Protein 2NAJ (pdb70)

Radius of gyration: 7.83 Å; Cα contacts (8 Å, |Δi|>4): 77; chains: 1; bounding box: 16×14×18 Å

Foldseek 3Di:
DAADFFAWDLPPHQHDPQFGWDNDPTTTTHGDD

Secondary structure (DSSP, 8-state):
----TT-BBTTTB---SSEE---SSS-B-EE--

Structure (mmCIF, N/CA/C/O backbone):
data_2NAJ
#
_entry.id   2NAJ
#
loop_
_atom_site.group_PDB
_atom_site.id
_atom_site.type_symbol
_atom_site.label_atom_id
_atom_site.label_alt_id
_atom_site.label_comp_id
_atom_site.label_asym_id
_atom_site.label_entity_id
_atom_site.label_seq_id
_atom_site.pdbx_PDB_ins_code
_atom_site.Cartn_x
_atom_site.Cartn_y
_atom_site.Cartn_z
_atom_site.occupancy
_atom_site.B_iso_or_equiv
_atom_site.auth_seq_id
_atom_site.auth_comp_id
_atom_site.auth_asym_id
_atom_site.auth_atom_id
_atom_site.pdbx_PDB_model_num
ATOM 1 N N . ASN A 1 1 ? -4.623 0.108 8.610 1.00 0.00 1 ASN A N 1
ATOM 2 C CA . ASN A 1 1 ? -4.146 1.425 9.114 1.00 0.00 1 ASN A CA 1
ATOM 3 C C . ASN A 1 1 ? -2.844 1.796 8.413 1.00 0.00 1 ASN A C 1
ATOM 4 O O . ASN A 1 1 ? -2.800 2.746 7.632 1.00 0.00 1 ASN A O 1
ATOM 14 N N . CYS A 1 2 ? -1.790 1.038 8.699 1.00 0.00 2 CYS A N 1
ATOM 15 C CA . CYS A 1 2 ? -0.486 1.283 8.094 1.00 0.00 2 CYS A CA 1
ATOM 16 C C . CYS A 1 2 ? 0.074 0.010 7.469 1.00 0.00 2 CYS A C 1
ATOM 17 O O . CYS A 1 2 ? -0.337 -1.098 7.806 1.00 0.00 2 CYS A O 1
ATOM 24 N N . ALA A 1 3 ? 1.017 0.191 6.551 1.00 0.00 3 ALA A N 1
ATOM 25 C CA . ALA A 1 3 ? 1.644 -0.938 5.867 1.00 0.00 3 ALA A CA 1
ATOM 26 C C . ALA A 1 3 ? 3.115 -0.661 5.618 1.00 0.00 3 ALA A C 1
ATOM 27 O O . ALA A 1 3 ? 3.536 0.492 5.532 1.00 0.00 3 ALA A O 1
ATOM 34 N N . LYS A 1 4 ? 3.889 -1.730 5.484 1.00 0.00 4 LYS A N 1
ATOM 35 C CA . LYS A 1 4 ? 5.309 -1.595 5.225 1.00 0.00 4 LYS A CA 1
ATOM 36 C C . LYS A 1 4 ? 5.599 -1.897 3.759 1.00 0.00 4 LYS A C 1
ATOM 37 O O . LYS A 1 4 ? 4.978 -2.780 3.166 1.00 0.00 4 LYS A O 1
ATOM 56 N N . GLU A 1 5 ? 6.537 -1.156 3.180 1.00 0.00 5 GLU A N 1
ATOM 57 C CA . GLU A 1 5 ? 6.897 -1.341 1.784 1.00 0.00 5 GLU A CA 1
ATOM 58 C C . GLU A 1 5 ? 6.895 -2.824 1.426 1.00 0.00 5 GLU A C 1
ATOM 59 O O . GLU A 1 5 ? 7.584 -3.627 2.054 1.00 0.00 5 GLU A O 1
ATOM 71 N N . GLY A 1 6 ? 6.108 -3.176 0.414 1.00 0.00 6 GLY A N 1
ATOM 72 C CA . GLY A 1 6 ? 6.011 -4.565 -0.020 1.00 0.00 6 GLY A CA 1
ATOM 73 C C . GLY A 1 6 ? 4.717 -5.201 0.478 1.00 0.00 6 GLY A C 1
ATOM 74 O O . GLY A 1 6 ? 4.486 -6.394 0.283 1.00 0.00 6 GLY A O 1
ATOM 78 N N . GLU A 1 7 ? 3.873 -4.394 1.111 1.00 0.00 7 GLU A N 1
ATOM 79 C CA . GLU A 1 7 ? 2.599 -4.886 1.622 1.00 0.00 7 GLU A CA 1
ATOM 80 C C . GLU A 1 7 ? 1.494 -4.664 0.593 1.00 0.00 7 GLU A C 1
ATOM 81 O O . GLU A 1 7 ? 1.607 -3.800 -0.277 1.00 0.00 7 GLU A O 1
ATOM 93 N N . VAL A 1 8 ? 0.428 -5.447 0.701 1.00 0.00 8 VAL A N 1
ATOM 94 C CA . VAL A 1 8 ? -0.692 -5.325 -0.226 1.00 0.00 8 VAL A CA 1
ATOM 95 C C . VAL A 1 8 ? -1.685 -4.288 0.271 1.00 0.00 8 VAL A C 1
ATOM 96 O O . VAL A 1 8 ? -2.184 -4.381 1.392 1.00 0.00 8 VAL A O 1
ATOM 109 N N . CYS A 1 9 ? -1.963 -3.300 -0.568 1.00 0.00 9 CYS A N 1
ATOM 110 C CA . CYS A 1 9 ? -2.893 -2.246 -0.202 1.00 0.00 9 CYS A CA 1
ATOM 111 C C . CYS A 1 9 ? -4.165 -2.342 -1.030 1.00 0.00 9 CYS A C 1
ATOM 112 O O . CYS A 1 9 ? -4.179 -2.959 -2.089 1.00 0.00 9 CYS A O 1
ATOM 119 N N . GLY A 1 10 ? -5.230 -1.723 -0.541 1.00 0.00 10 GLY A N 1
ATOM 120 C CA . GLY A 1 10 ? -6.501 -1.734 -1.250 1.00 0.00 10 GLY A CA 1
ATOM 121 C C . GLY A 1 10 ? -7.293 -2.975 -0.894 1.00 0.00 10 GLY A C 1
ATOM 122 O O . GLY A 1 10 ? -8.480 -3.080 -1.200 1.00 0.00 10 GLY A O 1
ATOM 126 N N . TRP A 1 11 ? -6.625 -3.913 -0.239 1.00 0.00 11 TRP A N 1
ATOM 127 C CA . TRP A 1 11 ? -7.271 -5.138 0.159 1.00 0.00 11 TRP A CA 1
ATOM 128 C C . TRP A 1 11 ? -6.750 -5.599 1.514 1.00 0.00 11 TRP A C 1
ATOM 129 O O . TRP A 1 11 ? -7.313 -6.494 2.144 1.00 0.00 11 TRP A O 1
ATOM 150 N N . GLY A 1 12 ? -5.662 -4.982 1.947 1.00 0.00 12 GLY A N 1
ATOM 151 C CA . GLY A 1 12 ? -5.054 -5.329 3.223 1.00 0.00 12 GLY A CA 1
ATOM 152 C C . GLY A 1 12 ? -4.629 -4.081 3.985 1.00 0.00 12 GLY A C 1
ATOM 153 O O . GLY A 1 12 ? -4.804 -3.998 5.201 1.00 0.00 12 GLY A O 1
ATOM 157 N N . SER A 1 13 ? -4.066 -3.111 3.267 1.00 0.00 13 SER A N 1
ATOM 158 C CA . SER A 1 13 ? -3.618 -1.877 3.900 1.00 0.00 13 SER A CA 1
ATOM 159 C C . SER A 1 13 ? -3.861 -0.680 2.986 1.00 0.00 13 SER A C 1
ATOM 160 O O . SER A 1 13 ? -4.546 -0.791 1.969 1.00 0.00 13 SER A O 1
ATOM 168 N N . LYS A 1 14 ? -3.298 0.465 3.358 1.00 0.00 14 LYS A N 1
ATOM 169 C CA . LYS A 1 14 ? -3.464 1.678 2.569 1.00 0.00 14 LYS A CA 1
ATOM 170 C C . LYS A 1 14 ? -2.292 2.631 2.790 1.00 0.00 14 LYS A C 1
ATOM 171 O O . LYS A 1 14 ? -2.479 3.845 2.829 1.00 0.00 14 LYS A O 1
ATOM 190 N N . CYS A 1 15 ? -1.089 2.068 2.936 1.00 0.00 15 CYS A N 1
ATOM 191 C CA . CYS A 1 15 ? 0.110 2.871 3.157 1.00 0.00 15 CYS A CA 1
ATOM 192 C C . CYS A 1 15 ? -0.042 3.730 4.408 1.00 0.00 15 CYS A C 1
ATOM 193 O O . CYS A 1 15 ? -1.053 4.403 4.596 1.00 0.00 15 CYS A O 1
ATOM 200 N N . CYS A 1 16 ? 0.968 3.688 5.273 1.00 0.00 16 CYS A N 1
ATOM 201 C CA . CYS A 1 16 ? 0.915 4.454 6.509 1.00 0.00 16 CYS A CA 1
ATOM 202 C C . CYS A 1 16 ? 0.828 5.944 6.216 1.00 0.00 16 CYS A C 1
ATOM 203 O O . CYS A 1 16 ? 0.024 6.660 6.815 1.00 0.00 16 CYS A O 1
ATOM 210 N N . HIS A 1 17 ? 1.658 6.408 5.289 1.00 0.00 17 HIS A N 1
ATOM 211 C CA . HIS A 1 17 ? 1.666 7.822 4.924 1.00 0.00 17 HIS A CA 1
ATOM 212 C C . HIS A 1 17 ? 2.883 8.142 4.076 1.00 0.00 17 HIS A C 1
ATOM 213 O O . HIS A 1 17 ? 2.864 9.053 3.246 1.00 0.00 17 HIS A O 1
ATOM 227 N N . GLY A 1 18 ? 3.938 7.381 4.297 1.00 0.00 18 GLY A N 1
ATOM 228 C CA . GLY A 1 18 ? 5.183 7.574 3.555 1.00 0.00 18 GLY A CA 1
ATOM 229 C C . GLY A 1 18 ? 5.222 6.682 2.323 1.00 0.00 18 GLY A C 1
ATOM 230 O O . GLY A 1 18 ? 6.186 6.704 1.559 1.00 0.00 18 GLY A O 1
ATOM 234 N N . LEU A 1 19 ? 4.166 5.900 2.142 1.00 0.00 19 LEU A N 1
ATOM 235 C CA . LEU A 1 19 ? 4.070 4.995 1.010 1.00 0.00 19 LEU A CA 1
ATOM 236 C C . LEU A 1 19 ? 2.880 5.369 0.133 1.00 0.00 19 LEU A C 1
ATOM 237 O O . LEU A 1 19 ? 1.908 5.962 0.598 1.00 0.00 19 LEU A O 1
ATOM 253 N N . ASP A 1 20 ? 2.981 5.029 -1.139 1.00 0.00 20 ASP A N 1
ATOM 254 C CA . ASP A 1 20 ? 1.928 5.327 -2.099 1.00 0.00 20 ASP A CA 1
ATOM 255 C C . ASP A 1 20 ? 1.167 4.064 -2.451 1.00 0.00 20 ASP A C 1
ATOM 256 O O . ASP A 1 20 ? 1.735 3.149 -3.049 1.00 0.00 20 ASP A O 1
ATOM 265 N N . CYS A 1 21 ? -0.110 4.017 -2.086 1.00 0.00 21 CYS A N 1
ATOM 266 C CA . CYS A 1 21 ? -0.923 2.851 -2.390 1.00 0.00 21 CYS A CA 1
ATOM 267 C C . CYS A 1 21 ? -2.002 3.192 -3.422 1.00 0.00 21 CYS A C 1
ATOM 268 O O . CYS A 1 21 ? -3.000 3.836 -3.100 1.00 0.00 21 CYS A O 1
ATOM 275 N N . PRO A 1 22 ? -1.827 2.778 -4.650 1.00 0.00 22 PRO A N 1
ATOM 276 C CA . PRO A 1 22 ? -2.816 3.041 -5.733 1.00 0.00 22 PRO A CA 1
ATOM 277 C C . PRO A 1 22 ? -4.026 2.121 -5.639 1.00 0.00 22 PRO A C 1
ATOM 278 O O . PRO A 1 22 ? -3.948 1.030 -5.073 1.00 0.00 22 PRO A O 1
ATOM 289 N N . LEU A 1 23 ? -5.146 2.572 -6.194 1.00 0.00 23 LEU A N 1
ATOM 290 C CA . LEU A 1 23 ? -6.370 1.791 -6.168 1.00 0.00 23 LEU A CA 1
ATOM 291 C C . LEU A 1 23 ? -6.452 0.920 -7.411 1.00 0.00 23 LEU A C 1
ATOM 292 O O . LEU A 1 23 ? -6.732 1.400 -8.509 1.00 0.00 23 LEU A O 1
ATOM 308 N N . ALA A 1 24 ? -6.191 -0.361 -7.221 1.00 0.00 24 ALA A N 1
ATOM 309 C CA . ALA A 1 24 ? -6.211 -1.317 -8.318 1.00 0.00 24 ALA A CA 1
ATOM 310 C C . ALA A 1 24 ? -6.568 -2.713 -7.814 1.00 0.00 24 ALA A C 1
ATOM 311 O O . ALA A 1 24 ? -6.843 -2.907 -6.630 1.00 0.00 24 ALA A O 1
ATOM 318 N N . PHE A 1 25 ? -6.556 -3.678 -8.725 1.00 0.00 25 PHE A N 1
ATOM 319 C CA . PHE A 1 25 ? -6.877 -5.059 -8.377 1.00 0.00 25 PHE A CA 1
ATOM 320 C C . PHE A 1 25 ? -5.902 -5.593 -7.333 1.00 0.00 25 PHE A C 1
ATOM 321 O O . PHE A 1 25 ? -6.315 -6.145 -6.313 1.00 0.00 25 PHE A O 1
ATOM 338 N N . ILE A 1 26 ? -4.606 -5.421 -7.588 1.00 0.00 26 ILE A N 1
ATOM 339 C CA . ILE A 1 26 ? -3.583 -5.878 -6.656 1.00 0.00 26 ILE A CA 1
ATOM 340 C C . ILE A 1 26 ? -2.484 -4.832 -6.506 1.00 0.00 26 ILE A C 1
ATOM 341 O O . ILE A 1 26 ? -1.384 -4.984 -7.034 1.00 0.00 26 ILE A O 1
ATOM 357 N N . PRO A 1 27 ? -2.768 -3.781 -5.793 1.00 0.00 27 PRO A N 1
ATOM 358 C CA . PRO A 1 27 ? -1.809 -2.683 -5.546 1.00 0.00 27 PRO A CA 1
ATOM 359 C C . PRO A 1 27 ? -0.937 -2.946 -4.322 1.00 0.00 27 PRO A C 1
ATOM 360 O O . PRO A 1 27 ? -1.359 -3.619 -3.380 1.00 0.00 27 PRO A O 1
ATOM 371 N N . TYR A 1 28 ? 0.279 -2.420 -4.349 1.00 0.00 28 TYR A N 1
ATOM 372 C CA . TYR A 1 28 ? 1.214 -2.603 -3.245 1.00 0.00 28 TYR A CA 1
ATOM 373 C C . TYR A 1 28 ? 1.772 -1.261 -2.786 1.00 0.00 28 TYR A C 1
ATOM 374 O O . TYR A 1 28 ? 1.997 -0.361 -3.596 1.00 0.00 28 TYR A O 1
ATOM 392 N N . CYS A 1 29 ? 1.990 -1.134 -1.481 1.00 0.00 29 CYS A N 1
ATOM 393 C CA . CYS A 1 29 ? 2.518 0.102 -0.926 1.00 0.00 29 CYS A CA 1
ATOM 394 C C . CYS A 1 29 ? 3.976 0.289 -1.311 1.00 0.00 29 CYS A C 1
ATOM 395 O O . CYS A 1 29 ? 4.821 -0.561 -1.025 1.00 0.00 29 CYS A O 1
ATOM 402 N N . GLU A 1 30 ? 4.268 1.411 -1.953 1.00 0.00 30 GLU A N 1
ATOM 403 C CA . GLU A 1 30 ? 5.639 1.699 -2.362 1.00 0.00 30 GLU A CA 1
ATOM 404 C C . GLU A 1 30 ? 5.950 3.178 -2.174 1.00 0.00 30 GLU A C 1
ATOM 405 O O . GLU A 1 30 ? 5.064 4.023 -2.275 1.00 0.00 30 GLU A O 1
ATOM 417 N N . LYS A 1 31 ? 7.210 3.483 -1.888 1.00 0.00 31 LYS A N 1
ATOM 418 C CA . LYS A 1 31 ? 7.618 4.868 -1.673 1.00 0.00 31 LYS A CA 1
ATOM 419 C C . LYS A 1 31 ? 7.285 5.714 -2.897 1.00 0.00 31 LYS A C 1
ATOM 420 O O . LYS A 1 31 ? 7.438 5.268 -4.034 1.00 0.00 31 LYS A O 1
ATOM 439 N N . TYR A 1 32 ? 6.822 6.936 -2.654 1.00 0.00 32 TYR A N 1
ATOM 440 C CA . TYR A 1 32 ? 6.464 7.838 -3.741 1.00 0.00 32 TYR A CA 1
ATOM 441 C C . TYR A 1 32 ? 7.697 8.226 -4.552 1.00 0.00 32 TYR A C 1
ATOM 442 O O . TYR A 1 32 ? 8.717 8.631 -3.993 1.00 0.00 32 TYR A O 1
ATOM 460 N N . ARG A 1 33 ? 7.593 8.099 -5.873 1.00 0.00 33 ARG A N 1
ATOM 461 C CA . ARG A 1 33 ? 8.697 8.438 -6.762 1.00 0.00 33 ARG A CA 1
ATOM 462 C C . ARG A 1 33 ? 8.252 9.460 -7.804 1.00 0.00 33 ARG A C 1
ATOM 463 O O . ARG A 1 33 ? 7.842 10.538 -7.408 1.00 0.00 33 ARG A O 1
ATOM 484 N N . ASN A 1 1 ? -0.524 -0.691 13.582 1.00 0.00 1 ASN A N 2
ATOM 485 C CA . ASN A 1 1 ? 0.430 -1.225 12.570 1.00 0.00 1 ASN A CA 2
ATOM 486 C C . ASN A 1 1 ? -0.055 -0.869 11.168 1.00 0.00 1 ASN A C 2
ATOM 487 O O . ASN A 1 1 ? -1.251 -0.922 10.881 1.00 0.00 1 ASN A O 2
ATOM 497 N N . CYS A 1 2 ? 0.888 -0.504 10.303 1.00 0.00 2 CYS A N 2
ATOM 498 C CA . CYS A 1 2 ? 0.571 -0.133 8.932 1.00 0.00 2 CYS A CA 2
ATOM 499 C C . CYS A 1 2 ? 1.357 -0.990 7.946 1.00 0.00 2 CYS A C 2
ATOM 500 O O . CYS A 1 2 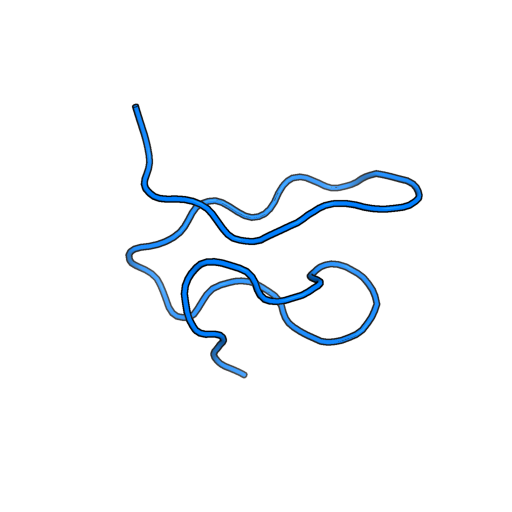? 2.193 -1.803 8.343 1.00 0.00 2 CYS A O 2
ATOM 507 N N . ALA A 1 3 ? 1.078 -0.812 6.661 1.00 0.00 3 ALA A N 2
ATOM 508 C CA . ALA A 1 3 ? 1.758 -1.580 5.627 1.00 0.00 3 ALA A CA 2
ATOM 509 C C . ALA A 1 3 ? 3.208 -1.145 5.495 1.00 0.00 3 ALA A C 2
ATOM 510 O O . ALA A 1 3 ? 3.524 0.040 5.602 1.00 0.00 3 ALA A O 2
ATOM 517 N N . LYS A 1 4 ? 4.077 -2.110 5.236 1.00 0.00 4 LYS A N 2
ATOM 518 C CA . LYS A 1 4 ? 5.489 -1.828 5.059 1.00 0.00 4 LYS A CA 2
ATOM 519 C C . LYS A 1 4 ? 5.858 -1.978 3.588 1.00 0.00 4 LYS A C 2
ATOM 520 O O . LYS A 1 4 ? 5.379 -2.892 2.915 1.00 0.00 4 LYS A O 2
ATOM 539 N N . GLU A 1 5 ? 6.696 -1.068 3.100 1.00 0.00 5 GLU A N 2
ATOM 540 C CA . GLU A 1 5 ? 7.123 -1.085 1.706 1.00 0.00 5 GLU A CA 2
ATOM 541 C C . GLU A 1 5 ? 7.197 -2.515 1.189 1.00 0.00 5 GLU A C 2
ATOM 542 O O . GLU A 1 5 ? 7.964 -3.333 1.697 1.00 0.00 5 GLU A O 2
ATOM 554 N N . GLY A 1 6 ? 6.380 -2.808 0.185 1.00 0.00 6 GLY A N 2
ATOM 555 C CA . GLY A 1 6 ? 6.342 -4.145 -0.387 1.00 0.00 6 GLY A CA 2
ATOM 556 C C . GLY A 1 6 ? 5.118 -4.915 0.111 1.00 0.00 6 GLY A C 2
ATOM 557 O O . GLY A 1 6 ? 4.971 -6.105 -0.165 1.00 0.00 6 GLY A O 2
ATOM 561 N N . GLU A 1 7 ? 4.240 -4.227 0.839 1.00 0.00 7 GLU A N 2
ATOM 562 C CA . GLU A 1 7 ? 3.028 -4.857 1.359 1.00 0.00 7 GLU A CA 2
ATOM 563 C C . GLU A 1 7 ? 1.821 -4.503 0.495 1.00 0.00 7 GLU A C 2
ATOM 564 O O . GLU A 1 7 ? 1.794 -3.456 -0.152 1.00 0.00 7 GLU A O 2
ATOM 576 N N . VAL A 1 8 ? 0.828 -5.386 0.489 1.00 0.00 8 VAL A N 2
ATOM 577 C CA . VAL A 1 8 ? -0.379 -5.168 -0.300 1.00 0.00 8 VAL A CA 2
ATOM 578 C C . VAL A 1 8 ? -1.288 -4.136 0.360 1.00 0.00 8 VAL A C 2
ATOM 579 O O . VAL A 1 8 ? -1.444 -4.124 1.581 1.00 0.00 8 VAL A O 2
ATOM 592 N N . CYS A 1 9 ? -1.887 -3.273 -0.456 1.00 0.00 9 CYS A N 2
ATOM 593 C CA . CYS A 1 9 ? -2.784 -2.245 0.063 1.00 0.00 9 CYS A CA 2
ATOM 594 C C . CYS A 1 9 ? -3.945 -2.012 -0.897 1.00 0.00 9 CYS A C 2
ATOM 595 O O . CYS A 1 9 ? -3.950 -2.525 -2.011 1.00 0.00 9 CYS A O 2
ATOM 602 N N . GLY A 1 10 ? -4.929 -1.236 -0.456 1.00 0.00 10 GLY A N 2
ATOM 603 C CA . GLY A 1 10 ? -6.091 -0.943 -1.282 1.00 0.00 10 GLY A CA 2
ATOM 604 C C . GLY A 1 10 ? -7.211 -1.918 -0.980 1.00 0.00 10 GLY A C 2
ATOM 605 O O . GLY A 1 10 ? -8.357 -1.706 -1.367 1.00 0.00 10 GLY A O 2
ATOM 609 N N . TRP A 1 11 ? -6.875 -2.984 -0.273 1.00 0.00 11 TRP A N 2
ATOM 610 C CA . TRP A 1 11 ? -7.866 -3.966 0.086 1.00 0.00 11 TRP A CA 2
ATOM 611 C C . TRP A 1 11 ? -7.571 -4.550 1.460 1.00 0.00 11 TRP A C 2
ATOM 612 O O . TRP A 1 11 ? -8.395 -5.260 2.038 1.00 0.00 11 TRP A O 2
ATOM 633 N N . GLY A 1 12 ? -6.383 -4.250 1.972 1.00 0.00 12 GLY A N 2
ATOM 634 C CA . GLY A 1 12 ? -5.968 -4.749 3.279 1.00 0.00 12 GLY A CA 2
ATOM 635 C C . GLY A 1 12 ? -5.202 -3.682 4.058 1.00 0.00 12 GLY A C 2
ATOM 636 O O . GLY A 1 12 ? -5.202 -3.683 5.289 1.00 0.00 12 GLY A O 2
ATOM 640 N N . SER A 1 13 ? -4.544 -2.777 3.337 1.00 0.00 13 SER A N 2
ATOM 641 C CA . SER A 1 13 ? -3.782 -1.718 3.981 1.00 0.00 13 SER A CA 2
ATOM 642 C C . SER A 1 13 ? -3.895 -0.430 3.180 1.00 0.00 13 SER A C 2
ATOM 643 O O . SER A 1 13 ? -4.301 -0.445 2.017 1.00 0.00 13 SER A O 2
ATOM 651 N N . LYS A 1 14 ? -3.552 0.685 3.811 1.00 0.00 14 LYS A N 2
ATOM 652 C CA . LYS A 1 14 ? -3.632 1.981 3.157 1.00 0.00 14 LYS A CA 2
ATOM 653 C C . LYS A 1 14 ? -2.347 2.767 3.371 1.00 0.00 14 LYS A C 2
ATOM 654 O O . LYS A 1 14 ? -2.384 3.990 3.503 1.00 0.00 14 LYS A O 2
ATOM 673 N N . CYS A 1 15 ? -1.215 2.062 3.400 1.00 0.00 15 CYS A N 2
ATOM 674 C CA . CYS A 1 15 ? 0.077 2.711 3.593 1.00 0.00 15 CYS A CA 2
ATOM 675 C C . CYS A 1 15 ? 0.096 3.508 4.898 1.00 0.00 15 CYS A C 2
ATOM 676 O O . CYS A 1 15 ? -0.855 4.213 5.224 1.00 0.00 15 CYS A O 2
ATOM 683 N N . CYS A 1 16 ? 1.187 3.381 5.645 1.00 0.00 16 CYS A N 2
ATOM 684 C CA . CYS A 1 16 ? 1.320 4.085 6.914 1.00 0.00 16 CYS A CA 2
ATOM 685 C C . CYS A 1 16 ? 1.171 5.585 6.715 1.00 0.00 16 CYS A C 2
ATOM 686 O O . CYS A 1 16 ? 0.373 6.233 7.393 1.00 0.00 16 CYS A O 2
ATOM 693 N N . HIS A 1 17 ? 1.933 6.135 5.783 1.00 0.00 17 HIS A N 2
ATOM 694 C CA . HIS A 1 17 ? 1.861 7.566 5.511 1.00 0.00 17 HIS A CA 2
ATOM 695 C C . HIS A 1 17 ? 2.948 7.972 4.533 1.00 0.00 17 HIS A C 2
ATOM 696 O O . HIS A 1 17 ? 2.787 8.909 3.752 1.00 0.00 17 HIS A O 2
ATOM 710 N N . GLY A 1 18 ? 4.055 7.255 4.594 1.00 0.00 18 GLY A N 2
ATOM 711 C CA . GLY A 1 18 ? 5.188 7.535 3.717 1.00 0.00 18 GLY A CA 2
ATOM 712 C C . GLY A 1 18 ? 5.143 6.669 2.463 1.00 0.00 18 GLY A C 2
ATOM 713 O O . GLY A 1 18 ? 6.036 6.737 1.617 1.00 0.00 18 GLY A O 2
ATOM 717 N N . LEU A 1 19 ? 4.104 5.851 2.361 1.00 0.00 19 LEU A N 2
ATOM 718 C CA . LEU A 1 19 ? 3.938 4.957 1.223 1.00 0.00 19 LEU A CA 2
ATOM 719 C C . LEU A 1 19 ? 2.649 5.275 0.472 1.00 0.00 19 LEU A C 2
ATOM 720 O O . LEU A 1 19 ? 1.719 5.854 1.031 1.00 0.00 19 LEU A O 2
ATOM 736 N N . ASP A 1 20 ? 2.604 4.896 -0.797 1.00 0.00 20 ASP A N 2
ATOM 737 C CA . ASP A 1 20 ? 1.426 5.144 -1.615 1.00 0.00 20 ASP A CA 2
ATOM 738 C C . ASP A 1 20 ? 1.173 3.971 -2.549 1.00 0.00 20 ASP A C 2
ATOM 739 O O . ASP A 1 20 ? 2.107 3.386 -3.099 1.00 0.00 20 ASP A O 2
ATOM 748 N N . CYS A 1 21 ? -0.097 3.632 -2.729 1.00 0.00 21 CYS A N 2
ATOM 749 C CA . CYS A 1 21 ? -0.458 2.531 -3.600 1.00 0.00 21 CYS A CA 2
ATOM 750 C C . CYS A 1 21 ? -1.759 2.812 -4.348 1.00 0.00 21 CYS A C 2
ATOM 751 O O . CYS A 1 21 ? -2.680 3.417 -3.804 1.00 0.00 21 CYS A O 2
ATOM 758 N N . PRO A 1 22 ? -1.854 2.354 -5.567 1.00 0.00 22 PRO A N 2
ATOM 759 C CA . PRO A 1 22 ? -3.077 2.521 -6.409 1.00 0.00 22 PRO A CA 2
ATOM 760 C C . PRO A 1 22 ? -4.222 1.619 -5.951 1.00 0.00 22 PRO A C 2
ATOM 761 O O . PRO A 1 22 ? -4.082 0.852 -5.001 1.00 0.00 22 PRO A O 2
ATOM 772 N N . LEU A 1 23 ? -5.363 1.737 -6.622 1.00 0.00 23 LEU A N 2
ATOM 773 C CA . LEU A 1 23 ? -6.531 0.940 -6.269 1.00 0.00 23 LEU A CA 2
ATOM 774 C C . LEU A 1 23 ? -6.686 -0.244 -7.221 1.00 0.00 23 LEU A C 2
ATOM 775 O O . LEU A 1 23 ? -7.778 -0.783 -7.400 1.00 0.00 23 LEU A O 2
ATOM 791 N N . ALA A 1 24 ? -5.573 -0.654 -7.816 1.00 0.00 24 ALA A N 2
ATOM 792 C CA . ALA A 1 24 ? -5.577 -1.784 -8.732 1.00 0.00 24 ALA A CA 2
ATOM 793 C C . ALA A 1 24 ? -6.100 -3.030 -8.033 1.00 0.00 24 ALA A C 2
ATOM 794 O O . ALA A 1 24 ? -6.530 -2.973 -6.882 1.00 0.00 24 ALA A O 2
ATOM 801 N N . PHE A 1 25 ? -6.058 -4.150 -8.742 1.00 0.00 25 PHE A N 2
ATOM 802 C CA . PHE A 1 25 ? -6.526 -5.416 -8.188 1.00 0.00 25 PHE A CA 2
ATOM 803 C C . PHE A 1 25 ? -5.719 -5.810 -6.954 1.00 0.00 25 PHE A C 2
ATOM 804 O O . PHE A 1 25 ? -6.279 -6.172 -5.920 1.00 0.00 25 PHE A O 2
ATOM 821 N N . ILE A 1 26 ? -4.393 -5.732 -7.079 1.00 0.00 26 ILE A N 2
ATOM 822 C CA . ILE A 1 26 ? -3.488 -6.081 -5.984 1.00 0.00 26 ILE A CA 2
ATOM 823 C C . ILE A 1 26 ? -2.387 -5.029 -5.833 1.00 0.00 26 ILE A C 2
ATOM 824 O O . ILE A 1 26 ? -1.223 -5.290 -6.135 1.00 0.00 26 ILE A O 2
ATOM 840 N N . PRO A 1 27 ? -2.733 -3.855 -5.375 1.00 0.00 27 PRO A N 2
ATOM 841 C CA . PRO A 1 27 ? -1.766 -2.733 -5.185 1.00 0.00 27 PRO A CA 2
ATOM 842 C C . PRO A 1 27 ? -0.754 -3.022 -4.082 1.00 0.00 27 PRO A C 2
ATOM 843 O O . PRO A 1 27 ? -1.032 -3.778 -3.155 1.00 0.00 27 PRO A O 2
ATOM 854 N N . TYR A 1 28 ? 0.419 -2.405 -4.194 1.00 0.00 28 TYR A N 2
ATOM 855 C CA . TYR A 1 28 ? 1.479 -2.585 -3.204 1.00 0.00 28 TYR A CA 2
ATOM 856 C C . TYR A 1 28 ? 1.943 -1.239 -2.663 1.00 0.00 28 TYR A C 2
ATOM 857 O O . TYR A 1 28 ? 2.249 -0.324 -3.427 1.00 0.00 28 TYR A O 2
ATOM 875 N N . CYS A 1 29 ? 1.994 -1.124 -1.337 1.00 0.00 29 CYS A N 2
ATOM 876 C CA . CYS A 1 29 ? 2.415 0.118 -0.702 1.00 0.00 29 CYS A CA 2
ATOM 877 C C . CYS A 1 29 ? 3.846 0.459 -1.081 1.00 0.00 29 CYS A C 2
ATOM 878 O O . CYS A 1 29 ? 4.796 -0.058 -0.490 1.00 0.00 29 CYS A O 2
ATOM 885 N N . GLU A 1 30 ? 3.987 1.331 -2.077 1.00 0.00 30 GLU A N 2
ATOM 886 C CA . GLU A 1 30 ? 5.308 1.745 -2.536 1.00 0.00 30 GLU A CA 2
ATOM 887 C C . GLU A 1 30 ? 5.489 3.247 -2.347 1.00 0.00 30 GLU A C 2
ATOM 888 O O . GLU A 1 30 ? 4.541 4.018 -2.485 1.00 0.00 30 GLU A O 2
ATOM 900 N N . LYS A 1 31 ? 6.713 3.652 -2.025 1.00 0.00 31 LYS A N 2
ATOM 901 C CA . LYS A 1 31 ? 7.008 5.066 -1.815 1.00 0.00 31 LYS A CA 2
ATOM 902 C C . LYS A 1 31 ? 6.361 5.916 -2.903 1.00 0.00 31 LYS A C 2
ATOM 903 O O . LYS A 1 31 ? 6.169 5.459 -4.030 1.00 0.00 31 LYS A O 2
ATOM 922 N N . TYR A 1 32 ? 6.025 7.156 -2.559 1.00 0.00 32 TYR A N 2
ATOM 923 C CA . TYR A 1 32 ? 5.398 8.060 -3.516 1.00 0.00 32 TYR A CA 2
ATOM 924 C C . TYR A 1 32 ? 6.354 8.365 -4.665 1.00 0.00 32 TYR A C 2
ATOM 925 O O . TYR A 1 32 ? 7.519 8.698 -4.445 1.00 0.00 32 TYR A O 2
ATOM 943 N N . ARG A 1 33 ? 5.856 8.250 -5.892 1.00 0.00 33 ARG A N 2
ATOM 944 C CA . ARG A 1 33 ? 6.677 8.517 -7.069 1.00 0.00 33 ARG A CA 2
ATOM 945 C C . ARG A 1 33 ? 6.627 9.997 -7.432 1.00 0.00 33 ARG A C 2
ATOM 946 O O . ARG A 1 33 ? 5.581 10.598 -7.249 1.00 0.00 33 ARG A O 2
ATOM 967 N N . ASN A 1 1 ? 1.347 -2.235 12.495 1.00 0.00 1 ASN A N 3
ATOM 968 C CA . ASN A 1 1 ? 0.101 -1.422 12.417 1.00 0.00 1 ASN A CA 3
ATOM 969 C C . ASN A 1 1 ? -0.249 -1.170 10.954 1.00 0.00 1 ASN A C 3
ATOM 970 O O . ASN A 1 1 ? -1.245 -1.686 10.445 1.00 0.00 1 ASN A O 3
ATOM 980 N N . CYS A 1 2 ? 0.580 -0.379 10.279 1.00 0.00 2 CYS A N 3
ATOM 981 C CA . CYS A 1 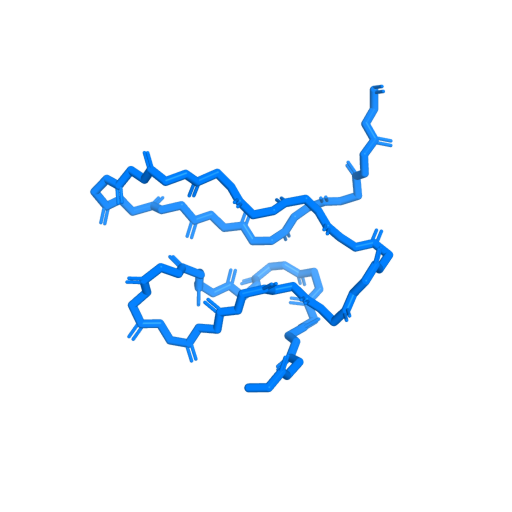2 ? 0.361 -0.066 8.877 1.00 0.00 2 CYS A CA 3
ATOM 982 C C . CYS A 1 2 ? 1.195 -0.974 7.984 1.00 0.00 2 CYS A C 3
ATOM 983 O O . CYS A 1 2 ? 2.034 -1.738 8.466 1.00 0.00 2 CYS A O 3
ATOM 990 N N . ALA A 1 3 ? 0.950 -0.889 6.684 1.00 0.00 3 ALA A N 3
ATOM 991 C CA . ALA A 1 3 ? 1.676 -1.709 5.722 1.00 0.00 3 ALA A CA 3
ATOM 992 C C . ALA A 1 3 ? 3.112 -1.247 5.592 1.00 0.00 3 ALA A C 3
ATOM 993 O O . ALA A 1 3 ? 3.413 -0.066 5.757 1.00 0.00 3 ALA A O 3
ATOM 1000 N N . LYS A 1 4 ? 3.992 -2.185 5.272 1.00 0.00 4 LYS A N 3
ATOM 1001 C CA . LYS A 1 4 ? 5.394 -1.870 5.094 1.00 0.00 4 LYS A CA 3
ATOM 1002 C C . LYS A 1 4 ? 5.763 -1.986 3.623 1.00 0.00 4 LYS A C 3
ATOM 1003 O O . LYS A 1 4 ? 5.253 -2.856 2.918 1.00 0.00 4 LYS A O 3
ATOM 1022 N N . GLU A 1 5 ? 6.635 -1.099 3.163 1.00 0.00 5 GLU A N 3
ATOM 1023 C CA . GLU A 1 5 ? 7.060 -1.095 1.774 1.00 0.00 5 GLU A CA 3
ATOM 1024 C C . GLU A 1 5 ? 7.187 -2.524 1.257 1.00 0.00 5 GLU A C 3
ATOM 1025 O O . GLU A 1 5 ? 7.964 -3.320 1.785 1.00 0.00 5 GLU A O 3
ATOM 1037 N N . GLY A 1 6 ? 6.407 -2.843 0.229 1.00 0.00 6 GLY A N 3
ATOM 1038 C CA . GLY A 1 6 ? 6.428 -4.184 -0.344 1.00 0.00 6 GLY A CA 3
ATOM 1039 C C . GLY A 1 6 ? 5.212 -4.989 0.105 1.00 0.00 6 GLY A C 3
ATOM 1040 O O . GLY A 1 6 ? 5.096 -6.177 -0.198 1.00 0.00 6 GLY A O 3
ATOM 1044 N N . GLU A 1 7 ? 4.302 -4.331 0.818 1.00 0.00 7 GLU A N 3
ATOM 1045 C CA . GLU A 1 7 ? 3.085 -4.987 1.294 1.00 0.00 7 GLU A CA 3
ATOM 1046 C C . GLU A 1 7 ? 1.890 -4.601 0.429 1.00 0.00 7 GLU A C 3
ATOM 1047 O O . GLU A 1 7 ? 1.896 -3.558 -0.224 1.00 0.00 7 GLU A O 3
ATOM 1059 N N . VAL A 1 8 ? 0.870 -5.454 0.423 1.00 0.00 8 VAL A N 3
ATOM 1060 C CA . VAL A 1 8 ? -0.323 -5.194 -0.374 1.00 0.00 8 VAL A CA 3
ATOM 1061 C C . VAL A 1 8 ? -1.169 -4.088 0.259 1.00 0.00 8 VAL A C 3
ATOM 1062 O O . VAL A 1 8 ? -1.192 -3.932 1.479 1.00 0.00 8 VAL A O 3
ATOM 1075 N N . CYS A 1 9 ? -1.860 -3.322 -0.583 1.00 0.00 9 CYS A N 3
ATOM 1076 C CA . CYS A 1 9 ? -2.705 -2.227 -0.101 1.00 0.00 9 CYS A CA 3
ATOM 1077 C C . CYS A 1 9 ? -3.899 -2.020 -1.026 1.00 0.00 9 CYS A C 3
ATOM 1078 O O . CYS A 1 9 ? -3.879 -2.442 -2.177 1.00 0.00 9 CYS A O 3
ATOM 1085 N N . GLY A 1 10 ? -4.938 -1.372 -0.513 1.00 0.00 10 GLY A N 3
ATOM 1086 C CA . GLY A 1 10 ? -6.137 -1.124 -1.300 1.00 0.00 10 GLY A CA 3
ATOM 1087 C C . GLY A 1 10 ? -7.221 -2.117 -0.924 1.00 0.00 10 GLY A C 3
ATOM 1088 O O . GLY A 1 10 ? -8.396 -1.915 -1.230 1.00 0.00 10 GLY A O 3
ATOM 1092 N N . TRP A 1 11 ? -6.821 -3.189 -0.249 1.00 0.00 11 TRP A N 3
ATOM 1093 C CA . TRP A 1 11 ? -7.770 -4.197 0.172 1.00 0.00 11 TRP A CA 3
ATOM 1094 C C . TRP A 1 11 ? -7.415 -4.721 1.555 1.00 0.00 11 TRP A C 3
ATOM 1095 O O . TRP A 1 11 ? -8.179 -5.468 2.167 1.00 0.00 11 TRP A O 3
ATOM 1116 N N . GLY A 1 12 ? -6.244 -4.327 2.039 1.00 0.00 12 GLY A N 3
ATOM 1117 C CA . GLY A 1 12 ? -5.782 -4.759 3.350 1.00 0.00 12 GLY A CA 3
ATOM 1118 C C . GLY A 1 12 ? -5.131 -3.609 4.112 1.00 0.00 12 GLY A C 3
ATOM 1119 O O . GLY A 1 12 ? -5.234 -3.532 5.337 1.00 0.00 12 GLY A O 3
ATOM 1123 N N . SER A 1 13 ? -4.456 -2.716 3.387 1.00 0.00 13 SER A N 3
ATOM 1124 C CA . SER A 1 13 ? -3.800 -1.586 4.029 1.00 0.00 13 SER A CA 3
ATOM 1125 C C . SER A 1 13 ? -3.829 -0.379 3.104 1.00 0.00 13 SER A C 3
ATOM 1126 O O . SER A 1 13 ? -3.973 -0.532 1.895 1.00 0.00 13 SER A O 3
ATOM 1134 N N . LYS A 1 14 ? -3.708 0.815 3.679 1.00 0.00 14 LYS A N 3
ATOM 1135 C CA . LYS A 1 14 ? -3.727 2.038 2.899 1.00 0.00 14 LYS A CA 3
ATOM 1136 C C . LYS A 1 14 ? -2.452 2.830 3.131 1.00 0.00 14 LYS A C 3
ATOM 1137 O O . LYS A 1 14 ? -2.494 4.051 3.267 1.00 0.00 14 LYS A O 3
ATOM 1156 N N . CYS A 1 15 ? -1.320 2.124 3.173 1.00 0.00 15 CYS A N 3
ATOM 1157 C CA . CYS A 1 15 ? -0.030 2.765 3.386 1.00 0.00 15 CYS A CA 3
ATOM 1158 C C . CYS A 1 15 ? -0.014 3.552 4.694 1.00 0.00 15 CYS A C 3
ATOM 1159 O O . CYS A 1 15 ? -0.947 4.292 5.001 1.00 0.00 15 CYS A O 3
ATOM 1166 N N . CYS A 1 16 ? 1.058 3.384 5.464 1.00 0.00 16 CYS A N 3
ATOM 1167 C CA . CYS A 1 16 ? 1.186 4.083 6.735 1.00 0.00 16 CYS A CA 3
ATOM 1168 C C . CYS A 1 16 ? 1.022 5.582 6.545 1.00 0.00 16 CYS A C 3
ATOM 1169 O O . CYS A 1 16 ? 0.090 6.179 7.083 1.00 0.00 16 CYS A O 3
ATOM 1176 N N . HIS A 1 17 ? 1.919 6.183 5.778 1.00 0.00 17 HIS A N 3
ATOM 1177 C CA . HIS A 1 17 ? 1.847 7.619 5.530 1.00 0.00 17 HIS A CA 3
ATOM 1178 C C . HIS A 1 17 ? 2.917 8.032 4.541 1.00 0.00 17 HIS A C 3
ATOM 1179 O O . HIS A 1 17 ? 2.745 8.971 3.764 1.00 0.00 17 HIS A O 3
ATOM 1193 N N . GLY A 1 18 ? 4.024 7.319 4.595 1.00 0.00 18 GLY A N 3
ATOM 1194 C CA . GLY A 1 18 ? 5.152 7.604 3.711 1.00 0.00 18 GLY A CA 3
ATOM 1195 C C . GLY A 1 18 ? 5.111 6.727 2.466 1.00 0.00 18 GLY A C 3
ATOM 1196 O O . GLY A 1 18 ? 6.006 6.793 1.622 1.00 0.00 18 GLY A O 3
ATOM 1200 N N . LEU A 1 19 ? 4.072 5.908 2.365 1.00 0.00 19 LEU A N 3
ATOM 1201 C CA . LEU A 1 19 ? 3.917 5.013 1.232 1.00 0.00 19 LEU A CA 3
ATOM 1202 C C . LEU A 1 19 ? 2.667 5.369 0.439 1.00 0.00 19 LEU A C 3
ATOM 1203 O O . LEU A 1 19 ? 1.729 5.958 0.973 1.00 0.00 19 LEU A O 3
ATOM 1219 N N . ASP A 1 20 ? 2.671 5.018 -0.839 1.00 0.00 20 ASP A N 3
ATOM 1220 C CA . ASP A 1 20 ? 1.535 5.306 -1.706 1.00 0.00 20 ASP A CA 3
ATOM 1221 C C . ASP A 1 20 ? 1.200 4.088 -2.549 1.00 0.00 20 ASP A C 3
ATOM 1222 O O . ASP A 1 20 ? 2.058 3.580 -3.274 1.00 0.00 20 ASP A O 3
ATOM 1231 N N . CYS A 1 21 ? -0.046 3.626 -2.458 1.00 0.00 21 CYS A N 3
ATOM 1232 C CA . CYS A 1 21 ? -0.470 2.469 -3.227 1.00 0.00 21 CYS A CA 3
ATOM 1233 C C . CYS A 1 21 ? -1.718 2.802 -4.059 1.00 0.00 21 CYS A C 3
ATOM 1234 O O . CYS A 1 21 ? -2.680 3.371 -3.540 1.00 0.00 21 CYS A O 3
ATOM 1241 N N . PRO A 1 22 ? -1.725 2.458 -5.327 1.00 0.00 22 PRO A N 3
ATOM 1242 C CA . PRO A 1 22 ? -2.886 2.721 -6.237 1.00 0.00 22 PRO A CA 3
ATOM 1243 C C . PRO A 1 22 ? -4.069 1.798 -5.971 1.00 0.00 22 PRO A C 3
ATOM 1244 O O . PRO A 1 22 ? -3.974 0.851 -5.195 1.00 0.00 22 PRO A O 3
ATOM 1255 N N . LEU A 1 23 ? -5.190 2.093 -6.619 1.00 0.00 23 LEU A N 3
ATOM 1256 C CA . LEU A 1 23 ? -6.390 1.286 -6.450 1.00 0.00 23 LEU A CA 3
ATOM 1257 C C . LEU A 1 23 ? -6.517 0.307 -7.609 1.00 0.00 23 LEU A C 3
ATOM 1258 O O . LEU A 1 23 ? -6.923 0.671 -8.713 1.00 0.00 23 LEU A O 3
ATOM 1274 N N . ALA A 1 24 ? -6.143 -0.932 -7.341 1.00 0.00 24 ALA A N 3
ATOM 1275 C CA . ALA A 1 24 ? -6.179 -1.990 -8.346 1.00 0.00 24 ALA A CA 3
ATOM 1276 C C . ALA A 1 24 ? -6.516 -3.328 -7.704 1.00 0.00 24 ALA A C 3
ATOM 1277 O O . ALA A 1 24 ? -6.866 -3.391 -6.526 1.00 0.00 24 ALA A O 3
ATOM 1284 N N . PHE A 1 25 ? -6.422 -4.398 -8.491 1.00 0.00 25 PHE A N 3
ATOM 1285 C CA . PHE A 1 25 ? -6.727 -5.736 -7.991 1.00 0.00 25 PHE A CA 3
ATOM 1286 C C . PHE A 1 25 ? -5.808 -6.131 -6.835 1.00 0.00 25 PHE A C 3
ATOM 1287 O O . PHE A 1 25 ? -6.272 -6.586 -5.790 1.00 0.00 25 PHE A O 3
ATOM 1304 N N . ILE A 1 26 ? -4.501 -5.957 -7.031 1.00 0.00 26 ILE A N 3
ATOM 1305 C CA . ILE A 1 26 ? -3.514 -6.298 -6.002 1.00 0.00 26 ILE A CA 3
ATOM 1306 C C . ILE A 1 26 ? -2.435 -5.218 -5.890 1.00 0.00 26 ILE A C 3
ATOM 1307 O O . ILE A 1 26 ? -1.282 -5.436 -6.260 1.00 0.00 26 ILE A O 3
ATOM 1323 N N . PRO A 1 27 ? -2.787 -4.060 -5.398 1.00 0.00 27 PRO A N 3
ATOM 1324 C CA . PRO A 1 27 ? -1.839 -2.914 -5.244 1.00 0.00 27 PRO A CA 3
ATOM 1325 C C . PRO A 1 27 ? -0.820 -3.140 -4.139 1.00 0.00 27 PRO A C 3
ATOM 1326 O O . PRO A 1 27 ? -1.057 -3.912 -3.213 1.00 0.00 27 PRO A O 3
ATOM 1337 N N . TYR A 1 28 ? 0.309 -2.448 -4.245 1.00 0.00 28 TYR A N 3
ATOM 1338 C CA . TYR A 1 28 ? 1.366 -2.560 -3.248 1.00 0.00 28 TYR A CA 3
ATOM 1339 C C . TYR A 1 28 ? 1.775 -1.184 -2.738 1.00 0.00 28 TYR A C 3
ATOM 1340 O O . TYR A 1 28 ? 1.840 -0.222 -3.504 1.00 0.00 28 TYR A O 3
ATOM 1358 N N . CYS A 1 29 ? 2.041 -1.098 -1.438 1.00 0.00 29 CYS A N 3
ATOM 1359 C CA . CYS A 1 29 ? 2.437 0.164 -0.832 1.00 0.00 29 CYS A CA 3
ATOM 1360 C C . CYS A 1 29 ? 3.897 0.467 -1.133 1.00 0.00 29 CYS A C 3
ATOM 1361 O O . CYS A 1 29 ? 4.800 -0.140 -0.556 1.00 0.00 29 CYS A O 3
ATOM 1368 N N . GLU A 1 30 ? 4.115 1.412 -2.044 1.00 0.00 30 GLU A N 3
ATOM 1369 C CA . GLU A 1 30 ? 5.467 1.802 -2.422 1.00 0.00 30 GLU A CA 3
ATOM 1370 C C . GLU A 1 30 ? 5.636 3.311 -2.300 1.00 0.00 30 GLU A C 3
ATOM 1371 O O . GLU A 1 30 ? 4.716 4.072 -2.596 1.00 0.00 30 GLU A O 3
ATOM 1383 N N . LYS A 1 31 ? 6.815 3.739 -1.864 1.00 0.00 31 LYS A N 3
ATOM 1384 C CA . LYS A 1 31 ? 7.080 5.155 -1.707 1.00 0.00 31 LYS A CA 3
ATOM 1385 C C . LYS A 1 31 ? 6.979 5.858 -3.058 1.00 0.00 31 LYS A C 3
ATOM 1386 O O . LYS A 1 31 ? 7.773 5.600 -3.963 1.00 0.00 31 LYS A O 3
ATOM 1405 N N . TYR A 1 32 ? 5.999 6.750 -3.184 1.00 0.00 32 TYR A N 3
ATOM 1406 C CA . TYR A 1 32 ? 5.801 7.486 -4.425 1.00 0.00 32 TYR A CA 3
ATOM 1407 C C . TYR A 1 32 ? 6.016 6.578 -5.630 1.00 0.00 32 TYR A C 3
ATOM 1408 O O . TYR A 1 32 ? 6.472 7.024 -6.683 1.00 0.00 32 TYR A O 3
ATOM 1426 N N . ARG A 1 33 ? 5.680 5.300 -5.468 1.00 0.00 33 ARG A N 3
ATOM 1427 C CA . ARG A 1 33 ? 5.834 4.334 -6.544 1.00 0.00 33 ARG A CA 3
ATOM 1428 C C . ARG A 1 33 ? 7.128 4.584 -7.314 1.00 0.00 33 ARG A C 3
ATOM 1429 O O . ARG A 1 33 ? 7.999 3.730 -7.265 1.00 0.00 33 ARG A O 3
ATOM 1450 N N . ASN A 1 1 ? -2.180 -2.054 12.238 1.00 0.00 1 ASN A N 4
ATOM 1451 C CA . ASN A 1 1 ? -0.802 -1.943 11.682 1.00 0.00 1 ASN A CA 4
ATOM 1452 C C . ASN A 1 1 ? -0.876 -1.605 10.194 1.00 0.00 1 ASN A C 4
ATOM 1453 O O . ASN A 1 1 ? -1.590 -2.258 9.435 1.00 0.00 1 ASN A O 4
ATOM 1463 N N . CYS A 1 2 ? -0.126 -0.583 9.784 1.00 0.00 2 CYS A N 4
ATOM 1464 C CA . CYS A 1 2 ? -0.101 -0.170 8.395 1.00 0.00 2 CYS A CA 4
ATOM 1465 C C . CYS A 1 2 ? 0.712 -1.149 7.561 1.00 0.00 2 CYS A C 4
ATOM 1466 O O . CYS A 1 2 ? 1.202 -2.156 8.067 1.00 0.00 2 CYS A O 4
ATOM 1473 N N . ALA A 1 3 ? 0.843 -0.845 6.277 1.00 0.00 3 ALA A N 4
ATOM 1474 C CA . ALA A 1 3 ? 1.597 -1.707 5.373 1.00 0.00 3 ALA A CA 4
ATOM 1475 C C . ALA A 1 3 ? 3.029 -1.209 5.216 1.00 0.00 3 ALA A C 4
ATOM 1476 O O . ALA A 1 3 ? 3.270 -0.006 5.112 1.00 0.00 3 ALA A O 4
ATOM 1483 N N . LYS A 1 4 ? 3.977 -2.141 5.183 1.00 0.00 4 LYS A N 4
ATOM 1484 C CA . LYS A 1 4 ? 5.379 -1.785 5.022 1.00 0.00 4 LYS A CA 4
ATOM 1485 C C . LYS A 1 4 ? 5.792 -1.972 3.568 1.00 0.00 4 LYS A C 4
ATOM 1486 O O . LYS A 1 4 ? 5.368 -2.929 2.926 1.00 0.00 4 LYS A O 4
ATOM 1505 N N . GLU A 1 5 ? 6.609 -1.046 3.061 1.00 0.00 5 GLU A N 4
ATOM 1506 C CA . GLU A 1 5 ? 7.072 -1.100 1.680 1.00 0.00 5 GLU A CA 4
ATOM 1507 C C . GLU A 1 5 ? 7.197 -2.546 1.222 1.00 0.00 5 GLU A C 4
ATOM 1508 O O . GLU A 1 5 ? 7.958 -3.326 1.792 1.00 0.00 5 GLU A O 4
ATOM 1520 N N . GLY A 1 6 ? 6.431 -2.898 0.195 1.00 0.00 6 GLY A N 4
ATOM 1521 C CA . GLY A 1 6 ? 6.449 -4.260 -0.324 1.00 0.00 6 GLY A CA 4
ATOM 1522 C C . GLY A 1 6 ? 5.238 -5.048 0.172 1.00 0.00 6 GLY A C 4
ATOM 1523 O O . GLY A 1 6 ? 5.149 -6.257 -0.034 1.00 0.00 6 GLY A O 4
ATOM 1527 N N . GLU A 1 7 ? 4.305 -4.353 0.819 1.00 0.00 7 GLU A N 4
ATOM 1528 C CA . GLU A 1 7 ? 3.092 -4.991 1.331 1.00 0.00 7 GLU A CA 4
ATOM 1529 C C . GLU A 1 7 ? 1.881 -4.595 0.496 1.00 0.00 7 GLU A C 4
ATOM 1530 O O . GLU A 1 7 ? 1.869 -3.539 -0.137 1.00 0.00 7 GLU A O 4
ATOM 1542 N N . VAL A 1 8 ? 0.865 -5.454 0.493 1.00 0.00 8 VAL A N 4
ATOM 1543 C CA . VAL A 1 8 ? -0.344 -5.186 -0.274 1.00 0.00 8 VAL A CA 4
ATOM 1544 C C . VAL A 1 8 ? -1.125 -4.020 0.332 1.00 0.00 8 VAL A C 4
ATOM 1545 O O . VAL A 1 8 ? -1.057 -3.774 1.536 1.00 0.00 8 VAL A O 4
ATOM 1558 N N . CYS A 1 9 ? -1.864 -3.306 -0.512 1.00 0.00 9 CYS A N 4
ATOM 1559 C CA . CYS A 1 9 ? -2.658 -2.168 -0.051 1.00 0.00 9 CYS A CA 4
ATOM 1560 C C . CYS A 1 9 ? -3.811 -1.898 -1.010 1.00 0.00 9 CYS A C 4
ATOM 1561 O O . CYS A 1 9 ? -3.782 -2.322 -2.159 1.00 0.00 9 CYS A O 4
ATOM 1568 N N . GLY A 1 10 ? -4.827 -1.195 -0.522 1.00 0.00 10 GLY A N 4
ATOM 1569 C CA . GLY A 1 10 ? -5.989 -0.877 -1.338 1.00 0.00 10 GLY A CA 4
ATOM 1570 C C . GLY A 1 10 ? -7.141 -1.808 -1.006 1.00 0.00 10 GLY A C 4
ATOM 1571 O O . GLY A 1 10 ? -8.295 -1.519 -1.323 1.00 0.00 10 GLY A O 4
ATOM 1575 N N . TRP A 1 11 ? -6.827 -2.920 -0.348 1.00 0.00 11 TRP A N 4
ATOM 1576 C CA . TRP A 1 11 ? -7.850 -3.869 0.038 1.00 0.00 11 TRP A CA 4
ATOM 1577 C C . TRP A 1 11 ? -7.521 -4.492 1.393 1.00 0.00 11 TRP A C 4
ATOM 1578 O O . TRP A 1 11 ? -8.340 -5.198 1.981 1.00 0.00 11 TRP A O 4
ATOM 1599 N N . GLY A 1 12 ? -6.314 -4.223 1.875 1.00 0.00 12 GLY A N 4
ATOM 1600 C CA . GLY A 1 12 ? -5.869 -4.754 3.161 1.00 0.00 12 GLY A CA 4
ATOM 1601 C C . GLY A 1 12 ? -5.180 -3.676 3.984 1.00 0.00 12 GLY A C 4
ATOM 1602 O O . GLY A 1 12 ? -5.316 -3.643 5.209 1.00 0.00 12 GLY A O 4
ATOM 1606 N N . SER A 1 13 ? -4.436 -2.790 3.312 1.00 0.00 13 SER A N 4
ATOM 1607 C CA . SER A 1 13 ? -3.742 -1.722 4.012 1.00 0.00 13 SER A CA 4
ATOM 1608 C C . SER A 1 13 ? -3.860 -0.423 3.226 1.00 0.00 13 SER A C 4
ATOM 1609 O O . SER A 1 13 ? -4.246 -0.436 2.060 1.00 0.00 13 SER A O 4
ATOM 1617 N N . LYS A 1 14 ? -3.538 0.693 3.873 1.00 0.00 14 LYS A N 4
ATOM 1618 C CA . LYS A 1 14 ? -3.619 1.991 3.228 1.00 0.00 14 LYS A CA 4
ATOM 1619 C C . LYS A 1 14 ? -2.332 2.770 3.440 1.00 0.00 14 LYS A C 4
ATOM 1620 O O . LYS A 1 14 ? -2.365 3.990 3.595 1.00 0.00 14 LYS A O 4
ATOM 1639 N N . CYS A 1 15 ? -1.198 2.059 3.445 1.00 0.00 15 CYS A N 4
ATOM 1640 C CA . CYS A 1 15 ? 0.097 2.694 3.638 1.00 0.00 15 CYS A CA 4
ATOM 1641 C C . CYS A 1 15 ? 0.130 3.482 4.950 1.00 0.00 15 CYS A C 4
ATOM 1642 O O . CYS A 1 15 ? -0.847 4.120 5.338 1.00 0.00 15 CYS A O 4
ATOM 1649 N N . CYS A 1 16 ? 1.268 3.425 5.633 1.00 0.00 16 CYS A N 4
ATOM 1650 C CA . CYS A 1 16 ? 1.420 4.127 6.901 1.00 0.00 16 CYS A CA 4
ATOM 1651 C C . CYS A 1 16 ? 1.226 5.620 6.720 1.00 0.00 16 CYS A C 4
ATOM 1652 O O . CYS A 1 16 ? 0.358 6.218 7.356 1.00 0.00 16 CYS A O 4
ATOM 1659 N N . HIS A 1 17 ? 2.027 6.213 5.847 1.00 0.00 17 HIS A N 4
ATOM 1660 C CA . HIS A 1 17 ? 1.928 7.646 5.587 1.00 0.00 17 HIS A CA 4
ATOM 1661 C C . HIS A 1 17 ? 2.948 8.079 4.551 1.00 0.00 17 HIS A C 4
ATOM 1662 O O . HIS A 1 17 ? 2.714 8.995 3.764 1.00 0.00 17 HIS A O 4
ATOM 1676 N N . GLY A 1 18 ? 4.075 7.405 4.563 1.00 0.00 18 GLY A N 4
ATOM 1677 C CA . GLY A 1 18 ? 5.155 7.714 3.616 1.00 0.00 18 GLY A CA 4
ATOM 1678 C C . GLY A 1 18 ? 5.096 6.807 2.391 1.00 0.00 18 GLY A C 4
ATOM 1679 O O . GLY A 1 18 ? 5.973 6.857 1.527 1.00 0.00 18 GLY A O 4
ATOM 1683 N N . LEU A 1 19 ? 4.061 5.977 2.330 1.00 0.00 19 LEU A N 4
ATOM 1684 C CA . LEU A 1 19 ? 3.886 5.048 1.219 1.00 0.00 19 LEU A CA 4
ATOM 1685 C C . LEU A 1 19 ? 2.561 5.301 0.511 1.00 0.00 19 LEU A C 4
ATOM 1686 O O . LEU A 1 19 ? 1.622 5.837 1.097 1.00 0.00 19 LEU A O 4
ATOM 1702 N N . ASP A 1 20 ? 2.498 4.920 -0.755 1.00 0.00 20 ASP A N 4
ATOM 1703 C CA . ASP A 1 20 ? 1.284 5.111 -1.536 1.00 0.00 20 ASP A CA 4
ATOM 1704 C C . ASP A 1 20 ? 1.009 3.885 -2.392 1.00 0.00 20 ASP A C 4
ATOM 1705 O O . ASP A 1 20 ? 1.925 3.334 -3.002 1.00 0.00 20 ASP A O 4
ATOM 1714 N N . CYS A 1 21 ? -0.258 3.468 -2.438 1.00 0.00 21 CYS A N 4
ATOM 1715 C CA . CYS A 1 21 ? -0.631 2.314 -3.233 1.00 0.00 21 CYS A CA 4
ATOM 1716 C C . CYS A 1 21 ? -1.819 2.646 -4.143 1.00 0.00 21 CYS A C 4
ATOM 1717 O O . CYS A 1 21 ? -2.806 3.228 -3.695 1.00 0.00 21 CYS A O 4
ATOM 1724 N N . PRO A 1 22 ? -1.747 2.282 -5.398 1.00 0.00 22 PRO A N 4
ATOM 1725 C CA . PRO A 1 22 ? -2.847 2.538 -6.383 1.00 0.00 22 PRO A CA 4
ATOM 1726 C C . PRO A 1 22 ? -4.057 1.647 -6.155 1.00 0.00 22 PRO A C 4
ATOM 1727 O O . PRO A 1 22 ? -4.008 0.711 -5.366 1.00 0.00 22 PRO A O 4
ATOM 1738 N N . LEU A 1 23 ? -5.153 1.960 -6.838 1.00 0.00 23 LEU A N 4
ATOM 1739 C CA . LEU A 1 23 ? -6.372 1.183 -6.686 1.00 0.00 23 LEU A CA 4
ATOM 1740 C C . LEU A 1 23 ? -6.486 0.178 -7.822 1.00 0.00 23 LEU A C 4
ATOM 1741 O O . LEU A 1 23 ? -6.884 0.521 -8.934 1.00 0.00 23 LEU A O 4
ATOM 1757 N N . ALA A 1 24 ? -6.125 -1.062 -7.527 1.00 0.00 24 ALA A N 4
ATOM 1758 C CA . ALA A 1 24 ? -6.174 -2.126 -8.524 1.00 0.00 24 ALA A CA 4
ATOM 1759 C C . ALA A 1 24 ? -6.580 -3.453 -7.886 1.00 0.00 24 ALA A C 4
ATOM 1760 O O . ALA A 1 24 ? -7.261 -3.475 -6.861 1.00 0.00 24 ALA A O 4
ATOM 1767 N N . PHE A 1 25 ? -6.165 -4.556 -8.505 1.00 0.00 25 PHE A N 4
ATOM 1768 C CA . PHE A 1 25 ? -6.499 -5.879 -7.993 1.00 0.00 25 PHE A CA 4
ATOM 1769 C C . PHE A 1 25 ? -5.788 -6.122 -6.665 1.00 0.00 25 PHE A C 4
ATOM 1770 O O . PHE A 1 25 ? -6.424 -6.403 -5.650 1.00 0.00 25 PHE A O 4
ATOM 1787 N N . ILE A 1 26 ? -4.463 -5.996 -6.679 1.00 0.00 26 ILE A N 4
ATOM 1788 C CA . ILE A 1 26 ? -3.671 -6.188 -5.467 1.00 0.00 26 ILE A CA 4
ATOM 1789 C C . ILE A 1 26 ? -2.528 -5.176 -5.411 1.00 0.00 26 ILE A C 4
ATOM 1790 O O . ILE A 1 26 ? -1.362 -5.523 -5.568 1.00 0.00 26 ILE A O 4
ATOM 1806 N N . PRO A 1 27 ? -2.845 -3.938 -5.193 1.00 0.00 27 PRO A N 4
ATOM 1807 C CA . PRO A 1 27 ? -1.834 -2.850 -5.126 1.00 0.00 27 PRO A CA 4
ATOM 1808 C C . PRO A 1 27 ? -0.846 -3.042 -3.978 1.00 0.00 27 PRO A C 4
ATOM 1809 O O . PRO A 1 27 ? -1.178 -3.647 -2.962 1.00 0.00 27 PRO A O 4
ATOM 1820 N N . TYR A 1 28 ? 0.366 -2.521 -4.155 1.00 0.00 28 TYR A N 4
ATOM 1821 C CA . TYR A 1 28 ? 1.405 -2.629 -3.132 1.00 0.00 28 TYR A CA 4
ATOM 1822 C C . TYR A 1 28 ? 1.811 -1.250 -2.625 1.00 0.00 28 TYR A C 4
ATOM 1823 O O . TYR A 1 28 ? 1.891 -0.292 -3.393 1.00 0.00 28 TYR A O 4
ATOM 1841 N N . CYS A 1 29 ? 2.070 -1.159 -1.322 1.00 0.00 29 CYS A N 4
ATOM 1842 C CA . CYS A 1 29 ? 2.468 0.105 -0.722 1.00 0.00 29 CYS A CA 4
ATOM 1843 C C . CYS A 1 29 ? 3.899 0.451 -1.100 1.00 0.00 29 CYS A C 4
ATOM 1844 O O . CYS A 1 29 ? 4.844 -0.205 -0.662 1.00 0.00 29 CYS A O 4
ATOM 1851 N N . GLU A 1 30 ? 4.044 1.484 -1.924 1.00 0.00 30 GLU A N 4
ATOM 1852 C CA . GLU A 1 30 ? 5.367 1.923 -2.363 1.00 0.00 30 GLU A CA 4
ATOM 1853 C C . GLU A 1 30 ? 5.514 3.432 -2.205 1.00 0.00 30 GLU A C 4
ATOM 1854 O O . GLU A 1 30 ? 4.535 4.169 -2.278 1.00 0.00 30 GLU A O 4
ATOM 1866 N N . LYS A 1 31 ? 6.745 3.884 -1.980 1.00 0.00 31 LYS A N 4
ATOM 1867 C CA . LYS A 1 31 ? 7.002 5.309 -1.812 1.00 0.00 31 LYS A CA 4
ATOM 1868 C C . LYS A 1 31 ? 6.870 6.040 -3.145 1.00 0.00 31 LYS A C 4
ATOM 1869 O O . LYS A 1 31 ? 7.171 5.484 -4.202 1.00 0.00 31 LYS A O 4
ATOM 1888 N N . TYR A 1 32 ? 6.423 7.288 -3.086 1.00 0.00 32 TYR A N 4
ATOM 1889 C CA . TYR A 1 32 ? 6.256 8.093 -4.294 1.00 0.00 32 TYR A CA 4
ATOM 1890 C C . TYR A 1 32 ? 6.756 9.514 -4.066 1.00 0.00 32 TYR A C 4
ATOM 1891 O O . TYR A 1 32 ? 7.934 9.809 -4.265 1.00 0.00 32 TYR A O 4
ATOM 1909 N N . ARG A 1 33 ? 5.851 10.388 -3.649 1.00 0.00 33 ARG A N 4
ATOM 1910 C CA . ARG A 1 33 ? 6.205 11.779 -3.395 1.00 0.00 33 ARG A CA 4
ATOM 1911 C C . ARG A 1 33 ? 6.981 11.904 -2.088 1.00 0.00 33 ARG A C 4
ATOM 1912 O O . ARG A 1 33 ? 7.844 12.764 -2.014 1.00 0.00 33 ARG A O 4
ATOM 1933 N N . ASN A 1 1 ? 1.608 -1.794 13.005 1.00 0.00 1 ASN A N 5
ATOM 1934 C CA . ASN A 1 1 ? 0.392 -1.205 12.381 1.00 0.00 1 ASN A CA 5
ATOM 1935 C C . ASN A 1 1 ? 0.708 -0.792 10.948 1.00 0.00 1 ASN A C 5
ATOM 1936 O O . ASN A 1 1 ? 1.874 -0.712 10.561 1.00 0.00 1 ASN A O 5
ATOM 1946 N N . CYS A 1 2 ? -0.334 -0.530 10.163 1.00 0.00 2 CYS A N 5
ATOM 1947 C CA . CYS A 1 2 ? -0.149 -0.125 8.776 1.00 0.00 2 CYS A CA 5
ATOM 1948 C C . CYS A 1 2 ? 0.693 -1.148 8.024 1.00 0.00 2 CYS A C 5
ATOM 1949 O O . CYS A 1 2 ? 1.304 -2.032 8.624 1.00 0.00 2 CYS A O 5
ATOM 1956 N N . ALA A 1 3 ? 0.728 -1.003 6.709 1.00 0.00 3 ALA A N 5
ATOM 1957 C CA . ALA A 1 3 ? 1.507 -1.896 5.865 1.00 0.00 3 ALA A CA 5
ATOM 1958 C C . ALA A 1 3 ? 2.949 -1.432 5.812 1.00 0.00 3 ALA A C 5
ATOM 1959 O O . ALA A 1 3 ? 3.289 -0.367 6.326 1.00 0.00 3 ALA A O 5
ATOM 1966 N N . LYS A 1 4 ? 3.783 -2.224 5.158 1.00 0.00 4 LYS A N 5
ATOM 1967 C CA . LYS A 1 4 ? 5.181 -1.874 5.004 1.00 0.00 4 LYS A CA 5
ATOM 1968 C C . LYS A 1 4 ? 5.584 -2.077 3.553 1.00 0.00 4 LYS A C 5
ATOM 1969 O O . LYS A 1 4 ? 5.039 -2.934 2.863 1.00 0.00 4 LYS A O 5
ATOM 1988 N N . GLU A 1 5 ? 6.522 -1.269 3.092 1.00 0.00 5 GLU A N 5
ATOM 1989 C CA . GLU A 1 5 ? 6.971 -1.347 1.718 1.00 0.00 5 GLU A CA 5
ATOM 1990 C C . GLU A 1 5 ? 7.055 -2.801 1.264 1.00 0.00 5 GLU A C 5
ATOM 1991 O O . GLU A 1 5 ? 7.810 -3.598 1.821 1.00 0.00 5 GLU A O 5
ATOM 2003 N N . GLY A 1 6 ? 6.265 -3.132 0.245 1.00 0.00 6 GLY A N 5
ATOM 2004 C CA . GLY A 1 6 ? 6.241 -4.495 -0.285 1.00 0.00 6 GLY A CA 5
ATOM 2005 C C . GLY A 1 6 ? 4.954 -5.225 0.101 1.00 0.00 6 GLY A C 5
ATOM 2006 O O . GLY A 1 6 ? 4.748 -6.375 -0.289 1.00 0.00 6 GLY A O 5
ATOM 2010 N N . GLU A 1 7 ? 4.084 -4.557 0.856 1.00 0.00 7 GLU A N 5
ATOM 2011 C CA . GLU A 1 7 ? 2.821 -5.163 1.262 1.00 0.00 7 GLU A CA 5
ATOM 2012 C C . GLU A 1 7 ? 1.705 -4.759 0.308 1.00 0.00 7 GLU A C 5
ATOM 2013 O O . GLU A 1 7 ? 1.830 -3.780 -0.427 1.00 0.00 7 GLU A O 5
ATOM 2025 N N . VAL A 1 8 ? 0.617 -5.520 0.323 1.00 0.00 8 VAL A N 5
ATOM 2026 C CA . VAL A 1 8 ? -0.509 -5.230 -0.552 1.00 0.00 8 VAL A CA 5
ATOM 2027 C C . VAL A 1 8 ? -1.461 -4.244 0.117 1.00 0.00 8 VAL A C 5
ATOM 2028 O O . VAL A 1 8 ? -1.665 -4.301 1.330 1.00 0.00 8 VAL A O 5
ATOM 2041 N N . CYS A 1 9 ? -2.034 -3.337 -0.674 1.00 0.00 9 CYS A N 5
ATOM 2042 C CA . CYS A 1 9 ? -2.956 -2.344 -0.130 1.00 0.00 9 CYS A CA 5
ATOM 2043 C C . CYS A 1 9 ? -4.302 -2.416 -0.846 1.00 0.00 9 CYS A C 5
ATOM 2044 O O . CYS A 1 9 ? -4.440 -3.101 -1.853 1.00 0.00 9 CYS A O 5
ATOM 2051 N N . GLY A 1 10 ? -5.294 -1.713 -0.310 1.00 0.00 10 GLY A N 5
ATOM 2052 C CA . GLY A 1 10 ? -6.620 -1.700 -0.910 1.00 0.00 10 GLY A CA 5
ATOM 2053 C C . GLY A 1 10 ? -7.378 -2.944 -0.522 1.00 0.00 10 GLY A C 5
ATOM 2054 O O . GLY A 1 10 ? -8.561 -3.090 -0.829 1.00 0.00 10 GLY A O 5
ATOM 2058 N N . TRP A 1 11 ? -6.686 -3.844 0.157 1.00 0.00 11 TRP A N 5
ATOM 2059 C CA . TRP A 1 11 ? -7.302 -5.072 0.581 1.00 0.00 11 TRP A CA 5
ATOM 2060 C C . TRP A 1 11 ? -6.777 -5.500 1.946 1.00 0.00 11 TRP A C 5
ATOM 2061 O O . TRP A 1 11 ? -7.179 -6.534 2.481 1.00 0.00 11 TRP A O 5
ATOM 2082 N N . GLY A 1 12 ? -5.872 -4.701 2.496 1.00 0.00 12 GLY A N 5
ATOM 2083 C CA . GLY A 1 12 ? -5.287 -5.002 3.796 1.00 0.00 12 GLY A CA 5
ATOM 2084 C C . GLY A 1 12 ? -4.709 -3.746 4.438 1.00 0.00 12 GLY A C 5
ATOM 2085 O O . GLY A 1 12 ? -4.637 -3.641 5.663 1.00 0.00 12 GLY A O 5
ATOM 2089 N N . SER A 1 13 ? -4.294 -2.795 3.607 1.00 0.00 13 SER A N 5
ATOM 2090 C CA . SER A 1 13 ? -3.725 -1.554 4.115 1.00 0.00 13 SER A CA 5
ATOM 2091 C C . SER A 1 13 ? -3.888 -0.433 3.096 1.00 0.00 13 SER A C 5
ATOM 2092 O O . SER A 1 13 ? -4.394 -0.652 1.997 1.00 0.00 13 SER A O 5
ATOM 2100 N N . LYS A 1 14 ? -3.465 0.770 3.472 1.00 0.00 14 LYS A N 5
ATOM 2101 C CA . LYS A 1 14 ? -3.568 1.920 2.591 1.00 0.00 14 LYS A CA 5
ATOM 2102 C C . LYS A 1 14 ? -2.362 2.836 2.766 1.00 0.00 14 LYS A C 5
ATOM 2103 O O . LYS A 1 14 ? -2.503 4.058 2.792 1.00 0.00 14 LYS A O 5
ATOM 2122 N N . CYS A 1 15 ? -1.178 2.233 2.890 1.00 0.00 15 CYS A N 5
ATOM 2123 C CA . CYS A 1 15 ? 0.053 2.997 3.064 1.00 0.00 15 CYS A CA 5
ATOM 2124 C C . CYS A 1 15 ? -0.043 3.904 4.290 1.00 0.00 15 CYS A C 5
ATOM 2125 O O . CYS A 1 15 ? -0.913 4.772 4.362 1.00 0.00 15 CYS A O 5
ATOM 2132 N N . CYS A 1 16 ? 0.848 3.691 5.261 1.00 0.00 16 CYS A N 5
ATOM 2133 C CA . CYS A 1 16 ? 0.834 4.492 6.480 1.00 0.00 16 CYS A CA 5
ATOM 2134 C C . CYS A 1 16 ? 0.554 5.956 6.176 1.00 0.00 16 CYS A C 5
ATOM 2135 O O . CYS A 1 16 ? -0.472 6.495 6.590 1.00 0.00 16 CYS A O 5
ATOM 2142 N N . HIS A 1 17 ? 1.471 6.591 5.454 1.00 0.00 17 HIS A N 5
ATOM 2143 C CA . HIS A 1 17 ? 1.317 7.999 5.103 1.00 0.00 17 HIS A CA 5
ATOM 2144 C C . HIS A 1 17 ? 2.460 8.431 4.209 1.00 0.00 17 HIS A C 5
ATOM 2145 O O . HIS A 1 17 ? 2.328 9.337 3.384 1.00 0.00 17 HIS A O 5
ATOM 2159 N N . GLY A 1 18 ? 3.585 7.774 4.403 1.00 0.00 18 GLY A N 5
ATOM 2160 C CA . GLY A 1 18 ? 4.788 8.077 3.637 1.00 0.00 18 GLY A CA 5
ATOM 2161 C C . GLY A 1 18 ? 4.942 7.131 2.451 1.00 0.00 18 GLY A C 5
ATOM 2162 O O . GLY A 1 18 ? 5.923 7.204 1.712 1.00 0.00 18 GLY A O 5
ATOM 2166 N N . LEU A 1 19 ? 3.963 6.247 2.281 1.00 0.00 19 LEU A N 5
ATOM 2167 C CA . LEU A 1 19 ? 3.984 5.284 1.191 1.00 0.00 19 LEU A CA 5
ATOM 2168 C C . LEU A 1 19 ? 2.853 5.569 0.208 1.00 0.00 19 LEU A C 5
ATOM 2169 O O . LEU A 1 19 ? 1.828 6.149 0.564 1.00 0.00 19 LEU A O 5
ATOM 2185 N N . ASP A 1 20 ? 3.061 5.165 -1.036 1.00 0.00 20 ASP A N 5
ATOM 2186 C CA . ASP A 1 20 ? 2.072 5.372 -2.086 1.00 0.00 20 ASP A CA 5
ATOM 2187 C C . ASP A 1 20 ? 1.446 4.040 -2.482 1.00 0.00 20 ASP A C 5
ATOM 2188 O O . ASP A 1 20 ? 2.156 3.061 -2.719 1.00 0.00 20 ASP A O 5
ATOM 2197 N N . CYS A 1 21 ? 0.121 4.008 -2.548 1.00 0.00 21 CYS A N 5
ATOM 2198 C CA . CYS A 1 21 ? -0.581 2.786 -2.916 1.00 0.00 21 CYS A CA 5
ATOM 2199 C C . CYS A 1 21 ? -1.699 3.080 -3.919 1.00 0.00 21 CYS A C 5
ATOM 2200 O O . CYS A 1 21 ? -2.688 3.727 -3.575 1.00 0.00 21 CYS A O 5
ATOM 2207 N N . PRO A 1 22 ? -1.575 2.626 -5.145 1.00 0.00 22 PRO A N 5
ATOM 2208 C CA . PRO A 1 22 ? -2.615 2.865 -6.185 1.00 0.00 22 PRO A CA 5
ATOM 2209 C C . PRO A 1 22 ? -3.864 2.028 -5.946 1.00 0.00 22 PRO A C 5
ATOM 2210 O O . PRO A 1 22 ? -3.815 0.999 -5.271 1.00 0.00 22 PRO A O 5
ATOM 2221 N N . LEU A 1 23 ? -4.986 2.480 -6.494 1.00 0.00 23 LEU A N 5
ATOM 2222 C CA . LEU A 1 23 ? -6.238 1.765 -6.320 1.00 0.00 23 LEU A CA 5
ATOM 2223 C C . LEU A 1 23 ? -6.450 0.799 -7.477 1.00 0.00 23 LEU A C 5
ATOM 2224 O O . LEU A 1 23 ? -6.854 1.196 -8.569 1.00 0.00 23 LEU A O 5
ATOM 2240 N N . ALA A 1 24 ? -6.171 -0.472 -7.221 1.00 0.00 24 ALA A N 5
ATOM 2241 C CA . ALA A 1 24 ? -6.327 -1.500 -8.239 1.00 0.00 24 ALA A CA 5
ATOM 2242 C C . ALA A 1 24 ? -6.852 -2.791 -7.618 1.00 0.00 24 ALA A C 5
ATOM 2243 O O . ALA A 1 24 ? -7.650 -2.762 -6.681 1.00 0.00 24 ALA A O 5
ATOM 2250 N N . PHE A 1 25 ? -6.399 -3.923 -8.145 1.00 0.00 25 PHE A N 5
ATOM 2251 C CA . PHE A 1 25 ? -6.827 -5.220 -7.636 1.00 0.00 25 PHE A CA 5
ATOM 2252 C C . PHE A 1 25 ? -5.782 -5.789 -6.682 1.00 0.00 25 PHE A C 5
ATOM 2253 O O . PHE A 1 25 ? -6.111 -6.281 -5.605 1.00 0.00 25 PHE A O 5
ATOM 2270 N N . ILE A 1 26 ? -4.516 -5.699 -7.088 1.00 0.00 26 ILE A N 5
ATOM 2271 C CA . ILE A 1 26 ? -3.417 -6.187 -6.263 1.00 0.00 26 ILE A CA 5
ATOM 2272 C C . ILE A 1 26 ? -2.327 -5.121 -6.128 1.00 0.00 26 ILE A C 5
ATOM 2273 O O . ILE A 1 26 ? -1.150 -5.380 -6.374 1.00 0.00 26 ILE A O 5
ATOM 2289 N N . PRO A 1 27 ? -2.697 -3.929 -5.736 1.00 0.00 27 PRO A N 5
ATOM 2290 C CA . PRO A 1 27 ? -1.735 -2.805 -5.562 1.00 0.00 27 PRO A CA 5
ATOM 2291 C C . PRO A 1 27 ? -0.840 -2.986 -4.336 1.00 0.00 27 PRO A C 5
ATOM 2292 O O . PRO A 1 27 ? -1.214 -3.644 -3.364 1.00 0.00 27 PRO A O 5
ATOM 2303 N N . TYR A 1 28 ? 0.353 -2.404 -4.410 1.00 0.00 28 TYR A N 5
ATOM 2304 C CA . TYR A 1 28 ? 1.334 -2.498 -3.331 1.00 0.00 28 TYR A CA 5
ATOM 2305 C C . TYR A 1 28 ? 1.739 -1.123 -2.814 1.00 0.00 28 TYR A C 5
ATOM 2306 O O . TYR A 1 28 ? 1.727 -0.138 -3.550 1.00 0.00 28 TYR A O 5
ATOM 2324 N N . CYS A 1 29 ? 2.116 -1.075 -1.537 1.00 0.00 29 CYS A N 5
ATOM 2325 C CA . CYS A 1 29 ? 2.543 0.169 -0.921 1.00 0.00 29 CYS A CA 5
ATOM 2326 C C . CYS A 1 29 ? 4.024 0.400 -1.181 1.00 0.00 29 CYS A C 5
ATOM 2327 O O . CYS A 1 29 ? 4.874 -0.357 -0.706 1.00 0.00 29 CYS A O 5
ATOM 2334 N N . GLU A 1 30 ? 4.323 1.450 -1.937 1.00 0.00 30 GLU A N 5
ATOM 2335 C CA . GLU A 1 30 ? 5.705 1.782 -2.254 1.00 0.00 30 GLU A CA 5
ATOM 2336 C C . GLU A 1 30 ? 5.951 3.274 -2.059 1.00 0.00 30 GLU A C 5
ATOM 2337 O O . GLU A 1 30 ? 5.074 4.095 -2.321 1.00 0.00 30 GLU A O 5
ATOM 2349 N N . LYS A 1 31 ? 7.149 3.619 -1.602 1.00 0.00 31 LYS A N 5
ATOM 2350 C CA . LYS A 1 31 ? 7.496 5.019 -1.384 1.00 0.00 31 LYS A CA 5
ATOM 2351 C C . LYS A 1 31 ? 7.410 5.801 -2.688 1.00 0.00 31 LYS A C 5
ATOM 2352 O O . LYS A 1 31 ? 7.220 5.222 -3.759 1.00 0.00 31 LYS A O 5
ATOM 2371 N N . TYR A 1 32 ? 7.554 7.117 -2.593 1.00 0.00 32 TYR A N 5
ATOM 2372 C CA . TYR A 1 32 ? 7.492 7.966 -3.776 1.00 0.00 32 TYR A CA 5
ATOM 2373 C C . TYR A 1 32 ? 8.698 7.712 -4.675 1.00 0.00 32 TYR A C 5
ATOM 2374 O O . TYR A 1 32 ? 9.811 7.505 -4.193 1.00 0.00 32 TYR A O 5
ATOM 2392 N N . ARG A 1 33 ? 8.467 7.729 -5.985 1.00 0.00 33 ARG A N 5
ATOM 2393 C CA . ARG A 1 33 ? 9.539 7.495 -6.944 1.00 0.00 33 ARG A CA 5
ATOM 2394 C C . ARG A 1 33 ? 10.158 8.818 -7.390 1.00 0.00 33 ARG A C 5
ATOM 2395 O O . ARG A 1 33 ? 11.211 8.778 -8.006 1.00 0.00 33 ARG A O 5
ATOM 2416 N N . ASN A 1 1 ? -0.326 -2.250 13.179 1.00 0.00 1 ASN A N 6
ATOM 2417 C CA . ASN A 1 1 ? 0.820 -1.623 12.463 1.00 0.00 1 ASN A CA 6
ATOM 2418 C C . ASN A 1 1 ? 0.440 -1.393 11.002 1.00 0.00 1 ASN A C 6
ATOM 2419 O O . ASN A 1 1 ? -0.448 -2.062 10.469 1.00 0.00 1 ASN A O 6
ATOM 2429 N N . CYS A 1 2 ? 1.118 -0.447 10.362 1.00 0.00 2 CYS A N 6
ATOM 2430 C CA . CYS A 1 2 ? 0.853 -0.135 8.968 1.00 0.00 2 CYS A CA 6
ATOM 2431 C C . CYS A 1 2 ? 1.555 -1.128 8.054 1.00 0.00 2 CYS A C 6
ATOM 2432 O O . CYS A 1 2 ? 2.080 -2.143 8.512 1.00 0.00 2 CYS A O 6
ATOM 2439 N N . ALA A 1 3 ? 1.561 -0.830 6.760 1.00 0.00 3 ALA A N 6
ATOM 2440 C CA . ALA A 1 3 ? 2.203 -1.707 5.795 1.00 0.00 3 ALA A CA 6
ATOM 2441 C C . ALA A 1 3 ? 3.527 -1.127 5.349 1.00 0.00 3 ALA A C 6
ATOM 2442 O O . ALA A 1 3 ? 3.587 -0.004 4.849 1.00 0.00 3 ALA A O 6
ATOM 2449 N N . LYS A 1 4 ? 4.582 -1.905 5.496 1.00 0.00 4 LYS A N 6
ATOM 2450 C CA . LYS A 1 4 ? 5.882 -1.457 5.063 1.00 0.00 4 LYS A CA 6
ATOM 2451 C C . LYS A 1 4 ? 6.019 -1.743 3.582 1.00 0.00 4 LYS A C 6
ATOM 2452 O O . LYS A 1 4 ? 5.472 -2.721 3.076 1.00 0.00 4 LYS A O 6
ATOM 2471 N N . GLU A 1 5 ? 6.726 -0.875 2.893 1.00 0.00 5 GLU A N 6
ATOM 2472 C CA . GLU A 1 5 ? 6.917 -1.019 1.469 1.00 0.00 5 GLU A CA 6
ATOM 2473 C C . GLU A 1 5 ? 7.113 -2.488 1.098 1.00 0.00 5 GLU A C 6
ATOM 2474 O O . GLU A 1 5 ? 7.934 -3.187 1.694 1.00 0.00 5 GLU A O 6
ATOM 2486 N N . GLY A 1 6 ? 6.337 -2.947 0.121 1.00 0.00 6 GLY A N 6
ATOM 2487 C CA . GLY A 1 6 ? 6.409 -4.337 -0.320 1.00 0.00 6 GLY A CA 6
ATOM 2488 C C . GLY A 1 6 ? 5.192 -5.128 0.157 1.00 0.00 6 GLY A C 6
ATOM 2489 O O . GLY A 1 6 ? 5.005 -6.285 -0.223 1.00 0.00 6 GLY A O 6
ATOM 2493 N N . GLU A 1 7 ? 4.356 -4.497 0.978 1.00 0.00 7 GLU A N 6
ATOM 2494 C CA . GLU A 1 7 ? 3.151 -5.154 1.481 1.00 0.00 7 GLU A CA 6
ATOM 2495 C C . GLU A 1 7 ? 1.945 -4.761 0.631 1.00 0.00 7 GLU A C 6
ATOM 2496 O O . GLU A 1 7 ? 1.890 -3.658 0.089 1.00 0.00 7 GLU A O 6
ATOM 2508 N N . VAL A 1 8 ? 0.985 -5.675 0.509 1.00 0.00 8 VAL A N 6
ATOM 2509 C CA . VAL A 1 8 ? -0.208 -5.413 -0.291 1.00 0.00 8 VAL A CA 6
ATOM 2510 C C . VAL A 1 8 ? -1.095 -4.372 0.383 1.00 0.00 8 VAL A C 6
ATOM 2511 O O . VAL A 1 8 ? -1.251 -4.377 1.603 1.00 0.00 8 VAL A O 6
ATOM 2524 N N . CYS A 1 9 ? -1.675 -3.478 -0.417 1.00 0.00 9 CYS A N 6
ATOM 2525 C CA . CYS A 1 9 ? -2.542 -2.440 0.127 1.00 0.00 9 CYS A CA 6
ATOM 2526 C C . CYS A 1 9 ? -3.511 -1.908 -0.927 1.00 0.00 9 CYS A C 6
ATOM 2527 O O . CYS A 1 9 ? -3.381 -2.207 -2.113 1.00 0.00 9 CYS A O 6
ATOM 2534 N N . GLY A 1 10 ? -4.495 -1.129 -0.475 1.00 0.00 10 GLY A N 6
ATOM 2535 C CA . GLY A 1 10 ? -5.498 -0.569 -1.372 1.00 0.00 10 GLY A CA 6
ATOM 2536 C C . GLY A 1 10 ? -6.843 -1.250 -1.172 1.00 0.00 10 GLY A C 6
ATOM 2537 O O . GLY A 1 10 ? -7.879 -0.720 -1.573 1.00 0.00 10 GLY A O 6
ATOM 2541 N N . TRP A 1 11 ? -6.823 -2.419 -0.539 1.00 0.00 11 TRP A N 6
ATOM 2542 C CA . TRP A 1 11 ? -8.051 -3.147 -0.284 1.00 0.00 11 TRP A CA 6
ATOM 2543 C C . TRP A 1 11 ? -8.058 -3.723 1.123 1.00 0.00 11 TRP A C 6
ATOM 2544 O O . TRP A 1 11 ? -9.096 -4.154 1.625 1.00 0.00 11 TRP A O 6
ATOM 2565 N N . GLY A 1 12 ? -6.891 -3.728 1.752 1.00 0.00 12 GLY A N 6
ATOM 2566 C CA . GLY A 1 12 ? -6.767 -4.257 3.105 1.00 0.00 12 GLY A CA 6
ATOM 2567 C C . GLY A 1 12 ? -5.895 -3.355 3.970 1.00 0.00 12 GLY A C 6
ATOM 2568 O O . GLY A 1 12 ? -6.148 -3.191 5.164 1.00 0.00 12 GLY A O 6
ATOM 2572 N N . SER A 1 13 ? -4.866 -2.777 3.357 1.00 0.00 13 SER A N 6
ATOM 2573 C CA . SER A 1 13 ? -3.951 -1.892 4.068 1.00 0.00 13 SER A CA 6
ATOM 2574 C C . SER A 1 13 ? -3.960 -0.496 3.453 1.00 0.00 13 SER A C 6
ATOM 2575 O O . SER A 1 13 ? -4.186 -0.336 2.255 1.00 0.00 13 SER A O 6
ATOM 2583 N N . LYS A 1 14 ? -3.725 0.507 4.293 1.00 0.00 14 LYS A N 6
ATOM 2584 C CA . LYS A 1 14 ? -3.715 1.890 3.852 1.00 0.00 14 LYS A CA 6
ATOM 2585 C C . LYS A 1 14 ? -2.326 2.487 4.020 1.00 0.00 14 LYS A C 6
ATOM 2586 O O . LYS A 1 14 ? -2.171 3.707 4.074 1.00 0.00 14 LYS A O 6
ATOM 2605 N N . CYS A 1 15 ? -1.320 1.621 4.105 1.00 0.00 15 CYS A N 6
ATOM 2606 C CA . CYS A 1 15 ? 0.046 2.080 4.266 1.00 0.00 15 CYS A CA 6
ATOM 2607 C C . CYS A 1 15 ? 0.182 3.017 5.471 1.00 0.00 15 CYS A C 6
ATOM 2608 O O . CYS A 1 15 ? -0.813 3.497 6.012 1.00 0.00 15 CYS A O 6
ATOM 2615 N N . CYS A 1 16 ? 1.427 3.256 5.888 1.00 0.00 16 CYS A N 6
ATOM 2616 C CA . CYS A 1 16 ? 1.705 4.120 7.039 1.00 0.00 16 CYS A CA 6
ATOM 2617 C C . CYS A 1 16 ? 1.336 5.574 6.765 1.00 0.00 16 CYS A C 6
ATOM 2618 O O . CYS A 1 16 ? 0.489 6.146 7.454 1.00 0.00 16 CYS A O 6
ATOM 2625 N N . HIS A 1 17 ? 1.978 6.175 5.770 1.00 0.00 17 HIS A N 6
ATOM 2626 C CA . HIS A 1 17 ? 1.708 7.572 5.431 1.00 0.00 17 HIS A CA 6
ATOM 2627 C C . HIS A 1 17 ? 2.760 8.088 4.466 1.00 0.00 17 HIS A C 6
ATOM 2628 O O . HIS A 1 17 ? 2.530 9.039 3.717 1.00 0.00 17 HIS A O 6
ATOM 2642 N N . GLY A 1 18 ? 3.914 7.444 4.487 1.00 0.00 18 GLY A N 6
ATOM 2643 C CA . GLY A 1 18 ? 5.009 7.829 3.605 1.00 0.00 18 GLY A CA 6
ATOM 2644 C C . GLY A 1 18 ? 4.981 6.979 2.349 1.00 0.00 18 GLY A C 6
ATOM 2645 O O . GLY A 1 18 ? 5.839 7.103 1.473 1.00 0.00 18 GLY A O 6
ATOM 2649 N N . LEU A 1 19 ? 3.983 6.111 2.279 1.00 0.00 19 LEU A N 6
ATOM 2650 C CA . LEU A 1 19 ? 3.819 5.225 1.146 1.00 0.00 19 LEU A CA 6
ATOM 2651 C C . LEU A 1 19 ? 2.398 5.329 0.611 1.00 0.00 19 LEU A C 6
ATOM 2652 O O . LEU A 1 19 ? 1.492 5.786 1.307 1.00 0.00 19 LEU A O 6
ATOM 2668 N N . ASP A 1 20 ? 2.210 4.887 -0.621 1.00 0.00 20 ASP A N 6
ATOM 2669 C CA . ASP A 1 20 ? 0.895 4.917 -1.239 1.00 0.00 20 ASP A CA 6
ATOM 2670 C C . ASP A 1 20 ? 0.782 3.790 -2.251 1.00 0.00 20 ASP A C 6
ATOM 2671 O O . ASP A 1 20 ? 1.787 3.368 -2.823 1.00 0.00 20 ASP A O 6
ATOM 2680 N N . CYS A 1 21 ? -0.437 3.307 -2.473 1.00 0.00 21 CYS A N 6
ATOM 2681 C CA . CYS A 1 21 ? -0.650 2.237 -3.428 1.00 0.00 21 CYS A CA 6
ATOM 2682 C C . CYS A 1 21 ? -1.767 2.608 -4.392 1.00 0.00 21 CYS A C 6
ATOM 2683 O O . CYS A 1 21 ? -2.767 3.206 -3.996 1.00 0.00 21 CYS A O 6
ATOM 2690 N N . PRO A 1 22 ? -1.634 2.241 -5.632 1.00 0.00 22 PRO A N 6
ATOM 2691 C CA . PRO A 1 22 ? -2.675 2.510 -6.662 1.00 0.00 22 PRO A CA 6
ATOM 2692 C C . PRO A 1 22 ? -3.894 1.624 -6.450 1.00 0.00 22 PRO A C 6
ATOM 2693 O O . PRO A 1 22 ? -3.810 0.598 -5.782 1.00 0.00 22 PRO A O 6
ATOM 2704 N N . LEU A 1 23 ? -5.028 2.013 -7.008 1.00 0.00 23 LEU A N 6
ATOM 2705 C CA . LEU A 1 23 ? -6.227 1.212 -6.843 1.00 0.00 23 LEU A CA 6
ATOM 2706 C C . LEU A 1 23 ? -6.311 0.210 -7.985 1.00 0.00 23 LEU A C 6
ATOM 2707 O O . LEU A 1 23 ? -6.674 0.554 -9.111 1.00 0.00 23 LEU A O 6
ATOM 2723 N N . ALA A 1 24 ? -5.948 -1.029 -7.682 1.00 0.00 24 ALA A N 6
ATOM 2724 C CA . ALA A 1 24 ? -5.955 -2.090 -8.679 1.00 0.00 24 ALA A CA 6
ATOM 2725 C C . ALA A 1 24 ? -6.403 -3.408 -8.059 1.00 0.00 24 ALA A C 6
ATOM 2726 O O . ALA A 1 24 ? -7.078 -3.425 -7.033 1.00 0.00 24 ALA A O 6
ATOM 2733 N N . PHE A 1 25 ? -6.023 -4.509 -8.699 1.00 0.00 25 PHE A N 6
ATOM 2734 C CA . PHE A 1 25 ? -6.389 -5.829 -8.210 1.00 0.00 25 PHE A CA 6
ATOM 2735 C C . PHE A 1 25 ? -5.628 -6.140 -6.929 1.00 0.00 25 PHE A C 6
ATOM 2736 O O . PHE A 1 25 ? -6.219 -6.482 -5.905 1.00 0.00 25 PHE A O 6
ATOM 2753 N N . ILE A 1 26 ? -4.306 -6.008 -6.998 1.00 0.00 26 ILE A N 6
ATOM 2754 C CA . ILE A 1 26 ? -3.459 -6.266 -5.839 1.00 0.00 26 ILE A CA 6
ATOM 2755 C C . ILE A 1 26 ? -2.322 -5.247 -5.766 1.00 0.00 26 ILE A C 6
ATOM 2756 O O . ILE A 1 26 ? -1.161 -5.574 -6.013 1.00 0.00 26 ILE A O 6
ATOM 2772 N N . PRO A 1 27 ? -2.631 -4.031 -5.419 1.00 0.00 27 PRO A N 6
ATOM 2773 C CA . PRO A 1 27 ? -1.619 -2.951 -5.300 1.00 0.00 27 PRO A CA 6
ATOM 2774 C C . PRO A 1 27 ? -0.668 -3.200 -4.140 1.00 0.00 27 PRO A C 6
ATOM 2775 O O . PRO A 1 27 ? -1.022 -3.864 -3.167 1.00 0.00 27 PRO A O 6
ATOM 2786 N N . TYR A 1 28 ? 0.536 -2.655 -4.254 1.00 0.00 28 TYR A N 6
ATOM 2787 C CA . TYR A 1 28 ? 1.544 -2.808 -3.216 1.00 0.00 28 TYR A CA 6
ATOM 2788 C C . TYR A 1 28 ? 1.923 -1.447 -2.645 1.00 0.00 28 TYR A C 6
ATOM 2789 O O . TYR A 1 28 ? 1.889 -0.435 -3.346 1.00 0.00 28 TYR A O 6
ATOM 2807 N N . CYS A 1 29 ? 2.264 -1.427 -1.361 1.00 0.00 29 CYS A N 6
ATOM 2808 C CA . CYS A 1 29 ? 2.625 -0.187 -0.692 1.00 0.00 29 CYS A CA 6
ATOM 2809 C C . CYS A 1 29 ? 3.951 0.327 -1.240 1.00 0.00 29 CYS A C 6
ATOM 2810 O O . CYS A 1 29 ? 4.995 -0.282 -1.027 1.00 0.00 29 CYS A O 6
ATOM 2817 N N . GLU A 1 30 ? 3.903 1.443 -1.962 1.00 0.00 30 GLU A N 6
ATOM 2818 C CA . GLU A 1 30 ? 5.118 2.009 -2.537 1.00 0.00 30 GLU A CA 6
ATOM 2819 C C . GLU A 1 30 ? 5.088 3.532 -2.471 1.00 0.00 30 GLU A C 6
ATOM 2820 O O . GLU A 1 30 ? 4.023 4.143 -2.508 1.00 0.00 30 GLU A O 6
ATOM 2832 N N . LYS A 1 31 ? 6.268 4.137 -2.373 1.00 0.00 31 LYS A N 6
ATOM 2833 C CA . LYS A 1 31 ? 6.370 5.583 -2.307 1.00 0.00 31 LYS A CA 6
ATOM 2834 C C . LYS A 1 31 ? 6.066 6.208 -3.665 1.00 0.00 31 LYS A C 6
ATOM 2835 O O . LYS A 1 31 ? 6.615 5.796 -4.686 1.00 0.00 31 LYS A O 6
ATOM 2854 N N . TYR A 1 32 ? 5.198 7.211 -3.665 1.00 0.00 32 TYR A N 6
ATOM 2855 C CA . TYR A 1 32 ? 4.839 7.897 -4.902 1.00 0.00 32 TYR A CA 6
ATOM 2856 C C . TYR A 1 32 ? 5.650 9.180 -5.056 1.00 0.00 32 TYR A C 6
ATOM 2857 O O . TYR A 1 32 ? 5.686 10.014 -4.152 1.00 0.00 32 TYR A O 6
ATOM 2875 N N . ARG A 1 33 ? 6.299 9.330 -6.206 1.00 0.00 33 ARG A N 6
ATOM 2876 C CA . ARG A 1 33 ? 7.109 10.511 -6.470 1.00 0.00 33 ARG A CA 6
ATOM 2877 C C . ARG A 1 33 ? 6.377 11.466 -7.408 1.00 0.00 33 ARG A C 6
ATOM 2878 O O . ARG A 1 33 ? 6.899 12.542 -7.653 1.00 0.00 33 ARG A O 6
ATOM 2899 N N . ASN A 1 1 ? -0.878 -1.363 12.439 1.00 0.00 1 ASN A N 7
ATOM 2900 C CA . ASN A 1 1 ? 0.191 -2.076 11.687 1.00 0.00 1 ASN A CA 7
ATOM 2901 C C . ASN A 1 1 ? 0.477 -1.335 10.384 1.00 0.00 1 ASN A C 7
ATOM 2902 O O . ASN A 1 1 ? 1.614 -0.944 10.120 1.00 0.00 1 ASN A O 7
ATOM 2912 N N . CYS A 1 2 ? -0.558 -1.148 9.573 1.00 0.00 2 CYS A N 7
ATOM 2913 C CA . CYS A 1 2 ? -0.399 -0.455 8.304 1.00 0.00 2 CYS A CA 7
ATOM 2914 C C . CYS A 1 2 ? 0.680 -1.131 7.461 1.00 0.00 2 CYS A C 7
ATOM 2915 O O . CYS A 1 2 ? 1.445 -1.958 7.956 1.00 0.00 2 CYS A O 7
ATOM 2922 N N . ALA A 1 3 ? 0.735 -0.762 6.188 1.00 0.00 3 ALA A N 7
ATOM 2923 C CA . ALA A 1 3 ? 1.723 -1.317 5.273 1.00 0.00 3 ALA A CA 7
ATOM 2924 C C . ALA A 1 3 ? 3.121 -0.824 5.629 1.00 0.00 3 ALA A C 7
ATOM 2925 O O . ALA A 1 3 ? 3.282 0.262 6.184 1.00 0.00 3 ALA A O 7
ATOM 2932 N N . LYS A 1 4 ? 4.127 -1.628 5.302 1.00 0.00 4 LYS A N 7
ATOM 2933 C CA . LYS A 1 4 ? 5.510 -1.264 5.590 1.00 0.00 4 LYS A CA 7
ATOM 2934 C C . LYS A 1 4 ? 6.404 -1.552 4.387 1.00 0.00 4 LYS A C 7
ATOM 2935 O O . LYS A 1 4 ? 7.517 -2.052 4.535 1.00 0.00 4 LYS A O 7
ATOM 2954 N N . GLU A 1 5 ? 5.914 -1.229 3.193 1.00 0.00 5 GLU A N 7
ATOM 2955 C CA . GLU A 1 5 ? 6.680 -1.460 1.979 1.00 0.00 5 GLU A CA 7
ATOM 2956 C C . GLU A 1 5 ? 6.632 -2.933 1.585 1.00 0.00 5 GLU A C 7
ATOM 2957 O O . GLU A 1 5 ? 6.980 -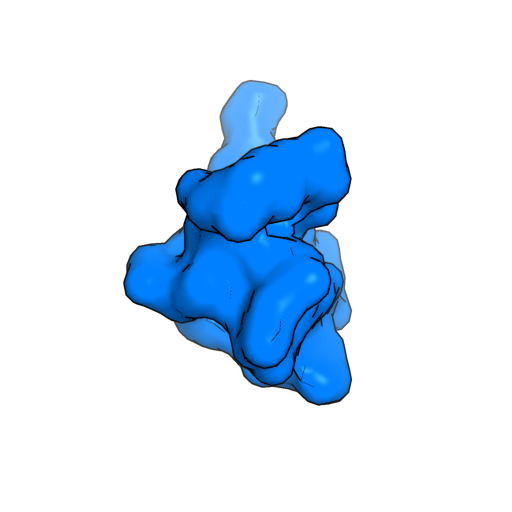3.807 2.378 1.00 0.00 5 GLU A O 7
ATOM 2969 N N . GLY A 1 6 ? 6.202 -3.202 0.355 1.00 0.00 6 GLY A N 7
ATOM 2970 C CA . GLY A 1 6 ? 6.118 -4.577 -0.129 1.00 0.00 6 GLY A CA 7
ATOM 2971 C C . GLY A 1 6 ? 4.820 -5.242 0.319 1.00 0.00 6 GLY A C 7
ATOM 2972 O O . GLY A 1 6 ? 4.605 -6.429 0.081 1.00 0.00 6 GLY A O 7
ATOM 2976 N N . GLU A 1 7 ? 3.958 -4.466 0.965 1.00 0.00 7 GLU A N 7
ATOM 2977 C CA . GLU A 1 7 ? 2.681 -4.985 1.436 1.00 0.00 7 GLU A CA 7
ATOM 2978 C C . GLU A 1 7 ? 1.575 -4.689 0.428 1.00 0.00 7 GLU A C 7
ATOM 2979 O O . GLU A 1 7 ? 1.717 -3.813 -0.422 1.00 0.00 7 GLU A O 7
ATOM 2991 N N . VAL A 1 8 ? 0.477 -5.429 0.531 1.00 0.00 8 VAL A N 7
ATOM 2992 C CA . VAL A 1 8 ? -0.649 -5.242 -0.378 1.00 0.00 8 VAL A CA 7
ATOM 2993 C C . VAL A 1 8 ? -1.644 -4.241 0.191 1.00 0.00 8 VAL A C 7
ATOM 2994 O O . VAL A 1 8 ? -2.115 -4.393 1.317 1.00 0.00 8 VAL A O 7
ATOM 3007 N N . CYS A 1 9 ? -1.960 -3.220 -0.595 1.00 0.00 9 CYS A N 7
ATOM 3008 C CA . CYS A 1 9 ? -2.898 -2.201 -0.157 1.00 0.00 9 CYS A CA 7
ATOM 3009 C C . CYS A 1 9 ? -4.199 -2.294 -0.945 1.00 0.00 9 CYS A C 7
ATOM 3010 O O . CYS A 1 9 ? -4.243 -2.904 -2.010 1.00 0.00 9 CYS A O 7
ATOM 3017 N N . GLY A 1 10 ? -5.253 -1.689 -0.413 1.00 0.00 10 GLY A N 7
ATOM 3018 C CA . GLY A 1 10 ? -6.545 -1.703 -1.079 1.00 0.00 10 GLY A CA 7
ATOM 3019 C C . GLY A 1 10 ? -7.295 -2.970 -0.739 1.00 0.00 10 GLY A C 7
ATOM 3020 O O . GLY A 1 10 ? -8.467 -3.122 -1.083 1.00 0.00 10 GLY A O 7
ATOM 3024 N N . TRP A 1 11 ? -6.616 -3.877 -0.056 1.00 0.00 11 TRP A N 7
ATOM 3025 C CA . TRP A 1 11 ? -7.240 -5.117 0.326 1.00 0.00 11 TRP A CA 7
ATOM 3026 C C . TRP A 1 11 ? -6.739 -5.578 1.687 1.00 0.00 11 TRP A C 7
ATOM 3027 O O . TRP A 1 11 ? -7.259 -6.537 2.261 1.00 0.00 11 TRP A O 7
ATOM 3048 N N . GLY A 1 12 ? -5.720 -4.894 2.190 1.00 0.00 12 GLY A N 7
ATOM 3049 C CA . GLY A 1 12 ? -5.139 -5.237 3.484 1.00 0.00 12 GLY A CA 7
ATOM 3050 C C . GLY A 1 12 ? -4.501 -4.017 4.138 1.00 0.00 12 GLY A C 7
ATOM 3051 O O . GLY A 1 12 ? -4.558 -3.860 5.357 1.00 0.00 12 GLY A O 7
ATOM 3055 N N . SER A 1 13 ? -3.891 -3.158 3.321 1.00 0.00 13 SER A N 7
ATOM 3056 C CA . SER A 1 13 ? -3.245 -1.959 3.838 1.00 0.00 13 SER A CA 7
ATOM 3057 C C . SER A 1 13 ? -3.654 -0.734 3.031 1.00 0.00 13 SER A C 7
ATOM 3058 O O . SER A 1 13 ? -4.452 -0.829 2.099 1.00 0.00 13 SER A O 7
ATOM 3066 N N . LYS A 1 14 ? -3.109 0.418 3.405 1.00 0.00 14 LYS A N 7
ATOM 3067 C CA . LYS A 1 14 ? -3.425 1.663 2.720 1.00 0.00 14 LYS A CA 7
ATOM 3068 C C . LYS A 1 14 ? -2.276 2.658 2.839 1.00 0.00 14 LYS A C 7
ATOM 3069 O O . LYS A 1 14 ? -2.494 3.869 2.834 1.00 0.00 14 LYS A O 7
ATOM 3088 N N . CYS A 1 15 ? -1.054 2.142 2.949 1.00 0.00 15 CYS A N 7
ATOM 3089 C CA . CYS A 1 15 ? 0.120 2.998 3.073 1.00 0.00 15 CYS A CA 7
ATOM 3090 C C . CYS A 1 15 ? -0.038 3.954 4.249 1.00 0.00 15 CYS A C 7
ATOM 3091 O O . CYS A 1 15 ? -0.874 4.856 4.225 1.00 0.00 15 CYS A O 7
ATOM 3098 N N . CYS A 1 16 ? 0.761 3.737 5.290 1.00 0.00 16 CYS A N 7
ATOM 3099 C CA . CYS A 1 16 ? 0.687 4.570 6.481 1.00 0.00 16 CYS A CA 7
ATOM 3100 C C . CYS A 1 16 ? 0.539 6.034 6.103 1.00 0.00 16 CYS A C 7
ATOM 3101 O O . CYS A 1 16 ? -0.355 6.724 6.591 1.00 0.00 16 CYS A O 7
ATOM 3108 N N . HIS A 1 17 ? 1.414 6.504 5.225 1.00 0.00 17 HIS A N 7
ATOM 3109 C CA . HIS A 1 17 ? 1.363 7.896 4.784 1.00 0.00 17 HIS A CA 7
ATOM 3110 C C . HIS A 1 17 ? 2.587 8.235 3.956 1.00 0.00 17 HIS A C 7
ATOM 3111 O O . HIS A 1 17 ? 2.549 9.105 3.085 1.00 0.00 17 HIS A O 7
ATOM 3125 N N . GLY A 1 18 ? 3.671 7.541 4.243 1.00 0.00 18 GLY A N 7
ATOM 3126 C CA . GLY A 1 18 ? 4.926 7.767 3.528 1.00 0.00 18 GLY A CA 7
ATOM 3127 C C . GLY A 1 18 ? 5.055 6.835 2.330 1.00 0.00 18 GLY A C 7
ATOM 3128 O O . GLY A 1 18 ? 6.055 6.864 1.612 1.00 0.00 18 GLY A O 7
ATOM 3132 N N . LEU A 1 19 ? 4.035 6.006 2.126 1.00 0.00 19 LEU A N 7
ATOM 3133 C CA . LEU A 1 19 ? 4.025 5.058 1.023 1.00 0.00 19 LEU A CA 7
ATOM 3134 C C . LEU A 1 19 ? 2.902 5.391 0.048 1.00 0.00 19 LEU A C 7
ATOM 3135 O O . LEU A 1 19 ? 1.921 6.039 0.406 1.00 0.00 19 LEU A O 7
ATOM 3151 N N . ASP A 1 20 ? 3.069 4.961 -1.191 1.00 0.00 20 ASP A N 7
ATOM 3152 C CA . ASP A 1 20 ? 2.081 5.222 -2.228 1.00 0.00 20 ASP A CA 7
ATOM 3153 C C . ASP A 1 20 ? 1.274 3.970 -2.518 1.00 0.00 20 ASP A C 7
ATOM 3154 O O . ASP A 1 20 ? 1.826 2.973 -2.984 1.00 0.00 20 ASP A O 7
ATOM 3163 N N . CYS A 1 21 ? -0.025 4.030 -2.251 1.00 0.00 21 CYS A N 7
ATOM 3164 C CA . CYS A 1 21 ? -0.895 2.891 -2.505 1.00 0.00 21 CYS A CA 7
ATOM 3165 C C . CYS A 1 21 ? -1.989 3.249 -3.518 1.00 0.00 21 CYS A C 7
ATOM 3166 O O . CYS A 1 21 ? -2.977 3.898 -3.174 1.00 0.00 21 CYS A O 7
ATOM 3173 N N . PRO A 1 22 ? -1.837 2.841 -4.753 1.00 0.00 22 PRO A N 7
ATOM 3174 C CA . PRO A 1 22 ? -2.841 3.117 -5.823 1.00 0.00 22 PRO A CA 7
ATOM 3175 C C . PRO A 1 22 ? -4.065 2.215 -5.718 1.00 0.00 22 PRO A C 7
ATOM 3176 O O . PRO A 1 22 ? -4.006 1.138 -5.126 1.00 0.00 22 PRO A O 7
ATOM 3187 N N . LEU A 1 23 ? -5.175 2.668 -6.290 1.00 0.00 23 LEU A N 7
ATOM 3188 C CA . LEU A 1 23 ? -6.405 1.896 -6.246 1.00 0.00 23 LEU A CA 7
ATOM 3189 C C . LEU A 1 23 ? -6.488 0.994 -7.465 1.00 0.00 23 LEU A C 7
ATOM 3190 O O . LEU A 1 23 ? -6.812 1.436 -8.565 1.00 0.00 23 LEU A O 7
ATOM 3206 N N . ALA A 1 24 ? -6.178 -0.272 -7.248 1.00 0.00 24 ALA A N 7
ATOM 3207 C CA . ALA A 1 24 ? -6.198 -1.255 -8.319 1.00 0.00 24 ALA A CA 7
ATOM 3208 C C . ALA A 1 24 ? -6.582 -2.633 -7.785 1.00 0.00 24 ALA A C 7
ATOM 3209 O O . ALA A 1 24 ? -6.844 -2.800 -6.596 1.00 0.00 24 ALA A O 7
ATOM 3216 N N . PHE A 1 25 ? -6.610 -3.611 -8.684 1.00 0.00 25 PHE A N 7
ATOM 3217 C CA . PHE A 1 25 ? -6.959 -4.982 -8.312 1.00 0.00 25 PHE A CA 7
ATOM 3218 C C . PHE A 1 25 ? -5.978 -5.525 -7.279 1.00 0.00 25 PHE A C 7
ATOM 3219 O O . PHE A 1 25 ? -6.380 -6.040 -6.237 1.00 0.00 25 PHE A O 7
ATOM 3236 N N . ILE A 1 26 ? -4.684 -5.383 -7.567 1.00 0.00 26 ILE A N 7
ATOM 3237 C CA . ILE A 1 26 ? -3.646 -5.842 -6.653 1.00 0.00 26 ILE A CA 7
ATOM 3238 C C . ILE A 1 26 ? -2.547 -4.793 -6.513 1.00 0.00 26 ILE A C 7
ATOM 3239 O O . ILE A 1 26 ? -1.458 -4.938 -7.067 1.00 0.00 26 ILE A O 7
ATOM 3255 N N . PRO A 1 27 ? -2.817 -3.747 -5.781 1.00 0.00 27 PRO A N 7
ATOM 3256 C CA . PRO A 1 27 ? -1.850 -2.654 -5.546 1.00 0.00 27 PRO A CA 7
ATOM 3257 C C . PRO A 1 27 ? -0.969 -2.923 -4.330 1.00 0.00 27 PRO A C 7
ATOM 3258 O O . PRO A 1 27 ? -1.375 -3.613 -3.397 1.00 0.00 27 PRO A O 7
ATOM 3269 N N . TYR A 1 28 ? 0.243 -2.377 -4.358 1.00 0.00 28 TYR A N 7
ATOM 3270 C CA . TYR A 1 28 ? 1.189 -2.564 -3.261 1.00 0.00 28 TYR A CA 7
ATOM 3271 C C . TYR A 1 28 ? 1.690 -1.220 -2.743 1.00 0.00 28 TYR A C 7
ATOM 3272 O O . TYR A 1 28 ? 1.775 -0.247 -3.491 1.00 0.00 28 TYR A O 7
ATOM 3290 N N . CYS A 1 29 ? 2.017 -1.172 -1.456 1.00 0.00 29 CYS A N 7
ATOM 3291 C CA . CYS A 1 29 ? 2.505 0.054 -0.846 1.00 0.00 29 CYS A CA 7
ATOM 3292 C C . CYS A 1 29 ? 3.987 0.251 -1.142 1.00 0.00 29 CYS A C 7
ATOM 3293 O O . CYS A 1 29 ? 4.835 -0.485 -0.633 1.00 0.00 29 CYS A O 7
ATOM 3300 N N . GLU A 1 30 ? 4.288 1.249 -1.968 1.00 0.00 30 GLU A N 7
ATOM 3301 C CA . GLU A 1 30 ? 5.672 1.546 -2.326 1.00 0.00 30 GLU A CA 7
ATOM 3302 C C . GLU A 1 30 ? 5.966 3.031 -2.133 1.00 0.00 30 GLU A C 7
ATOM 3303 O O . GLU A 1 30 ? 5.112 3.877 -2.387 1.00 0.00 30 GLU A O 7
ATOM 3315 N N . LYS A 1 31 ? 7.181 3.341 -1.684 1.00 0.00 31 LYS A N 7
ATOM 3316 C CA . LYS A 1 31 ? 7.572 4.722 -1.464 1.00 0.00 31 LYS A CA 7
ATOM 3317 C C . LYS A 1 31 ? 7.431 5.530 -2.747 1.00 0.00 31 LYS A C 7
ATOM 3318 O O . LYS A 1 31 ? 7.911 5.127 -3.806 1.00 0.00 31 LYS A O 7
ATOM 3337 N N . TYR A 1 32 ? 6.760 6.672 -2.644 1.00 0.00 32 TYR A N 7
ATOM 3338 C CA . TYR A 1 32 ? 6.548 7.528 -3.802 1.00 0.00 32 TYR A CA 7
ATOM 3339 C C . TYR A 1 32 ? 7.878 7.982 -4.384 1.00 0.00 32 TYR A C 7
ATOM 3340 O O . TYR A 1 32 ? 8.106 7.896 -5.590 1.00 0.00 32 TYR A O 7
ATOM 3358 N N . ARG A 1 33 ? 8.754 8.461 -3.513 1.00 0.00 33 ARG A N 7
ATOM 3359 C CA . ARG A 1 33 ? 10.067 8.928 -3.941 1.00 0.00 33 ARG A CA 7
ATOM 3360 C C . ARG A 1 33 ? 10.888 7.772 -4.500 1.00 0.00 33 ARG A C 7
ATOM 3361 O O . ARG A 1 33 ? 11.168 7.790 -5.687 1.00 0.00 33 ARG A O 7
ATOM 3382 N N . ASN A 1 1 ? -4.093 -0.947 10.429 1.00 0.00 1 ASN A N 8
ATOM 3383 C CA . ASN A 1 1 ? -3.937 -2.070 9.463 1.00 0.00 1 ASN A CA 8
ATOM 3384 C C . ASN A 1 1 ? -3.255 -1.559 8.198 1.00 0.00 1 ASN A C 8
ATOM 3385 O O . ASN A 1 1 ? -3.474 -2.083 7.106 1.00 0.00 1 ASN A O 8
ATOM 3395 N N . CYS A 1 2 ? -2.417 -0.538 8.357 1.00 0.00 2 CYS A N 8
ATOM 3396 C CA . CYS A 1 2 ? -1.699 0.036 7.235 1.00 0.00 2 CYS A CA 8
ATOM 3397 C C . CYS A 1 2 ? -0.714 -0.973 6.659 1.00 0.00 2 CYS A C 8
ATOM 3398 O O . CYS A 1 2 ? -0.699 -2.137 7.059 1.00 0.00 2 CYS A O 8
ATOM 3405 N N . ALA A 1 3 ? 0.095 -0.517 5.712 1.00 0.00 3 ALA A N 8
ATOM 3406 C CA . ALA A 1 3 ? 1.073 -1.382 5.066 1.00 0.00 3 ALA A CA 8
ATOM 3407 C C . ALA A 1 3 ? 2.450 -0.744 5.047 1.00 0.00 3 ALA A C 8
ATOM 3408 O O . ALA A 1 3 ? 2.586 0.478 5.134 1.00 0.00 3 ALA A O 8
ATOM 3415 N N . LYS A 1 4 ? 3.467 -1.585 4.913 1.00 0.00 4 LYS A N 8
ATOM 3416 C CA . LYS A 1 4 ? 4.838 -1.115 4.859 1.00 0.00 4 LYS A CA 8
ATOM 3417 C C . LYS A 1 4 ? 5.453 -1.445 3.508 1.00 0.00 4 LYS A C 8
ATOM 3418 O O . LYS A 1 4 ? 5.140 -2.476 2.917 1.00 0.00 4 LYS A O 8
ATOM 3437 N N . GLU A 1 5 ? 6.315 -0.562 3.027 1.00 0.00 5 GLU A N 8
ATOM 3438 C CA . GLU A 1 5 ? 6.964 -0.748 1.739 1.00 0.00 5 GLU A CA 8
ATOM 3439 C C . GLU A 1 5 ? 7.200 -2.229 1.459 1.00 0.00 5 GLU A C 8
ATOM 3440 O O . GLU A 1 5 ? 7.990 -2.889 2.137 1.00 0.00 5 GLU A O 8
ATOM 3452 N N . GLY A 1 6 ? 6.487 -2.742 0.459 1.00 0.00 6 GLY A N 8
ATOM 3453 C CA . GLY A 1 6 ? 6.592 -4.148 0.087 1.00 0.00 6 GLY A CA 8
ATOM 3454 C C . GLY A 1 6 ? 5.340 -4.924 0.499 1.00 0.00 6 GLY A C 8
ATOM 3455 O O . GLY A 1 6 ? 5.221 -6.114 0.210 1.00 0.00 6 GLY A O 8
ATOM 3459 N N . GLU A 1 7 ? 4.407 -4.245 1.169 1.00 0.00 7 GLU A N 8
ATOM 3460 C CA . GLU A 1 7 ? 3.174 -4.889 1.604 1.00 0.00 7 GLU A CA 8
ATOM 3461 C C . GLU A 1 7 ? 2.011 -4.496 0.694 1.00 0.00 7 GLU A C 8
ATOM 3462 O O . GLU A 1 7 ? 2.001 -3.408 0.118 1.00 0.00 7 GLU A O 8
ATOM 3474 N N . VAL A 1 8 ? 1.035 -5.390 0.570 1.00 0.00 8 VAL A N 8
ATOM 3475 C CA . VAL A 1 8 ? -0.128 -5.128 -0.275 1.00 0.00 8 VAL A CA 8
ATOM 3476 C C . VAL A 1 8 ? -1.043 -4.087 0.364 1.00 0.00 8 VAL A C 8
ATOM 3477 O O . VAL A 1 8 ? -1.158 -4.015 1.587 1.00 0.00 8 VAL A O 8
ATOM 3490 N N . CYS A 1 9 ? -1.684 -3.276 -0.473 1.00 0.00 9 CYS A N 8
ATOM 3491 C CA . CYS A 1 9 ? -2.582 -2.232 0.027 1.00 0.00 9 CYS A CA 8
ATOM 3492 C C . CYS A 1 9 ? -3.640 -1.883 -1.013 1.00 0.00 9 CYS A C 8
ATOM 3493 O O . CYS A 1 9 ? -3.526 -2.257 -2.177 1.00 0.00 9 CYS A O 8
ATOM 3500 N N . GLY A 1 10 ? -4.672 -1.163 -0.581 1.00 0.00 10 GLY A N 8
ATOM 3501 C CA . GLY A 1 10 ? -5.746 -0.763 -1.481 1.00 0.00 10 GLY A CA 8
ATOM 3502 C C . GLY A 1 10 ? -6.988 -1.598 -1.243 1.00 0.00 10 GLY A C 8
ATOM 3503 O O . GLY A 1 10 ? -8.088 -1.223 -1.654 1.00 0.00 10 GLY A O 8
ATOM 3507 N N . TRP A 1 11 ? -6.815 -2.724 -0.566 1.00 0.00 11 TRP A N 8
ATOM 3508 C CA . TRP A 1 11 ? -7.936 -3.588 -0.272 1.00 0.00 11 TRP A CA 8
ATOM 3509 C C . TRP A 1 11 ? -7.798 -4.181 1.121 1.00 0.00 11 TRP A C 8
ATOM 3510 O O . TRP A 1 11 ? -8.640 -4.959 1.565 1.00 0.00 11 TRP A O 8
ATOM 3531 N N . GLY A 1 12 ? -6.724 -3.808 1.800 1.00 0.00 12 GLY A N 8
ATOM 3532 C CA . GLY A 1 12 ? -6.474 -4.308 3.143 1.00 0.00 12 GLY A CA 8
ATOM 3533 C C . GLY A 1 12 ? -5.679 -3.302 3.964 1.00 0.00 12 GLY A C 8
ATOM 3534 O O . GLY A 1 12 ? -5.855 -3.215 5.180 1.00 0.00 12 GLY A O 8
ATOM 3538 N N . SER A 1 13 ? -4.801 -2.547 3.300 1.00 0.00 13 SER A N 8
ATOM 3539 C CA . SER A 1 13 ? -3.990 -1.562 3.990 1.00 0.00 13 SER A CA 8
ATOM 3540 C C . SER A 1 13 ? -4.082 -0.209 3.302 1.00 0.00 13 SER A C 8
ATOM 3541 O O . SER A 1 13 ? -4.613 -0.101 2.199 1.00 0.00 13 SER A O 8
ATOM 3549 N N . LYS A 1 14 ? -3.575 0.825 3.971 1.00 0.00 14 LYS A N 8
ATOM 3550 C CA . LYS A 1 14 ? -3.610 2.167 3.422 1.00 0.00 14 LYS A CA 8
ATOM 3551 C C . LYS A 1 14 ? -2.286 2.872 3.658 1.00 0.00 14 LYS A C 8
ATOM 3552 O O . LYS A 1 14 ? -2.259 4.076 3.910 1.00 0.00 14 LYS A O 8
ATOM 3571 N N . CYS A 1 15 ? -1.192 2.116 3.571 1.00 0.00 15 CYS A N 8
ATOM 3572 C CA . CYS A 1 15 ? 0.137 2.678 3.765 1.00 0.00 15 CYS A CA 8
ATOM 3573 C C . CYS A 1 15 ? 0.276 3.340 5.137 1.00 0.00 15 CYS A C 8
ATOM 3574 O O . CYS A 1 15 ? -0.595 4.095 5.574 1.00 0.00 15 CYS A O 8
ATOM 3581 N N . CYS A 1 16 ? 1.388 3.044 5.812 1.00 0.00 16 CYS A N 8
ATOM 3582 C CA . CYS A 1 16 ? 1.660 3.599 7.139 1.00 0.00 16 CYS A CA 8
ATOM 3583 C C . CYS A 1 16 ? 2.753 4.663 7.098 1.00 0.00 16 CYS A C 8
ATOM 3584 O O . CYS A 1 16 ? 2.714 5.634 7.854 1.00 0.00 16 CYS A O 8
ATOM 3591 N N . HIS A 1 17 ? 3.747 4.463 6.235 1.00 0.00 17 HIS A N 8
ATOM 3592 C CA . HIS A 1 17 ? 4.860 5.402 6.142 1.00 0.00 17 HIS A CA 8
ATOM 3593 C C . HIS A 1 17 ? 4.576 6.506 5.141 1.00 0.00 17 HIS A C 8
ATOM 3594 O O . HIS A 1 17 ? 5.478 7.209 4.685 1.00 0.00 17 HIS A O 8
ATOM 3608 N N . GLY A 1 18 ? 3.312 6.638 4.813 1.00 0.00 18 GLY A N 8
ATOM 3609 C CA . GLY A 1 18 ? 2.868 7.651 3.866 1.00 0.00 18 GLY A CA 8
ATOM 3610 C C . GLY A 1 18 ? 2.918 7.091 2.462 1.00 0.00 18 GLY A C 8
ATOM 3611 O O . GLY A 1 18 ? 2.561 7.759 1.493 1.00 0.00 18 GLY A O 8
ATOM 3615 N N . LEU A 1 19 ? 3.361 5.848 2.371 1.00 0.00 19 LEU A N 8
ATOM 3616 C CA . LEU A 1 19 ? 3.453 5.176 1.086 1.00 0.00 19 LEU A CA 8
ATOM 3617 C C . LEU A 1 19 ? 2.120 5.296 0.350 1.00 0.00 19 LEU A C 8
ATOM 3618 O O . LEU A 1 19 ? 1.086 5.567 0.962 1.00 0.00 19 LEU A O 8
ATOM 3634 N N . ASP A 1 20 ? 2.159 5.104 -0.961 1.00 0.00 20 ASP A N 8
ATOM 3635 C CA . ASP A 1 20 ? 0.956 5.195 -1.789 1.00 0.00 20 ASP A CA 8
ATOM 3636 C C . ASP A 1 20 ? 0.681 3.871 -2.499 1.00 0.00 20 ASP A C 8
ATOM 3637 O O . ASP A 1 20 ? 1.604 3.224 -2.996 1.00 0.00 20 ASP A O 8
ATOM 3646 N N . CYS A 1 21 ? -0.592 3.477 -2.552 1.00 0.00 21 CYS A N 8
ATOM 3647 C CA . CYS A 1 21 ? -0.972 2.232 -3.219 1.00 0.00 21 CYS A CA 8
ATOM 3648 C C . CYS A 1 21 ? -2.211 2.445 -4.099 1.00 0.00 21 CYS A C 8
ATOM 3649 O O . CYS A 1 21 ? -3.265 2.838 -3.599 1.00 0.00 21 CYS A O 8
ATOM 3656 N N . PRO A 1 22 ? -2.117 2.197 -5.390 1.00 0.00 22 PRO A N 8
ATOM 3657 C CA . PRO A 1 22 ? -3.269 2.375 -6.329 1.00 0.00 22 PRO A CA 8
ATOM 3658 C C . PRO A 1 22 ? -4.306 1.277 -6.182 1.00 0.00 22 PRO A C 8
ATOM 3659 O O . PRO A 1 22 ? -4.073 0.285 -5.506 1.00 0.00 22 PRO A O 8
ATOM 3670 N N . LEU A 1 23 ? -5.455 1.471 -6.815 1.00 0.00 23 LEU A N 8
ATOM 3671 C CA . LEU A 1 23 ? -6.529 0.493 -6.746 1.00 0.00 23 LEU A CA 8
ATOM 3672 C C . LEU A 1 23 ? -6.414 -0.473 -7.917 1.00 0.00 23 LEU A C 8
ATOM 3673 O O . LEU A 1 23 ? -6.774 -0.151 -9.049 1.00 0.00 23 LEU A O 8
ATOM 3689 N N . ALA A 1 24 ? -5.889 -1.653 -7.630 1.00 0.00 24 ALA A N 8
ATOM 3690 C CA . ALA A 1 24 ? -5.692 -2.675 -8.652 1.00 0.00 24 ALA A CA 8
ATOM 3691 C C . ALA A 1 24 ? -5.936 -4.060 -8.069 1.00 0.00 24 ALA A C 8
ATOM 3692 O O . ALA A 1 24 ? -6.469 -4.191 -6.967 1.00 0.00 24 ALA A O 8
ATOM 3699 N N . PHE A 1 25 ? -5.558 -5.094 -8.814 1.00 0.00 25 PHE A N 8
ATOM 3700 C CA . PHE A 1 25 ? -5.755 -6.458 -8.341 1.00 0.00 25 PHE A CA 8
ATOM 3701 C C . PHE A 1 25 ? -4.973 -6.713 -7.037 1.00 0.00 25 PHE A C 8
ATOM 3702 O O . PHE A 1 25 ? -5.542 -7.186 -6.053 1.00 0.00 25 PHE A O 8
ATOM 3719 N N . ILE A 1 26 ? -3.680 -6.375 -7.028 1.00 0.00 26 ILE A N 8
ATOM 3720 C CA . ILE A 1 26 ? -2.849 -6.550 -5.825 1.00 0.00 26 ILE A CA 8
ATOM 3721 C C . ILE A 1 26 ? -1.865 -5.384 -5.659 1.00 0.00 26 ILE A C 8
ATOM 3722 O O . ILE A 1 26 ? -0.659 -5.563 -5.753 1.00 0.00 26 ILE A O 8
ATOM 3738 N N . PRO A 1 27 ? -2.347 -4.191 -5.423 1.00 0.00 27 PRO A N 8
ATOM 3739 C CA . PRO A 1 27 ? -1.474 -2.987 -5.272 1.00 0.00 27 PRO A CA 8
ATOM 3740 C C . PRO A 1 27 ? -0.544 -3.074 -4.067 1.00 0.00 27 PRO A C 8
ATOM 3741 O O . PRO A 1 27 ? -0.826 -3.781 -3.100 1.00 0.00 27 PRO A O 8
ATOM 3752 N N . TYR A 1 28 ? 0.561 -2.343 -4.143 1.00 0.00 28 TYR A N 8
ATOM 3753 C CA . TYR A 1 28 ? 1.539 -2.323 -3.065 1.00 0.00 28 TYR A CA 8
ATOM 3754 C C . TYR A 1 28 ? 1.773 -0.904 -2.572 1.00 0.00 28 TYR A C 8
ATOM 3755 O O . TYR A 1 28 ? 1.646 0.062 -3.326 1.00 0.00 28 TYR A O 8
ATOM 3773 N N . CYS A 1 29 ? 2.111 -0.794 -1.295 1.00 0.00 29 CYS A N 8
ATOM 3774 C CA . CYS A 1 29 ? 2.361 0.500 -0.682 1.00 0.00 29 CYS A CA 8
ATOM 3775 C C . CYS A 1 29 ? 3.767 0.979 -1.018 1.00 0.00 29 CYS A C 8
ATOM 3776 O O . CYS A 1 29 ? 4.716 0.697 -0.295 1.00 0.00 29 CYS A O 8
ATOM 3783 N N . GLU A 1 30 ? 3.887 1.698 -2.127 1.00 0.00 30 GLU A N 8
ATOM 3784 C CA . GLU A 1 30 ? 5.184 2.209 -2.564 1.00 0.00 30 GLU A CA 8
ATOM 3785 C C . GLU A 1 30 ? 5.253 3.721 -2.387 1.00 0.00 30 GLU A C 8
ATOM 3786 O O . GLU A 1 30 ? 4.238 4.411 -2.457 1.00 0.00 30 GLU A O 8
ATOM 3798 N N . LYS A 1 31 ? 6.457 4.227 -2.153 1.00 0.00 31 LYS A N 8
ATOM 3799 C CA . LYS A 1 31 ? 6.648 5.658 -1.960 1.00 0.00 31 LYS A CA 8
ATOM 3800 C C . LYS A 1 31 ? 6.689 6.384 -3.304 1.00 0.00 31 LYS A C 8
ATOM 3801 O O . LYS A 1 31 ? 7.323 5.921 -4.254 1.00 0.00 31 LYS A O 8
ATOM 3820 N N . TYR A 1 32 ? 6.018 7.526 -3.373 1.00 0.00 32 TYR A N 8
ATOM 3821 C CA . TYR A 1 32 ? 5.993 8.319 -4.598 1.00 0.00 32 TYR A CA 8
ATOM 3822 C C . TYR A 1 32 ? 6.170 9.801 -4.282 1.00 0.00 32 TYR A C 8
ATOM 3823 O O . TYR A 1 32 ? 5.527 10.332 -3.376 1.00 0.00 32 TYR A O 8
ATOM 3841 N N . ARG A 1 33 ? 7.042 10.460 -5.045 1.00 0.00 33 ARG A N 8
ATOM 3842 C CA . ARG A 1 33 ? 7.306 11.882 -4.855 1.00 0.00 33 ARG A CA 8
ATOM 3843 C C . ARG A 1 33 ? 7.256 12.259 -3.378 1.00 0.00 33 ARG A C 8
ATOM 3844 O O . ARG A 1 33 ? 8.237 12.020 -2.693 1.00 0.00 33 ARG A O 8
ATOM 3865 N N . ASN A 1 1 ? 0.185 -0.748 13.502 1.00 0.00 1 ASN A N 9
ATOM 3866 C CA . ASN A 1 1 ? 0.883 -1.577 12.481 1.00 0.00 1 ASN A CA 9
ATOM 3867 C C . ASN A 1 1 ? 0.288 -1.297 11.104 1.00 0.00 1 ASN A C 9
ATOM 3868 O O . ASN A 1 1 ? -0.762 -1.835 10.749 1.00 0.00 1 ASN A O 9
ATOM 3878 N N . CYS A 1 2 ? 0.969 -0.456 10.334 1.00 0.00 2 CYS A N 9
ATOM 3879 C CA . CYS A 1 2 ? 0.515 -0.108 8.997 1.00 0.00 2 CYS A CA 9
ATOM 3880 C C . CYS A 1 2 ? 1.274 -0.908 7.947 1.00 0.00 2 CYS A C 9
ATOM 3881 O O . CYS A 1 2 ? 2.081 -1.778 8.280 1.00 0.00 2 CYS A O 9
ATOM 3888 N N . ALA A 1 3 ? 1.010 -0.608 6.681 1.00 0.00 3 ALA A N 9
ATOM 3889 C CA . ALA A 1 3 ? 1.674 -1.305 5.588 1.00 0.00 3 ALA A CA 9
ATOM 3890 C C . ALA A 1 3 ? 3.154 -0.976 5.557 1.00 0.00 3 ALA A C 9
ATOM 3891 O O . ALA A 1 3 ? 3.554 0.159 5.816 1.00 0.00 3 ALA A O 9
ATOM 3898 N N . LYS A 1 4 ? 3.954 -1.971 5.215 1.00 0.00 4 LYS A N 9
ATOM 3899 C CA . LYS A 1 4 ? 5.388 -1.789 5.120 1.00 0.00 4 LYS A CA 9
ATOM 3900 C C . LYS A 1 4 ? 5.827 -1.963 3.677 1.00 0.00 4 LYS A C 9
ATOM 3901 O O . LYS A 1 4 ? 5.317 -2.836 2.973 1.00 0.00 4 LYS A O 9
ATOM 3920 N N . GLU A 1 5 ? 6.759 -1.121 3.243 1.00 0.00 5 GLU A N 9
ATOM 3921 C CA . GLU A 1 5 ? 7.256 -1.170 1.879 1.00 0.00 5 GLU A CA 9
ATOM 3922 C C . GLU A 1 5 ? 7.318 -2.612 1.387 1.00 0.00 5 GLU A C 9
ATOM 3923 O O . GLU A 1 5 ? 8.105 -3.418 1.882 1.00 0.00 5 GLU A O 9
ATOM 3935 N N . GLY A 1 6 ? 6.469 -2.926 0.413 1.00 0.00 6 GLY A N 9
ATOM 3936 C CA . GLY A 1 6 ? 6.411 -4.274 -0.139 1.00 0.00 6 GLY A CA 9
ATOM 3937 C C . GLY A 1 6 ? 5.145 -4.993 0.317 1.00 0.00 6 GLY A C 9
ATOM 3938 O O . GLY A 1 6 ? 4.972 -6.182 0.056 1.00 0.00 6 GLY A O 9
ATOM 3942 N N . GLU A 1 7 ? 4.262 -4.263 0.995 1.00 0.00 7 GLU A N 9
ATOM 3943 C CA . GLU A 1 7 ? 3.007 -4.841 1.473 1.00 0.00 7 GLU A CA 9
ATOM 3944 C C . GLU A 1 7 ? 1.862 -4.501 0.521 1.00 0.00 7 GLU A C 9
ATOM 3945 O O . GLU A 1 7 ? 2.007 -3.657 -0.363 1.00 0.00 7 GLU A O 9
ATOM 3957 N N . VAL A 1 8 ? 0.728 -5.173 0.705 1.00 0.00 8 VAL A N 9
ATOM 3958 C CA . VAL A 1 8 ? -0.436 -4.946 -0.148 1.00 0.00 8 VAL A CA 9
ATOM 3959 C C . VAL A 1 8 ? -1.390 -3.922 0.465 1.00 0.00 8 VAL A C 9
ATOM 3960 O O . VAL A 1 8 ? -1.596 -3.895 1.679 1.00 0.00 8 VAL A O 9
ATOM 3973 N N . CYS A 1 9 ? -1.972 -3.084 -0.390 1.00 0.00 9 CYS A N 9
ATOM 3974 C CA . CYS A 1 9 ? -2.911 -2.060 0.069 1.00 0.00 9 CYS A CA 9
ATOM 3975 C C . CYS A 1 9 ? -4.107 -1.955 -0.876 1.00 0.00 9 CYS A C 9
ATOM 3976 O O . CYS A 1 9 ? -4.050 -2.417 -2.011 1.00 0.00 9 CYS A O 9
ATOM 3983 N N . GLY A 1 10 ? -5.186 -1.345 -0.393 1.00 0.00 10 GLY A N 9
ATOM 3984 C CA . GLY A 1 10 ? -6.388 -1.183 -1.190 1.00 0.00 10 GLY A CA 9
ATOM 3985 C C . GLY A 1 10 ? -7.357 -2.302 -0.881 1.00 0.00 10 GLY A C 9
ATOM 3986 O O . GLY A 1 10 ? -8.541 -2.227 -1.211 1.00 0.00 10 GLY A O 9
ATOM 3990 N N . TRP A 1 11 ? -6.845 -3.342 -0.237 1.00 0.00 11 TRP A N 9
ATOM 3991 C CA . TRP A 1 11 ? -7.667 -4.468 0.119 1.00 0.00 11 TRP A CA 9
ATOM 3992 C C . TRP A 1 11 ? -7.220 -5.057 1.452 1.00 0.00 11 TRP A C 9
ATOM 3993 O O . TRP A 1 11 ? -7.840 -5.981 1.979 1.00 0.00 11 TRP A O 9
ATOM 4014 N N . GLY A 1 12 ? -6.131 -4.518 1.983 1.00 0.00 12 GLY A N 9
ATOM 4015 C CA . GLY A 1 12 ? -5.595 -4.994 3.252 1.00 0.00 12 GLY A CA 9
ATOM 4016 C C . GLY A 1 12 ? -4.921 -3.865 4.022 1.00 0.00 12 GLY A C 9
ATOM 4017 O O . GLY A 1 12 ? -4.919 -3.860 5.253 1.00 0.00 12 GLY A O 9
ATOM 4021 N N . SER A 1 13 ? -4.343 -2.908 3.295 1.00 0.00 13 SER A N 9
ATOM 4022 C CA . SER A 1 13 ? -3.672 -1.787 3.939 1.00 0.00 13 SER A CA 9
ATOM 4023 C C . SER A 1 13 ? -3.923 -0.500 3.164 1.00 0.00 13 SER A C 9
ATOM 4024 O O . SER A 1 13 ? -4.582 -0.510 2.124 1.00 0.00 13 SER A O 9
ATOM 4032 N N . LYS A 1 14 ? -3.406 0.608 3.681 1.00 0.00 14 LYS A N 9
ATOM 4033 C CA . LYS A 1 14 ? -3.592 1.890 3.031 1.00 0.00 14 LYS A CA 9
ATOM 4034 C C . LYS A 1 14 ? -2.334 2.746 3.151 1.00 0.00 14 LYS A C 9
ATOM 4035 O O . LYS A 1 14 ? -2.420 3.969 3.259 1.00 0.00 14 LYS A O 9
ATOM 4054 N N . CYS A 1 15 ? -1.165 2.098 3.130 1.00 0.00 15 CYS A N 9
ATOM 4055 C CA . CYS A 1 15 ? 0.097 2.817 3.236 1.00 0.00 15 CYS A CA 9
ATOM 4056 C C . CYS A 1 15 ? 0.122 3.662 4.509 1.00 0.00 15 CYS A C 9
ATOM 4057 O O . CYS A 1 15 ? -0.665 4.596 4.664 1.00 0.00 15 CYS A O 9
ATOM 4064 N N . CYS A 1 16 ? 1.025 3.322 5.422 1.00 0.00 16 CYS A N 9
ATOM 4065 C CA . CYS A 1 16 ? 1.136 4.048 6.682 1.00 0.00 16 CYS A CA 9
ATOM 4066 C C . CYS A 1 16 ? 0.979 5.544 6.462 1.00 0.00 16 CYS A C 9
ATOM 4067 O O . CYS A 1 16 ? 0.175 6.190 7.130 1.00 0.00 16 CYS A O 9
ATOM 4074 N N . HIS A 1 17 ? 1.738 6.090 5.525 1.00 0.00 17 HIS A N 9
ATOM 4075 C CA . HIS A 1 17 ? 1.660 7.519 5.237 1.00 0.00 17 HIS A CA 9
ATOM 4076 C C . HIS A 1 17 ? 2.810 7.942 4.346 1.00 0.00 17 HIS A C 9
ATOM 4077 O O . HIS A 1 17 ? 2.701 8.888 3.569 1.00 0.00 17 HIS A O 9
ATOM 4091 N N . GLY A 1 18 ? 3.907 7.227 4.475 1.00 0.00 18 GLY A N 9
ATOM 4092 C CA . GLY A 1 18 ? 5.098 7.518 3.683 1.00 0.00 18 GLY A CA 9
ATOM 4093 C C . GLY A 1 18 ? 5.125 6.670 2.420 1.00 0.00 18 GLY A C 9
ATOM 4094 O O . GLY A 1 18 ? 6.088 6.712 1.654 1.00 0.00 18 GLY A O 9
ATOM 4098 N N . LEU A 1 19 ? 4.068 5.891 2.222 1.00 0.00 19 LEU A N 9
ATOM 4099 C CA . LEU A 1 19 ? 3.975 5.022 1.064 1.00 0.00 19 LEU A CA 9
ATOM 4100 C C . LEU A 1 19 ? 2.743 5.357 0.227 1.00 0.00 19 LEU A C 9
ATOM 4101 O O . LEU A 1 19 ? 1.814 6.009 0.703 1.00 0.00 19 LEU A O 9
ATOM 4117 N N . ASP A 1 20 ? 2.746 4.899 -1.020 1.00 0.00 20 ASP A N 9
ATOM 4118 C CA . ASP A 1 20 ? 1.627 5.134 -1.921 1.00 0.00 20 ASP A CA 9
ATOM 4119 C C . ASP A 1 20 ? 1.213 3.827 -2.584 1.00 0.00 20 ASP A C 9
ATOM 4120 O O . ASP A 1 20 ? 2.055 3.081 -3.096 1.00 0.00 20 ASP A O 9
ATOM 4129 N N . CYS A 1 21 ? -0.086 3.556 -2.563 1.00 0.00 21 CYS A N 9
ATOM 4130 C CA . CYS A 1 21 ? -0.617 2.344 -3.161 1.00 0.00 21 CYS A CA 9
ATOM 4131 C C . CYS A 1 21 ? -1.850 2.670 -4.017 1.00 0.00 21 CYS A C 9
ATOM 4132 O O . CYS A 1 21 ? -2.927 2.936 -3.482 1.00 0.00 21 CYS A O 9
ATOM 4139 N N . PRO A 1 22 ? -1.720 2.650 -5.322 1.00 0.00 22 PRO A N 9
ATOM 4140 C CA . PRO A 1 22 ? -2.860 2.943 -6.254 1.00 0.00 22 PRO A CA 9
ATOM 4141 C C . PRO A 1 22 ? -4.025 1.976 -6.076 1.00 0.00 22 PRO A C 9
ATOM 4142 O O . PRO A 1 22 ? -3.874 0.900 -5.510 1.00 0.00 22 PRO A O 9
ATOM 4153 N N . LEU A 1 23 ? -5.197 2.381 -6.545 1.00 0.00 23 LEU A N 9
ATOM 4154 C CA . LEU A 1 23 ? -6.383 1.550 -6.420 1.00 0.00 23 LEU A CA 9
ATOM 4155 C C . LEU A 1 23 ? -6.479 0.597 -7.605 1.00 0.00 23 LEU A C 9
ATOM 4156 O O . LEU A 1 23 ? -6.863 0.987 -8.708 1.00 0.00 23 LEU A O 9
ATOM 4172 N N . ALA A 1 24 ? -6.109 -0.653 -7.359 1.00 0.00 24 ALA A N 9
ATOM 4173 C CA . ALA A 1 24 ? -6.128 -1.676 -8.396 1.00 0.00 24 ALA A CA 9
ATOM 4174 C C . ALA A 1 24 ? -6.535 -3.025 -7.810 1.00 0.00 24 ALA A C 9
ATOM 4175 O O . ALA A 1 24 ? -7.013 -3.104 -6.679 1.00 0.00 24 ALA A O 9
ATOM 4182 N N . PHE A 1 25 ? -6.334 -4.085 -8.589 1.00 0.00 25 PHE A N 9
ATOM 4183 C CA . PHE A 1 25 ? -6.677 -5.430 -8.146 1.00 0.00 25 PHE A CA 9
ATOM 4184 C C . PHE A 1 25 ? -5.863 -5.805 -6.909 1.00 0.00 25 PHE A C 9
ATOM 4185 O O . PHE A 1 25 ? -6.420 -6.177 -5.875 1.00 0.00 25 PHE A O 9
ATOM 4202 N N . ILE A 1 26 ? -4.540 -5.691 -7.022 1.00 0.00 26 ILE A N 9
ATOM 4203 C CA . ILE A 1 26 ? -3.655 -6.008 -5.904 1.00 0.00 26 ILE A CA 9
ATOM 4204 C C . ILE A 1 26 ? -2.503 -5.000 -5.823 1.00 0.00 26 ILE A C 9
ATOM 4205 O O . ILE A 1 26 ? -1.352 -5.330 -6.109 1.00 0.00 26 ILE A O 9
ATOM 4221 N N . PRO A 1 27 ? -2.793 -3.791 -5.428 1.00 0.00 27 PRO A N 9
ATOM 4222 C CA . PRO A 1 27 ? -1.770 -2.716 -5.290 1.00 0.00 27 PRO A CA 9
ATOM 4223 C C . PRO A 1 27 ? -0.773 -2.994 -4.177 1.00 0.00 27 PRO A C 9
ATOM 4224 O O . PRO A 1 27 ? -1.017 -3.822 -3.300 1.00 0.00 27 PRO A O 9
ATOM 4235 N N . TYR A 1 28 ? 0.348 -2.288 -4.218 1.00 0.00 28 TYR A N 9
ATOM 4236 C CA . TYR A 1 28 ? 1.381 -2.453 -3.209 1.00 0.00 28 TYR A CA 9
ATOM 4237 C C . TYR A 1 28 ? 1.913 -1.099 -2.753 1.00 0.00 28 TYR A C 9
ATOM 4238 O O . TYR A 1 28 ? 2.098 -0.187 -3.560 1.00 0.00 28 TYR A O 9
ATOM 4256 N N . CYS A 1 29 ? 2.165 -0.984 -1.452 1.00 0.00 29 CYS A N 9
ATOM 4257 C CA . CYS A 1 29 ? 2.681 0.242 -0.876 1.00 0.00 29 CYS A CA 9
ATOM 4258 C C . CYS A 1 29 ? 4.158 0.372 -1.200 1.00 0.00 29 CYS A C 9
ATOM 4259 O O . CYS A 1 29 ? 5.009 -0.179 -0.503 1.00 0.00 29 CYS A O 9
ATOM 4266 N N . GLU A 1 30 ? 4.453 1.075 -2.293 1.00 0.00 30 GLU A N 9
ATOM 4267 C CA . GLU A 1 30 ? 5.826 1.234 -2.731 1.00 0.00 30 GLU A CA 9
ATOM 4268 C C . GLU A 1 30 ? 6.519 2.423 -2.065 1.00 0.00 30 GLU A C 9
ATOM 4269 O O . GLU A 1 30 ? 7.524 2.262 -1.373 1.00 0.00 30 GLU A O 9
ATOM 4281 N N . LYS A 1 31 ? 5.990 3.612 -2.307 1.00 0.00 31 LYS A N 9
ATOM 4282 C CA . LYS A 1 31 ? 6.572 4.836 -1.763 1.00 0.00 31 LYS A CA 9
ATOM 4283 C C . LYS A 1 31 ? 5.589 5.988 -1.885 1.00 0.00 31 LYS A C 9
ATOM 4284 O O . LYS A 1 31 ? 4.652 5.928 -2.673 1.00 0.00 31 LYS A O 9
ATOM 4303 N N . TYR A 1 32 ? 5.815 7.038 -1.105 1.00 0.00 32 TYR A N 9
ATOM 4304 C CA . TYR A 1 32 ? 4.938 8.201 -1.136 1.00 0.00 32 TYR A CA 9
ATOM 4305 C C . TYR A 1 32 ? 4.908 8.821 -2.527 1.00 0.00 32 TYR A C 9
ATOM 4306 O O . TYR A 1 32 ? 3.841 9.109 -3.070 1.00 0.00 32 TYR A O 9
ATOM 4324 N N . ARG A 1 33 ? 6.084 9.021 -3.097 1.00 0.00 33 ARG A N 9
ATOM 4325 C CA . ARG A 1 33 ? 6.187 9.606 -4.430 1.00 0.00 33 ARG A CA 9
ATOM 4326 C C . ARG A 1 33 ? 5.567 8.680 -5.472 1.00 0.00 33 ARG A C 9
ATOM 4327 O O . ARG A 1 33 ? 4.393 8.846 -5.759 1.00 0.00 33 ARG A O 9
ATOM 4348 N N . ASN A 1 1 ? -2.449 -0.705 12.870 1.00 0.00 1 ASN A N 10
ATOM 4349 C CA . ASN A 1 1 ? -1.249 -1.013 12.042 1.00 0.00 1 ASN A CA 10
ATOM 4350 C C . ASN A 1 1 ? -1.554 -0.707 10.579 1.00 0.00 1 ASN A C 10
ATOM 4351 O O . ASN A 1 1 ? -2.696 -0.828 10.135 1.00 0.00 1 ASN A O 10
ATOM 4361 N N . CYS A 1 2 ? -0.525 -0.307 9.838 1.00 0.00 2 CYS A N 10
ATOM 4362 C CA . CYS A 1 2 ? -0.680 0.020 8.429 1.00 0.00 2 CYS A CA 10
ATOM 4363 C C . CYS A 1 2 ? -0.016 -1.038 7.555 1.00 0.00 2 CYS A C 10
ATOM 4364 O O . CYS A 1 2 ? -0.379 -2.214 7.604 1.00 0.00 2 CYS A O 10
ATOM 4371 N N . ALA A 1 3 ? 0.956 -0.614 6.756 1.00 0.00 3 ALA A N 10
ATOM 4372 C CA . ALA A 1 3 ? 1.663 -1.535 5.874 1.00 0.00 3 ALA A CA 10
ATOM 4373 C C . ALA A 1 3 ? 3.092 -1.078 5.651 1.00 0.00 3 ALA A C 10
ATOM 4374 O O . ALA A 1 3 ? 3.397 0.110 5.739 1.00 0.00 3 ALA A O 10
ATOM 4381 N N . LYS A 1 4 ? 3.957 -2.031 5.337 1.00 0.00 4 LYS A N 10
ATOM 4382 C CA . LYS A 1 4 ? 5.348 -1.728 5.073 1.00 0.00 4 LYS A CA 10
ATOM 4383 C C . LYS A 1 4 ? 5.664 -1.997 3.611 1.00 0.00 4 LYS A C 10
ATOM 4384 O O . LYS A 1 4 ? 5.130 -2.937 3.021 1.00 0.00 4 LYS A O 10
ATOM 4403 N N . GLU A 1 5 ? 6.517 -1.161 3.032 1.00 0.00 5 GLU A N 10
ATOM 4404 C CA . GLU A 1 5 ? 6.887 -1.297 1.635 1.00 0.00 5 GLU A CA 10
ATOM 4405 C C . GLU A 1 5 ? 6.942 -2.768 1.236 1.00 0.00 5 GLU A C 10
ATOM 4406 O O . GLU A 1 5 ? 7.714 -3.547 1.798 1.00 0.00 5 GLU A O 10
ATOM 4418 N N . GLY A 1 6 ? 6.107 -3.139 0.270 1.00 0.00 6 GLY A N 10
ATOM 4419 C CA . GLY A 1 6 ? 6.050 -4.523 -0.195 1.00 0.00 6 GLY A CA 10
ATOM 4420 C C . GLY A 1 6 ? 4.751 -5.199 0.242 1.00 0.00 6 GLY A C 10
ATOM 4421 O O . GLY A 1 6 ? 4.494 -6.350 -0.109 1.00 0.00 6 GLY A O 10
ATOM 4425 N N . GLU A 1 7 ? 3.933 -4.473 0.996 1.00 0.00 7 GLU A N 10
ATOM 4426 C CA . GLU A 1 7 ? 2.664 -5.000 1.463 1.00 0.00 7 GLU A CA 10
ATOM 4427 C C . GLU A 1 7 ? 1.537 -4.622 0.505 1.00 0.00 7 GLU A C 10
ATOM 4428 O O . GLU A 1 7 ? 1.617 -3.610 -0.194 1.00 0.00 7 GLU A O 10
ATOM 4440 N N . VAL A 1 8 ? 0.489 -5.438 0.476 1.00 0.00 8 VAL A N 10
ATOM 4441 C CA . VAL A 1 8 ? -0.653 -5.178 -0.396 1.00 0.00 8 VAL A CA 10
ATOM 4442 C C . VAL A 1 8 ? -1.564 -4.123 0.218 1.00 0.00 8 VAL A C 10
ATOM 4443 O O . VAL A 1 8 ? -1.731 -4.076 1.437 1.00 0.00 8 VAL A O 10
ATOM 4456 N N . CYS A 1 9 ? -2.155 -3.280 -0.629 1.00 0.00 9 CYS A N 10
ATOM 4457 C CA . CYS A 1 9 ? -3.050 -2.233 -0.137 1.00 0.00 9 CYS A CA 10
ATOM 4458 C C . CYS A 1 9 ? -4.398 -2.301 -0.844 1.00 0.00 9 CYS A C 10
ATOM 4459 O O . CYS A 1 9 ? -4.545 -2.978 -1.856 1.00 0.00 9 CYS A O 10
ATOM 4466 N N . GLY A 1 10 ? -5.380 -1.601 -0.296 1.00 0.00 10 GLY A N 10
ATOM 4467 C CA . GLY A 1 10 ? -6.706 -1.575 -0.888 1.00 0.00 10 GLY A CA 10
ATOM 4468 C C . GLY A 1 10 ? -7.481 -2.814 -0.504 1.00 0.00 10 GLY A C 10
ATOM 4469 O O . GLY A 1 10 ? -8.679 -2.918 -0.768 1.00 0.00 10 GLY A O 10
ATOM 4473 N N . TRP A 1 11 ? -6.789 -3.756 0.116 1.00 0.00 11 TRP A N 10
ATOM 4474 C CA . TRP A 1 11 ? -7.426 -4.979 0.523 1.00 0.00 11 TRP A CA 10
ATOM 4475 C C . TRP A 1 11 ? -6.844 -5.485 1.832 1.00 0.00 11 TRP A C 10
ATOM 4476 O O . TRP A 1 11 ? -7.314 -6.470 2.399 1.00 0.00 11 TRP A O 10
ATOM 4497 N N . GLY A 1 12 ? -5.813 -4.800 2.302 1.00 0.00 12 GLY A N 10
ATOM 4498 C CA . GLY A 1 12 ? -5.161 -5.182 3.546 1.00 0.00 12 GLY A CA 10
ATOM 4499 C C . GLY A 1 12 ? -4.616 -3.957 4.269 1.00 0.00 12 GLY A C 10
ATOM 4500 O O . GLY A 1 12 ? -4.530 -3.939 5.497 1.00 0.00 12 GLY A O 10
ATOM 4504 N N . SER A 1 13 ? -4.244 -2.935 3.502 1.00 0.00 13 SER A N 10
ATOM 4505 C CA . SER A 1 13 ? -3.705 -1.719 4.092 1.00 0.00 13 SER A CA 10
ATOM 4506 C C . SER A 1 13 ? -3.923 -0.524 3.170 1.00 0.00 13 SER A C 10
ATOM 4507 O O . SER A 1 13 ? -4.602 -0.629 2.149 1.00 0.00 13 SER A O 10
ATOM 4515 N N . LYS A 1 14 ? -3.342 0.615 3.540 1.00 0.00 14 LYS A N 10
ATOM 4516 C CA . LYS A 1 14 ? -3.479 1.826 2.744 1.00 0.00 14 LYS A CA 10
ATOM 4517 C C . LYS A 1 14 ? -2.278 2.743 2.945 1.00 0.00 14 LYS A C 10
ATOM 4518 O O . LYS A 1 14 ? -2.424 3.962 3.021 1.00 0.00 14 LYS A O 10
ATOM 4537 N N . CYS A 1 15 ? -1.090 2.146 3.030 1.00 0.00 15 CYS A N 10
ATOM 4538 C CA . CYS A 1 15 ? 0.133 2.913 3.222 1.00 0.00 15 CYS A CA 10
ATOM 4539 C C . CYS A 1 15 ? 0.052 3.764 4.482 1.00 0.00 15 CYS A C 10
ATOM 4540 O O . CYS A 1 15 ? -0.787 4.658 4.583 1.00 0.00 15 CYS A O 10
ATOM 4547 N N . CYS A 1 16 ? 0.931 3.484 5.438 1.00 0.00 16 CYS A N 10
ATOM 4548 C CA . CYS A 1 16 ? 0.952 4.235 6.686 1.00 0.00 16 CYS A CA 10
ATOM 4549 C C . CYS A 1 16 ? 0.721 5.718 6.429 1.00 0.00 16 CYS A C 10
ATOM 4550 O O . CYS A 1 16 ? -0.232 6.301 6.943 1.00 0.00 16 CYS A O 10
ATOM 4557 N N . HIS A 1 17 ? 1.588 6.326 5.632 1.00 0.00 17 HIS A N 10
ATOM 4558 C CA . HIS A 1 17 ? 1.452 7.744 5.320 1.00 0.00 17 HIS A CA 10
ATOM 4559 C C . HIS A 1 17 ? 2.624 8.214 4.483 1.00 0.00 17 HIS A C 10
ATOM 4560 O O . HIS A 1 17 ? 2.530 9.199 3.751 1.00 0.00 17 HIS A O 10
ATOM 4574 N N . GLY A 1 18 ? 3.726 7.501 4.606 1.00 0.00 18 GLY A N 10
ATOM 4575 C CA . GLY A 1 18 ? 4.937 7.840 3.864 1.00 0.00 18 GLY A CA 10
ATOM 4576 C C . GLY A 1 18 ? 5.049 7.002 2.600 1.00 0.00 18 GLY A C 10
ATOM 4577 O O . GLY A 1 18 ? 6.046 7.076 1.879 1.00 0.00 18 GLY A O 10
ATOM 4581 N N . LEU A 1 19 ? 4.0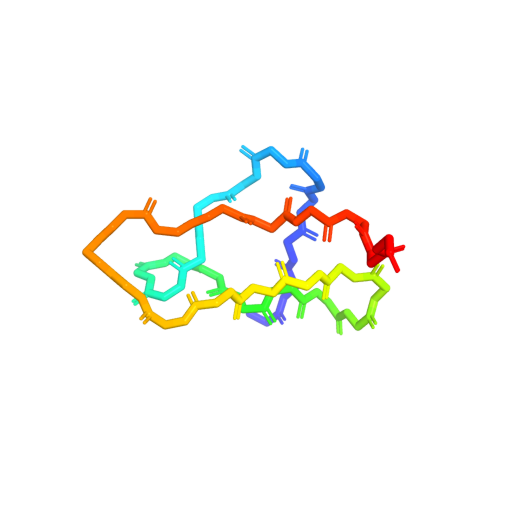27 6.196 2.347 1.00 0.00 19 LEU A N 10
ATOM 4582 C CA . LEU A 1 19 ? 4.009 5.332 1.184 1.00 0.00 19 LEU A CA 10
ATOM 4583 C C . LEU A 1 19 ? 2.808 5.654 0.297 1.00 0.00 19 LEU A C 10
ATOM 4584 O O . LEU A 1 19 ? 1.786 6.148 0.773 1.00 0.00 19 LEU A O 10
ATOM 4600 N N . ASP A 1 20 ? 2.945 5.375 -0.992 1.00 0.00 20 ASP A N 10
ATOM 4601 C CA . ASP A 1 20 ? 1.876 5.627 -1.951 1.00 0.00 20 ASP A CA 10
ATOM 4602 C C . ASP A 1 20 ? 1.533 4.340 -2.694 1.00 0.00 20 ASP A C 10
ATOM 4603 O O . ASP A 1 20 ? 2.417 3.704 -3.272 1.00 0.00 20 ASP A O 10
ATOM 4612 N N . CYS A 1 21 ? 0.256 3.960 -2.675 1.00 0.00 21 CYS A N 10
ATOM 4613 C CA . CYS A 1 21 ? -0.173 2.744 -3.349 1.00 0.00 21 CYS A CA 10
ATOM 4614 C C . CYS A 1 21 ? -1.367 3.034 -4.262 1.00 0.00 21 CYS A C 10
ATOM 4615 O O . CYS A 1 21 ? -2.315 3.706 -3.853 1.00 0.00 21 CYS A O 10
ATOM 4622 N N . PRO A 1 22 ? -1.349 2.541 -5.474 1.00 0.00 22 PRO A N 10
ATOM 4623 C CA . PRO A 1 22 ? -2.464 2.750 -6.443 1.00 0.00 22 PRO A CA 10
ATOM 4624 C C . PRO A 1 22 ? -3.697 1.926 -6.093 1.00 0.00 22 PRO A C 10
ATOM 4625 O O . PRO A 1 22 ? -3.608 0.926 -5.379 1.00 0.00 22 PRO A O 10
ATOM 4636 N N . LEU A 1 23 ? -4.847 2.356 -6.595 1.00 0.00 23 LEU A N 10
ATOM 4637 C CA . LEU A 1 23 ? -6.093 1.657 -6.324 1.00 0.00 23 LEU A CA 10
ATOM 4638 C C . LEU A 1 23 ? -6.450 0.730 -7.485 1.00 0.00 23 LEU A C 10
ATOM 4639 O O . LEU A 1 23 ? -7.025 1.157 -8.485 1.00 0.00 23 LEU A O 10
ATOM 4655 N N . ALA A 1 24 ? -6.095 -0.541 -7.333 1.00 0.00 24 ALA A N 10
ATOM 4656 C CA . ALA A 1 24 ? -6.367 -1.538 -8.357 1.00 0.00 24 ALA A CA 10
ATOM 4657 C C . ALA A 1 24 ? -6.972 -2.792 -7.728 1.00 0.00 24 ALA A C 10
ATOM 4658 O O . ALA A 1 24 ? -7.903 -2.708 -6.929 1.00 0.00 24 ALA A O 10
ATOM 4665 N N . PHE A 1 25 ? -6.432 -3.951 -8.093 1.00 0.00 25 PHE A N 10
ATOM 4666 C CA . PHE A 1 25 ? -6.921 -5.219 -7.563 1.00 0.00 25 PHE A CA 10
ATOM 4667 C C . PHE A 1 25 ? -5.899 -5.812 -6.601 1.00 0.00 25 PHE A C 10
ATOM 4668 O O . PHE A 1 25 ? -6.251 -6.314 -5.533 1.00 0.00 25 PHE A O 10
ATOM 4685 N N . ILE A 1 26 ? -4.628 -5.734 -6.987 1.00 0.00 26 ILE A N 10
ATOM 4686 C CA . ILE A 1 26 ? -3.547 -6.244 -6.146 1.00 0.00 26 ILE A CA 10
ATOM 4687 C C . ILE A 1 26 ? -2.427 -5.209 -6.025 1.00 0.00 26 ILE A C 10
ATOM 4688 O O . ILE A 1 26 ? -1.254 -5.513 -6.230 1.00 0.00 26 ILE A O 10
ATOM 4704 N N . PRO A 1 27 ? -2.769 -3.992 -5.691 1.00 0.00 27 PRO A N 10
ATOM 4705 C CA . PRO A 1 27 ? -1.772 -2.893 -5.540 1.00 0.00 27 PRO A CA 10
ATOM 4706 C C . PRO A 1 27 ? -0.879 -3.078 -4.310 1.00 0.00 27 PRO A C 10
ATOM 4707 O O . PRO A 1 27 ? -1.266 -3.716 -3.331 1.00 0.00 27 PRO A O 10
ATOM 4718 N N . TYR A 1 28 ? 0.324 -2.516 -4.385 1.00 0.00 28 TYR A N 10
ATOM 4719 C CA . TYR A 1 28 ? 1.295 -2.613 -3.300 1.00 0.00 28 TYR A CA 10
ATOM 4720 C C . TYR A 1 28 ? 1.705 -1.232 -2.810 1.00 0.00 28 TYR A C 10
ATOM 4721 O O . TYR A 1 28 ? 1.724 -0.270 -3.577 1.00 0.00 28 TYR A O 10
ATOM 4739 N N . CYS A 1 29 ? 2.038 -1.145 -1.527 1.00 0.00 29 CYS A N 10
ATOM 4740 C CA . CYS A 1 29 ? 2.455 0.117 -0.941 1.00 0.00 29 CYS A CA 10
ATOM 4741 C C . CYS A 1 29 ? 3.926 0.381 -1.226 1.00 0.00 29 CYS A C 10
ATOM 4742 O O . CYS A 1 29 ? 4.796 -0.395 -0.819 1.00 0.00 29 CYS A O 10
ATOM 4749 N N . GLU A 1 30 ? 4.197 1.477 -1.922 1.00 0.00 30 GLU A N 10
ATOM 4750 C CA . GLU A 1 30 ? 5.572 1.837 -2.248 1.00 0.00 30 GLU A CA 10
ATOM 4751 C C . GLU A 1 30 ? 5.770 3.344 -2.123 1.00 0.00 30 GLU A C 10
ATOM 4752 O O . GLU A 1 30 ? 4.835 4.122 -2.308 1.00 0.00 30 GLU A O 10
ATOM 4764 N N . LYS A 1 31 ? 6.993 3.748 -1.801 1.00 0.00 31 LYS A N 10
ATOM 4765 C CA . LYS A 1 31 ? 7.305 5.164 -1.647 1.00 0.00 31 LYS A CA 10
ATOM 4766 C C . LYS A 1 31 ? 7.120 5.898 -2.970 1.00 0.00 31 LYS A C 10
ATOM 4767 O O . LYS A 1 31 ? 7.231 5.305 -4.043 1.00 0.00 31 LYS A O 10
ATOM 4786 N N . TYR A 1 32 ? 6.828 7.192 -2.887 1.00 0.00 32 TYR A N 10
ATOM 4787 C CA . TYR A 1 32 ? 6.619 7.997 -4.083 1.00 0.00 32 TYR A CA 10
ATOM 4788 C C . TYR A 1 32 ? 7.923 8.156 -4.860 1.00 0.00 32 TYR A C 10
ATOM 4789 O O . TYR A 1 32 ? 8.963 8.475 -4.283 1.00 0.00 32 TYR A O 10
ATOM 4807 N N . ARG A 1 33 ? 7.859 7.935 -6.169 1.00 0.00 33 ARG A N 10
ATOM 4808 C CA . ARG A 1 33 ? 9.041 8.059 -7.014 1.00 0.00 33 ARG A CA 10
ATOM 4809 C C . ARG A 1 33 ? 9.643 9.455 -6.894 1.00 0.00 33 ARG A C 10
ATOM 4810 O O . ARG A 1 33 ? 10.858 9.560 -6.916 1.00 0.00 33 ARG A O 10
ATOM 4831 N N . ASN A 1 1 ? 1.591 -0.997 12.559 1.00 0.00 1 ASN A N 11
ATOM 4832 C CA . ASN A 1 1 ? 0.164 -1.345 12.312 1.00 0.00 1 ASN A CA 11
ATOM 4833 C C . ASN A 1 1 ? -0.186 -1.044 10.859 1.00 0.00 1 ASN A C 11
ATOM 4834 O O . ASN A 1 1 ? -1.227 -1.471 10.359 1.00 0.00 1 ASN A O 11
ATOM 4844 N N . CYS A 1 2 ? 0.693 -0.310 10.186 1.00 0.00 2 CYS A N 11
ATOM 4845 C CA . CYS A 1 2 ? 0.481 0.042 8.792 1.00 0.00 2 CYS A CA 11
ATOM 4846 C C . CYS A 1 2 ? 1.289 -0.866 7.876 1.00 0.00 2 CYS A C 11
ATOM 4847 O O . CYS A 1 2 ? 2.153 -1.614 8.329 1.00 0.00 2 CYS A O 11
ATOM 4854 N N . ALA A 1 3 ? 0.996 -0.792 6.586 1.00 0.00 3 ALA A N 11
ATOM 4855 C CA . ALA A 1 3 ? 1.696 -1.611 5.605 1.00 0.00 3 ALA A CA 11
ATOM 4856 C C . ALA A 1 3 ? 3.138 -1.161 5.461 1.00 0.00 3 ALA A C 11
ATOM 4857 O O . ALA A 1 3 ? 3.432 0.033 5.498 1.00 0.00 3 ALA A O 11
ATOM 4864 N N . LYS A 1 4 ? 4.029 -2.124 5.271 1.00 0.00 4 LYS A N 11
ATOM 4865 C CA . LYS A 1 4 ? 5.438 -1.820 5.094 1.00 0.00 4 LYS A CA 11
ATOM 4866 C C . LYS A 1 4 ? 5.825 -1.997 3.633 1.00 0.00 4 LYS A C 11
ATOM 4867 O O . LYS A 1 4 ? 5.336 -2.905 2.967 1.00 0.00 4 LYS A O 11
ATOM 4886 N N . GLU A 1 5 ? 6.689 -1.117 3.143 1.00 0.00 5 GLU A N 11
ATOM 4887 C CA . GLU A 1 5 ? 7.129 -1.172 1.759 1.00 0.00 5 GLU A CA 11
ATOM 4888 C C . GLU A 1 5 ? 7.259 -2.622 1.299 1.00 0.00 5 GLU A C 11
ATOM 4889 O O . GLU A 1 5 ? 8.027 -3.399 1.866 1.00 0.00 5 GLU A O 11
ATOM 4901 N N . GLY A 1 6 ? 6.486 -2.975 0.277 1.00 0.00 6 GLY A N 11
ATOM 4902 C CA . GLY A 1 6 ? 6.497 -4.333 -0.250 1.00 0.00 6 GLY A CA 11
ATOM 4903 C C . GLY A 1 6 ? 5.247 -5.096 0.183 1.00 0.00 6 GLY A C 11
ATOM 4904 O O . GLY A 1 6 ? 5.074 -6.267 -0.152 1.00 0.00 6 GLY A O 11
ATOM 4908 N N . GLU A 1 7 ? 4.373 -4.417 0.923 1.00 0.00 7 GLU A N 11
ATOM 4909 C CA . GLU A 1 7 ? 3.133 -5.033 1.390 1.00 0.00 7 GLU A CA 11
ATOM 4910 C C . GLU A 1 7 ? 1.959 -4.627 0.503 1.00 0.00 7 GLU A C 11
ATOM 4911 O O . GLU A 1 7 ? 1.980 -3.570 -0.129 1.00 0.00 7 GLU A O 11
ATOM 4923 N N . VAL A 1 8 ? 0.939 -5.477 0.459 1.00 0.00 8 VAL A N 11
ATOM 4924 C CA . VAL A 1 8 ? -0.241 -5.203 -0.356 1.00 0.00 8 VAL A CA 11
ATOM 4925 C C . VAL A 1 8 ? -1.129 -4.158 0.310 1.00 0.00 8 VAL A C 11
ATOM 4926 O O . VAL A 1 8 ? -1.246 -4.117 1.535 1.00 0.00 8 VAL A O 11
ATOM 4939 N N . CYS A 1 9 ? -1.752 -3.311 -0.505 1.00 0.00 9 CYS A N 11
ATOM 4940 C CA . CYS A 1 9 ? -2.626 -2.259 0.011 1.00 0.00 9 CYS A CA 11
ATOM 4941 C C . CYS A 1 9 ? -3.759 -1.976 -0.972 1.00 0.00 9 CYS A C 11
ATOM 4942 O O . CYS A 1 9 ? -3.690 -2.358 -2.140 1.00 0.00 9 CYS A O 11
ATOM 4949 N N . GLY A 1 10 ? -4.805 -1.314 -0.488 1.00 0.00 10 GLY A N 11
ATOM 4950 C CA . GLY A 1 10 ? -5.954 -0.991 -1.321 1.00 0.00 10 GLY A CA 11
ATOM 4951 C C . GLY A 1 10 ? -7.094 -1.940 -1.023 1.00 0.00 10 GLY A C 11
ATOM 4952 O O . GLY A 1 10 ? -8.245 -1.672 -1.363 1.00 0.00 10 GLY A O 11
ATOM 4956 N N . TRP A 1 11 ? -6.773 -3.046 -0.372 1.00 0.00 11 TRP A N 11
ATOM 4957 C CA . TRP A 1 11 ? -7.787 -4.012 -0.022 1.00 0.00 11 TRP A CA 11
ATOM 4958 C C . TRP A 1 11 ? -7.500 -4.622 1.345 1.00 0.00 11 TRP A C 11
ATOM 4959 O O . TRP A 1 11 ? -8.310 -5.376 1.885 1.00 0.00 11 TRP A O 11
ATOM 4980 N N . GLY A 1 12 ? -6.336 -4.287 1.893 1.00 0.00 12 GLY A N 11
ATOM 4981 C CA . GLY A 1 12 ? -5.929 -4.798 3.196 1.00 0.00 12 GLY A CA 11
ATOM 4982 C C . GLY A 1 12 ? -5.212 -3.723 4.006 1.00 0.00 12 GLY A C 11
ATOM 4983 O O . GLY A 1 12 ? -5.279 -3.717 5.235 1.00 0.00 12 GLY A O 11
ATOM 4987 N N . SER A 1 13 ? -4.525 -2.811 3.317 1.00 0.00 13 SER A N 11
ATOM 4988 C CA . SER A 1 13 ? -3.810 -1.749 4.002 1.00 0.00 13 SER A CA 11
ATOM 4989 C C . SER A 1 13 ? -3.977 -0.439 3.244 1.00 0.00 13 SER A C 11
ATOM 4990 O O . SER A 1 13 ? -4.453 -0.437 2.111 1.00 0.00 13 SER A O 11
ATOM 4998 N N . LYS A 1 14 ? -3.607 0.667 3.879 1.00 0.00 14 LYS A N 11
ATOM 4999 C CA . LYS A 1 14 ? -3.735 1.973 3.257 1.00 0.00 14 LYS A CA 11
ATOM 5000 C C . LYS A 1 14 ? -2.453 2.779 3.425 1.00 0.00 14 LYS A C 11
ATOM 5001 O O . LYS A 1 14 ? -2.502 3.999 3.565 1.00 0.00 14 LYS A O 11
ATOM 5020 N N . CYS A 1 15 ? -1.308 2.089 3.415 1.00 0.00 15 CYS A N 11
ATOM 5021 C CA . CYS A 1 15 ? -0.017 2.752 3.568 1.00 0.00 15 CYS A CA 11
ATOM 5022 C C . CYS A 1 15 ? 0.041 3.550 4.868 1.00 0.00 15 CYS A C 11
ATOM 5023 O O . CYS A 1 15 ? -0.931 4.189 5.268 1.00 0.00 15 CYS A O 11
ATOM 5030 N N . CYS A 1 16 ? 1.194 3.502 5.523 1.00 0.00 16 CYS A N 11
ATOM 5031 C CA . CYS A 1 16 ? 1.378 4.218 6.777 1.00 0.00 16 CYS A CA 11
ATOM 5032 C C . CYS A 1 16 ? 1.220 5.712 6.571 1.00 0.00 16 CYS A C 11
ATOM 5033 O O . CYS A 1 16 ? 0.375 6.348 7.203 1.00 0.00 16 CYS A O 11
ATOM 5040 N N . HIS A 1 17 ? 2.022 6.275 5.683 1.00 0.00 17 HIS A N 11
ATOM 5041 C CA . HIS A 1 17 ? 1.939 7.706 5.412 1.00 0.00 17 HIS A CA 11
ATOM 5042 C C . HIS A 1 17 ? 2.970 8.099 4.373 1.00 0.00 17 HIS A C 11
ATOM 5043 O O . HIS A 1 17 ? 2.784 9.054 3.620 1.00 0.00 17 HIS A O 11
ATOM 5057 N N . GLY A 1 18 ? 4.058 7.353 4.352 1.00 0.00 18 GLY A N 11
ATOM 5058 C CA . GLY A 1 18 ? 5.142 7.624 3.411 1.00 0.00 18 GLY A CA 11
ATOM 5059 C C . GLY A 1 18 ? 5.068 6.703 2.197 1.00 0.00 18 GLY A C 11
ATOM 5060 O O . GLY A 1 18 ? 5.945 6.726 1.331 1.00 0.00 18 GLY A O 11
ATOM 5064 N N . LEU A 1 19 ? 4.021 5.891 2.151 1.00 0.00 19 LEU A N 11
ATOM 5065 C CA . LEU A 1 19 ? 3.825 4.949 1.061 1.00 0.00 19 LEU A CA 11
ATOM 5066 C C . LEU A 1 19 ? 2.517 5.235 0.329 1.00 0.00 19 LEU A C 11
ATOM 5067 O O . LEU A 1 19 ? 1.581 5.789 0.903 1.00 0.00 19 LEU A O 11
ATOM 5083 N N . ASP A 1 20 ? 2.463 4.848 -0.935 1.00 0.00 20 ASP A N 11
ATOM 5084 C CA . ASP A 1 20 ? 1.269 5.053 -1.742 1.00 0.00 20 ASP A CA 11
ATOM 5085 C C . ASP A 1 20 ? 0.926 3.780 -2.495 1.00 0.00 20 ASP A C 11
ATOM 5086 O O . ASP A 1 20 ? 1.809 3.111 -3.036 1.00 0.00 20 ASP A O 11
ATOM 5095 N N . CYS A 1 21 ? -0.354 3.452 -2.519 1.00 0.00 21 CYS A N 11
ATOM 5096 C CA . CYS A 1 21 ? -0.811 2.259 -3.205 1.00 0.00 21 CYS A CA 11
ATOM 5097 C C . CYS A 1 21 ? -2.048 2.559 -4.059 1.00 0.00 21 CYS A C 11
ATOM 5098 O O . CYS A 1 21 ? -3.139 2.760 -3.523 1.00 0.00 21 CYS A O 11
ATOM 5105 N N . PRO A 1 22 ? -1.910 2.581 -5.367 1.00 0.00 22 PRO A N 11
ATOM 5106 C CA . PRO A 1 22 ? -3.058 2.851 -6.301 1.00 0.00 22 PRO A CA 11
ATOM 5107 C C . PRO A 1 22 ? -4.179 1.823 -6.164 1.00 0.00 22 PRO A C 11
ATOM 5108 O O . PRO A 1 22 ? -3.987 0.745 -5.613 1.00 0.00 22 PRO A O 11
ATOM 5119 N N . LEU A 1 23 ? -5.365 2.180 -6.648 1.00 0.00 23 LEU A N 11
ATOM 5120 C CA . LEU A 1 23 ? -6.506 1.287 -6.550 1.00 0.00 23 LEU A CA 11
ATOM 5121 C C . LEU A 1 23 ? -6.512 0.320 -7.724 1.00 0.00 23 LEU A C 11
ATOM 5122 O O . LEU A 1 23 ? -6.872 0.681 -8.845 1.00 0.00 23 LEU A O 11
ATOM 5138 N N . ALA A 1 24 ? -6.097 -0.905 -7.451 1.00 0.00 24 ALA A N 11
ATOM 5139 C CA . ALA A 1 24 ? -6.037 -1.933 -8.480 1.00 0.00 24 ALA A CA 11
ATOM 5140 C C . ALA A 1 24 ? -6.428 -3.292 -7.909 1.00 0.00 24 ALA A C 11
ATOM 5141 O O . ALA A 1 24 ? -7.004 -3.384 -6.829 1.00 0.00 24 ALA A O 11
ATOM 5148 N N . PHE A 1 25 ? -6.120 -4.347 -8.655 1.00 0.00 25 PHE A N 11
ATOM 5149 C CA . PHE A 1 25 ? -6.454 -5.699 -8.224 1.00 0.00 25 PHE A CA 11
ATOM 5150 C C . PHE A 1 25 ? -5.673 -6.054 -6.959 1.00 0.00 25 PHE A C 11
ATOM 5151 O O . PHE A 1 25 ? -6.247 -6.489 -5.961 1.00 0.00 25 PHE A O 11
ATOM 5168 N N . ILE A 1 26 ? -4.356 -5.848 -7.016 1.00 0.00 26 ILE A N 11
ATOM 5169 C CA . ILE A 1 26 ? -3.485 -6.132 -5.864 1.00 0.00 26 ILE A CA 11
ATOM 5170 C C . ILE A 1 26 ? -2.363 -5.101 -5.758 1.00 0.00 26 ILE A C 11
ATOM 5171 O O . ILE A 1 26 ? -1.194 -5.403 -6.003 1.00 0.00 26 ILE A O 11
ATOM 5187 N N . PRO A 1 27 ? -2.700 -3.890 -5.402 1.00 0.00 27 PRO A N 11
ATOM 5188 C CA . PRO A 1 27 ? -1.712 -2.778 -5.271 1.00 0.00 27 PRO A CA 11
ATOM 5189 C C . PRO A 1 27 ? -0.724 -2.999 -4.132 1.00 0.00 27 PRO A C 11
ATOM 5190 O O . PRO A 1 27 ? -0.962 -3.813 -3.240 1.00 0.00 27 PRO A O 11
ATOM 5201 N N . TYR A 1 28 ? 0.387 -2.267 -4.177 1.00 0.00 28 TYR A N 11
ATOM 5202 C CA . TYR A 1 28 ? 1.415 -2.383 -3.146 1.00 0.00 28 TYR A CA 11
ATOM 5203 C C . TYR A 1 28 ? 1.788 -1.017 -2.586 1.00 0.00 28 TYR A C 11
ATOM 5204 O O . TYR A 1 28 ? 1.837 -0.025 -3.313 1.00 0.00 28 TYR A O 11
ATOM 5222 N N . CYS A 1 29 ? 2.059 -0.977 -1.288 1.00 0.00 29 CYS A N 11
ATOM 5223 C CA . CYS A 1 29 ? 2.432 0.267 -0.637 1.00 0.00 29 CYS A CA 11
ATOM 5224 C C . CYS A 1 29 ? 3.880 0.613 -0.940 1.00 0.00 29 CYS A C 11
ATOM 5225 O O . CYS A 1 29 ? 4.784 0.234 -0.202 1.00 0.00 29 CYS A O 11
ATOM 5232 N N . GLU A 1 30 ? 4.091 1.333 -2.039 1.00 0.00 30 GLU A N 11
ATOM 5233 C CA . GLU A 1 30 ? 5.444 1.724 -2.438 1.00 0.00 30 GLU A CA 11
ATOM 5234 C C . GLU A 1 30 ? 5.660 3.220 -2.245 1.00 0.00 30 GLU A C 11
ATOM 5235 O O . GLU A 1 30 ? 4.724 4.012 -2.340 1.00 0.00 30 GLU A O 11
ATOM 5247 N N . LYS A 1 31 ? 6.906 3.596 -1.969 1.00 0.00 31 LYS A N 11
ATOM 5248 C CA . LYS A 1 31 ? 7.245 4.999 -1.762 1.00 0.00 31 LYS A CA 11
ATOM 5249 C C . LYS A 1 31 ? 6.660 5.860 -2.873 1.00 0.00 31 LYS A C 11
ATOM 5250 O O . LYS A 1 31 ? 6.351 5.368 -3.958 1.00 0.00 31 LYS A O 11
ATOM 5269 N N . TYR A 1 32 ? 6.495 7.144 -2.585 1.00 0.00 32 TYR A N 11
ATOM 5270 C CA . TYR A 1 32 ? 5.928 8.069 -3.555 1.00 0.00 32 TYR A CA 11
ATOM 5271 C C . TYR A 1 32 ? 6.338 9.504 -3.235 1.00 0.00 32 TYR A C 11
ATOM 5272 O O . TYR A 1 32 ? 6.781 9.799 -2.126 1.00 0.00 32 TYR A O 11
ATOM 5290 N N . ARG A 1 33 ? 6.179 10.393 -4.211 1.00 0.00 33 ARG A N 11
ATOM 5291 C CA . ARG A 1 33 ? 6.530 11.794 -4.017 1.00 0.00 33 ARG A CA 11
ATOM 5292 C C . ARG A 1 33 ? 5.717 12.393 -2.872 1.00 0.00 33 ARG A C 11
ATOM 5293 O O . ARG A 1 33 ? 6.302 13.087 -2.057 1.00 0.00 33 ARG A O 11
ATOM 5314 N N . ASN A 1 1 ? -2.743 -2.026 12.086 1.00 0.00 1 ASN A N 12
ATOM 5315 C CA . ASN A 1 1 ? -1.365 -1.769 11.581 1.00 0.00 1 ASN A CA 12
ATOM 5316 C C . ASN A 1 1 ? -1.427 -1.412 10.098 1.00 0.00 1 ASN A C 12
ATOM 5317 O O . ASN A 1 1 ? -2.325 -1.852 9.380 1.00 0.00 1 ASN A O 12
ATOM 5327 N N . CYS A 1 2 ? -0.465 -0.615 9.649 1.00 0.00 2 CYS A N 12
ATOM 5328 C CA . CYS A 1 2 ? -0.411 -0.203 8.256 1.00 0.00 2 CYS A CA 12
ATOM 5329 C C . CYS A 1 2 ? 0.503 -1.121 7.459 1.00 0.00 2 CYS A C 12
ATOM 5330 O O . CYS A 1 2 ? 0.987 -2.132 7.969 1.00 0.00 2 CYS A O 12
ATOM 5337 N N . ALA A 1 3 ? 0.734 -0.761 6.204 1.00 0.00 3 ALA A N 12
ATOM 5338 C CA . ALA A 1 3 ? 1.587 -1.557 5.342 1.00 0.00 3 ALA A CA 12
ATOM 5339 C C . ALA A 1 3 ? 2.958 -0.929 5.221 1.00 0.00 3 ALA A C 12
ATOM 5340 O O . ALA A 1 3 ? 3.126 0.274 5.421 1.00 0.00 3 ALA A O 12
ATOM 5347 N N . LYS A 1 4 ? 3.922 -1.751 4.855 1.00 0.00 4 LYS A N 12
ATOM 5348 C CA . LYS A 1 4 ? 5.275 -1.285 4.661 1.00 0.00 4 LYS A CA 12
ATOM 5349 C C . LYS A 1 4 ? 5.750 -1.750 3.301 1.00 0.00 4 LYS A C 12
ATOM 5350 O O . LYS A 1 4 ? 5.317 -2.794 2.809 1.00 0.00 4 LYS A O 12
ATOM 5369 N N . GLU A 1 5 ? 6.617 -0.964 2.692 1.00 0.00 5 GLU A N 12
ATOM 5370 C CA . GLU A 1 5 ? 7.135 -1.283 1.379 1.00 0.00 5 GLU A CA 12
ATOM 5371 C C . GLU A 1 5 ? 7.349 -2.787 1.247 1.00 0.00 5 GLU A C 12
ATOM 5372 O O . GLU A 1 5 ? 8.218 -3.362 1.902 1.00 0.00 5 GLU A O 12
ATOM 5384 N N . GLY A 1 6 ? 6.538 -3.413 0.398 1.00 0.00 6 GLY A N 12
ATOM 5385 C CA . GLY A 1 6 ? 6.624 -4.854 0.184 1.00 0.00 6 GLY A CA 12
ATOM 5386 C C . GLY A 1 6 ? 5.340 -5.554 0.625 1.00 0.00 6 GLY A C 12
ATOM 5387 O O . GLY A 1 6 ? 5.246 -6.781 0.568 1.00 0.00 6 GLY A O 12
ATOM 5391 N N . GLU A 1 7 ? 4.353 -4.768 1.057 1.00 0.00 7 GLU A N 12
ATOM 5392 C CA . GLU A 1 7 ? 3.073 -5.321 1.494 1.00 0.00 7 GLU A CA 12
ATOM 5393 C C . GLU A 1 7 ? 1.937 -4.810 0.616 1.00 0.00 7 GLU A C 12
ATOM 5394 O O . GLU A 1 7 ? 1.971 -3.677 0.131 1.00 0.00 7 GLU A O 12
ATOM 5406 N N . VAL A 1 8 ? 0.940 -5.660 0.407 1.00 0.00 8 VAL A N 12
ATOM 5407 C CA . VAL A 1 8 ? -0.204 -5.301 -0.423 1.00 0.00 8 VAL A CA 12
ATOM 5408 C C . VAL A 1 8 ? -1.111 -4.304 0.290 1.00 0.00 8 VAL A C 12
ATOM 5409 O O . VAL A 1 8 ? -1.309 -4.385 1.502 1.00 0.00 8 VAL A O 12
ATOM 5422 N N . CYS A 1 9 ? -1.666 -3.365 -0.473 1.00 0.00 9 CYS A N 12
ATOM 5423 C CA . CYS A 1 9 ? -2.556 -2.365 0.101 1.00 0.00 9 CYS A CA 12
ATOM 5424 C C . CYS A 1 9 ? -3.643 -1.961 -0.888 1.00 0.00 9 CYS A C 12
ATOM 5425 O O . CYS A 1 9 ? -3.594 -2.316 -2.065 1.00 0.00 9 CYS A O 12
ATOM 5432 N N . GLY A 1 10 ? -4.634 -1.231 -0.388 1.00 0.00 10 GLY A N 12
ATOM 5433 C CA . GLY A 1 10 ? -5.749 -0.794 -1.217 1.00 0.00 10 GLY A CA 12
ATOM 5434 C C . GLY A 1 10 ? -6.966 -1.663 -0.966 1.00 0.00 10 GLY A C 12
ATOM 5435 O O . GLY A 1 10 ? -8.085 -1.295 -1.326 1.00 0.00 10 GLY A O 12
ATOM 5439 N N . TRP A 1 11 ? -6.743 -2.815 -0.340 1.00 0.00 11 TRP A N 12
ATOM 5440 C CA . TRP A 1 11 ? -7.832 -3.719 -0.041 1.00 0.00 11 TRP A CA 12
ATOM 5441 C C . TRP A 1 11 ? -7.735 -4.255 1.380 1.00 0.00 11 TRP A C 12
ATOM 5442 O O . TRP A 1 11 ? -8.646 -4.926 1.868 1.00 0.00 11 TRP A O 12
ATOM 5463 N N . GLY A 1 12 ? -6.627 -3.952 2.044 1.00 0.00 12 GLY A N 12
ATOM 5464 C CA . GLY A 1 12 ? -6.419 -4.402 3.414 1.00 0.00 12 GLY A CA 12
ATOM 5465 C C . GLY A 1 12 ? -5.566 -3.402 4.188 1.00 0.00 12 GLY A C 12
ATOM 5466 O O . GLY A 1 12 ? -5.639 -3.324 5.415 1.00 0.00 12 GLY A O 12
ATOM 5470 N N . SER A 1 13 ? -4.756 -2.645 3.457 1.00 0.00 13 SER A N 12
ATOM 5471 C CA . SER A 1 13 ? -3.884 -1.650 4.070 1.00 0.00 13 SER A CA 12
ATOM 5472 C C . SER A 1 13 ? -3.960 -0.326 3.319 1.00 0.00 13 SER A C 12
ATOM 5473 O O . SER A 1 13 ? -4.393 -0.278 2.169 1.00 0.00 13 SER A O 12
ATOM 5481 N N . LYS A 1 14 ? -3.541 0.749 3.983 1.00 0.00 14 LYS A N 12
ATOM 5482 C CA . LYS A 1 14 ? -3.567 2.070 3.376 1.00 0.00 14 LYS A CA 12
ATOM 5483 C C . LYS A 1 14 ? -2.254 2.795 3.628 1.00 0.00 14 LYS A C 12
ATOM 5484 O O . LYS A 1 14 ? -2.247 4.008 3.833 1.00 0.00 14 LYS A O 12
ATOM 5503 N N . CYS A 1 15 ? -1.146 2.048 3.604 1.00 0.00 15 CYS A N 12
ATOM 5504 C CA . CYS A 1 15 ? 0.172 2.637 3.820 1.00 0.00 15 CYS A CA 12
ATOM 5505 C C . CYS A 1 15 ? 0.245 3.381 5.155 1.00 0.00 15 CYS A C 12
ATOM 5506 O O . CYS A 1 15 ? -0.711 4.026 5.581 1.00 0.00 15 CYS A O 12
ATOM 5513 N N . CYS A 1 16 ? 1.399 3.276 5.811 1.00 0.00 16 CYS A N 12
ATOM 5514 C CA . CYS A 1 16 ? 1.609 3.932 7.097 1.00 0.00 16 CYS A CA 12
ATOM 5515 C C . CYS A 1 16 ? 1.495 5.443 6.967 1.00 0.00 16 CYS A C 12
ATOM 5516 O O . CYS A 1 16 ? 0.871 6.092 7.806 1.00 0.00 16 CYS A O 12
ATOM 5523 N N . HIS A 1 17 ? 2.089 5.998 5.915 1.00 0.00 17 HIS A N 12
ATOM 5524 C CA . HIS A 1 17 ? 2.038 7.443 5.689 1.00 0.00 17 HIS A CA 12
ATOM 5525 C C . HIS A 1 17 ? 3.080 7.855 4.671 1.00 0.00 17 HIS A C 12
ATOM 5526 O O . HIS A 1 17 ? 2.893 8.799 3.904 1.00 0.00 17 HIS A O 12
ATOM 5540 N N . GLY A 1 18 ? 4.179 7.137 4.689 1.00 0.00 18 GLY A N 12
ATOM 5541 C CA . GLY A 1 18 ? 5.286 7.413 3.778 1.00 0.00 18 GLY A CA 12
ATOM 5542 C C . GLY A 1 18 ? 5.165 6.596 2.499 1.00 0.00 18 GLY A C 12
ATOM 5543 O O . GLY A 1 18 ? 6.025 6.663 1.621 1.00 0.00 18 GLY A O 12
ATOM 5547 N N . LEU A 1 19 ? 4.095 5.816 2.411 1.00 0.00 19 LEU A N 12
ATOM 5548 C CA . LEU A 1 19 ? 3.860 4.970 1.249 1.00 0.00 19 LEU A CA 12
ATOM 5549 C C . LEU A 1 19 ? 2.484 5.243 0.649 1.00 0.00 19 LEU A C 12
ATOM 5550 O O . LEU A 1 19 ? 1.604 5.799 1.305 1.00 0.00 19 LEU A O 12
ATOM 5566 N N . ASP A 1 20 ? 2.307 4.839 -0.600 1.00 0.00 20 ASP A N 12
ATOM 5567 C CA . ASP A 1 20 ? 1.036 5.023 -1.282 1.00 0.00 20 ASP A CA 12
ATOM 5568 C C . ASP A 1 20 ? 0.911 4.020 -2.417 1.00 0.00 20 ASP A C 12
ATOM 5569 O O . ASP A 1 20 ? 1.893 3.728 -3.101 1.00 0.00 20 ASP A O 12
ATOM 5578 N N . CYS A 1 21 ? -0.296 3.502 -2.629 1.00 0.00 21 CYS A N 12
ATOM 5579 C CA . CYS A 1 21 ? -0.515 2.549 -3.697 1.00 0.00 21 CYS A CA 12
ATOM 5580 C C . CYS A 1 21 ? -1.825 2.825 -4.421 1.00 0.00 21 CYS A C 12
ATOM 5581 O O . CYS A 1 21 ? -2.795 3.291 -3.823 1.00 0.00 21 CYS A O 12
ATOM 5588 N N . PRO A 1 22 ? -1.860 2.543 -5.694 1.00 0.00 22 PRO A N 12
ATOM 5589 C CA . PRO A 1 22 ? -3.067 2.757 -6.548 1.00 0.00 22 PRO A CA 12
ATOM 5590 C C . PRO A 1 22 ? -4.135 1.701 -6.321 1.00 0.00 22 PRO A C 12
ATOM 5591 O O . PRO A 1 22 ? -3.874 0.656 -5.733 1.00 0.00 22 PRO A O 12
ATOM 5602 N N . LEU A 1 23 ? -5.343 1.976 -6.790 1.00 0.00 23 LEU A N 12
ATOM 5603 C CA . LEU A 1 23 ? -6.424 1.024 -6.624 1.00 0.00 23 LEU A CA 12
ATOM 5604 C C . LEU A 1 23 ? -6.426 0.067 -7.805 1.00 0.00 23 LEU A C 12
ATOM 5605 O O . LEU A 1 23 ? -6.847 0.414 -8.910 1.00 0.00 23 LEU A O 12
ATOM 5621 N N . ALA A 1 24 ? -5.935 -1.137 -7.556 1.00 0.00 24 ALA A N 12
ATOM 5622 C CA . ALA A 1 24 ? -5.852 -2.157 -8.591 1.00 0.00 24 ALA A CA 12
ATOM 5623 C C . ALA A 1 24 ? -6.180 -3.528 -8.013 1.00 0.00 24 ALA A C 12
ATOM 5624 O O . ALA A 1 24 ? -6.752 -3.637 -6.930 1.00 0.00 24 ALA A O 12
ATOM 5631 N N . PHE A 1 25 ? -5.811 -4.568 -8.750 1.00 0.00 25 PHE A N 12
ATOM 5632 C CA . PHE A 1 25 ? -6.068 -5.931 -8.313 1.00 0.00 25 PHE A CA 12
ATOM 5633 C C . PHE A 1 25 ? -5.239 -6.250 -7.077 1.00 0.00 25 PHE A C 12
ATOM 5634 O O . PHE A 1 25 ? -5.769 -6.681 -6.053 1.00 0.00 25 PHE A O 12
ATOM 5651 N N . ILE A 1 26 ? -3.932 -6.027 -7.183 1.00 0.00 26 ILE A N 12
ATOM 5652 C CA . ILE A 1 26 ? -3.030 -6.289 -6.066 1.00 0.00 26 ILE A CA 12
ATOM 5653 C C . ILE A 1 26 ? -1.977 -5.182 -5.943 1.00 0.00 26 ILE A C 12
ATOM 5654 O O . ILE A 1 26 ? -0.802 -5.384 -6.247 1.00 0.00 26 ILE A O 12
ATOM 5670 N N . PRO A 1 27 ? -2.379 -4.029 -5.489 1.00 0.00 27 PRO A N 12
ATOM 5671 C CA . PRO A 1 27 ? -1.465 -2.864 -5.302 1.00 0.00 27 PRO A CA 12
ATOM 5672 C C . PRO A 1 27 ? -0.449 -3.110 -4.197 1.00 0.00 27 PRO A C 12
ATOM 5673 O O . PRO A 1 27 ? -0.670 -3.946 -3.324 1.00 0.00 27 PRO A O 12
ATOM 5684 N N . TYR A 1 28 ? 0.658 -2.373 -4.237 1.00 0.00 28 TYR A N 12
ATOM 5685 C CA . TYR A 1 28 ? 1.697 -2.523 -3.221 1.00 0.00 28 TYR A CA 12
ATOM 5686 C C . TYR A 1 28 ? 2.111 -1.170 -2.664 1.00 0.00 28 TYR A C 12
ATOM 5687 O O . TYR A 1 28 ? 2.500 -0.271 -3.409 1.00 0.00 28 TYR A O 12
ATOM 5705 N N . CYS A 1 29 ? 2.021 -1.033 -1.342 1.00 0.00 29 CYS A N 12
ATOM 5706 C CA . CYS A 1 29 ? 2.376 0.215 -0.680 1.00 0.00 29 CYS A CA 12
ATOM 5707 C C . CYS A 1 29 ? 3.767 0.666 -1.097 1.00 0.00 29 CYS A C 12
ATOM 5708 O O . CYS A 1 29 ? 4.767 0.256 -0.508 1.00 0.00 29 CYS A O 12
ATOM 5715 N N . GLU A 1 30 ? 3.817 1.511 -2.124 1.00 0.00 30 GLU A N 12
ATOM 5716 C CA . GLU A 1 30 ? 5.090 2.017 -2.628 1.00 0.00 30 GLU A CA 12
ATOM 5717 C C . GLU A 1 30 ? 5.186 3.523 -2.418 1.00 0.00 30 GLU A C 12
ATOM 5718 O O . GLU A 1 30 ? 4.175 4.223 -2.394 1.00 0.00 30 GLU A O 12
ATOM 5730 N N . LYS A 1 31 ? 6.409 4.012 -2.255 1.00 0.00 31 LYS A N 12
ATOM 5731 C CA . LYS A 1 31 ? 6.630 5.436 -2.037 1.00 0.00 31 LYS A CA 12
ATOM 5732 C C . LYS A 1 31 ? 5.833 6.261 -3.042 1.00 0.00 31 LYS A C 12
ATOM 5733 O O . LYS A 1 31 ? 5.700 5.883 -4.206 1.00 0.00 31 LYS A O 12
ATOM 5752 N N . TYR A 1 32 ? 5.297 7.387 -2.579 1.00 0.00 32 TYR A N 12
ATOM 5753 C CA . TYR A 1 32 ? 4.508 8.256 -3.441 1.00 0.00 32 TYR A CA 12
ATOM 5754 C C . TYR A 1 32 ? 5.340 8.745 -4.617 1.00 0.00 32 TYR A C 12
ATOM 5755 O O . TYR A 1 32 ? 4.907 8.692 -5.767 1.00 0.00 32 TYR A O 12
ATOM 5773 N N . ARG A 1 33 ? 6.537 9.222 -4.315 1.00 0.00 33 ARG A N 12
ATOM 5774 C CA . ARG A 1 33 ? 7.435 9.724 -5.347 1.00 0.00 33 ARG A CA 12
ATOM 5775 C C . ARG A 1 33 ? 8.002 8.573 -6.172 1.00 0.00 33 ARG A C 12
ATOM 5776 O O . ARG A 1 33 ? 8.378 8.812 -7.308 1.00 0.00 33 ARG A O 12
ATOM 5797 N N . ASN A 1 1 ? -0.105 -0.436 13.738 1.00 0.00 1 ASN A N 13
ATOM 5798 C CA . ASN A 1 1 ? 0.771 -0.996 12.671 1.00 0.00 1 ASN A CA 13
ATOM 5799 C C . ASN A 1 1 ? 0.186 -0.658 11.302 1.00 0.00 1 ASN A C 13
ATOM 5800 O O . ASN A 1 1 ? -1.032 -0.628 11.127 1.00 0.00 1 ASN A O 13
ATOM 5810 N N . CYS A 1 2 ? 1.065 -0.405 10.338 1.00 0.00 2 CYS A N 13
ATOM 5811 C CA . CYS A 1 2 ? 0.643 -0.068 8.988 1.00 0.00 2 CYS A CA 13
ATOM 5812 C C . CYS A 1 2 ? 1.369 -0.931 7.964 1.00 0.00 2 CYS A C 13
ATOM 5813 O O . CYS A 1 2 ? 2.240 -1.729 8.314 1.00 0.00 2 CYS A O 13
ATOM 5820 N N . ALA A 1 3 ? 1.001 -0.771 6.698 1.00 0.00 3 ALA A N 13
ATOM 5821 C CA . ALA A 1 3 ? 1.621 -1.544 5.630 1.00 0.00 3 ALA A CA 13
ATOM 5822 C C . ALA A 1 3 ? 3.091 -1.172 5.483 1.00 0.00 3 ALA A C 13
ATOM 5823 O O . ALA A 1 3 ? 3.465 -0.011 5.636 1.00 0.00 3 ALA A O 13
ATOM 5830 N N . LYS A 1 4 ? 3.912 -2.168 5.176 1.00 0.00 4 LYS A N 13
ATOM 5831 C CA . LYS A 1 4 ? 5.337 -1.943 4.992 1.00 0.00 4 LYS A CA 13
ATOM 5832 C C . LYS A 1 4 ? 5.690 -2.019 3.510 1.00 0.00 4 LYS A C 13
ATOM 5833 O O . LYS A 1 4 ? 5.195 -2.886 2.794 1.00 0.00 4 LYS A O 13
ATOM 5852 N N . GLU A 1 5 ? 6.541 -1.102 3.061 1.00 0.00 5 GLU A N 13
ATOM 5853 C CA . GLU A 1 5 ? 6.948 -1.055 1.661 1.00 0.00 5 GLU A CA 13
ATOM 5854 C C . GLU A 1 5 ? 7.059 -2.458 1.077 1.00 0.00 5 GLU A C 13
ATOM 5855 O O . GLU A 1 5 ? 7.859 -3.274 1.539 1.00 0.00 5 GLU A O 13
ATOM 5867 N N . GLY A 1 6 ? 6.254 -2.729 0.055 1.00 0.00 6 GLY A N 13
ATOM 5868 C CA . GLY A 1 6 ? 6.268 -4.038 -0.589 1.00 0.00 6 GLY A CA 13
ATOM 5869 C C . GLY A 1 6 ? 5.296 -5.002 0.088 1.00 0.00 6 GLY A C 13
ATOM 5870 O O . GLY A 1 6 ? 5.452 -6.220 -0.013 1.00 0.00 6 GLY A O 13
ATOM 5874 N N . GLU A 1 7 ? 4.297 -4.462 0.786 1.00 0.00 7 GLU A N 13
ATOM 5875 C CA . GLU A 1 7 ? 3.325 -5.312 1.467 1.00 0.00 7 GLU A CA 13
ATOM 5876 C C . GLU A 1 7 ? 2.065 -5.486 0.633 1.00 0.00 7 GLU A C 13
ATOM 5877 O O . GLU A 1 7 ? 1.981 -6.391 -0.189 1.00 0.00 7 GLU A O 13
ATOM 5889 N N . VAL A 1 8 ? 1.085 -4.623 0.865 1.00 0.00 8 VAL A N 13
ATOM 5890 C CA . VAL A 1 8 ? -0.177 -4.691 0.138 1.00 0.00 8 VAL A CA 13
ATOM 5891 C C . VAL A 1 8 ? -1.175 -3.687 0.695 1.00 0.00 8 VAL A C 13
ATOM 5892 O O . VAL A 1 8 ? -1.372 -3.602 1.907 1.00 0.00 8 VAL A O 13
ATOM 5905 N N . CYS A 1 9 ? -1.810 -2.933 -0.195 1.00 0.00 9 CYS A N 13
ATOM 5906 C CA . CYS A 1 9 ? -2.793 -1.939 0.231 1.00 0.00 9 CYS A CA 13
ATOM 5907 C C . CYS A 1 9 ? -3.938 -1.844 -0.769 1.00 0.00 9 CYS A C 13
ATOM 5908 O O . CYS A 1 9 ? -3.805 -2.267 -1.916 1.00 0.00 9 CYS A O 13
ATOM 5915 N N . GLY A 1 10 ? -5.064 -1.290 -0.327 1.00 0.00 10 GLY A N 13
ATOM 5916 C CA . GLY A 1 10 ? -6.228 -1.153 -1.190 1.00 0.00 10 GLY A CA 13
ATOM 5917 C C . GLY A 1 10 ? -7.221 -2.269 -0.933 1.00 0.00 10 GLY A C 13
ATOM 5918 O O . GLY A 1 10 ? -8.366 -2.209 -1.381 1.00 0.00 10 GLY A O 13
ATOM 5922 N N . TRP A 1 11 ? -6.785 -3.284 -0.200 1.00 0.00 11 TRP A N 13
ATOM 5923 C CA . TRP A 1 11 ? -7.657 -4.389 0.117 1.00 0.00 11 TRP A CA 13
ATOM 5924 C C . TRP A 1 11 ? -7.353 -4.942 1.506 1.00 0.00 11 TRP A C 13
ATOM 5925 O O . TRP A 1 11 ? -8.112 -5.747 2.047 1.00 0.00 11 TRP A O 13
ATOM 5946 N N . GLY A 1 12 ? -6.232 -4.508 2.069 1.00 0.00 12 GLY A N 13
ATOM 5947 C CA . GLY A 1 12 ? -5.821 -4.966 3.394 1.00 0.00 12 GLY A CA 13
ATOM 5948 C C . GLY A 1 12 ? -5.174 -3.839 4.193 1.00 0.00 12 GLY A C 13
ATOM 5949 O O . GLY A 1 12 ? -5.246 -3.816 5.421 1.00 0.00 12 GLY A O 13
ATOM 5953 N N . SER A 1 13 ? -4.542 -2.908 3.487 1.00 0.00 13 SER A N 13
ATOM 5954 C CA . SER A 1 13 ? -3.884 -1.785 4.143 1.00 0.00 13 SER A CA 13
ATOM 5955 C C . SER A 1 13 ? -4.113 -0.501 3.356 1.00 0.00 13 SER A C 13
ATOM 5956 O O . SER A 1 13 ? -4.811 -0.497 2.344 1.00 0.00 13 SER A O 13
ATOM 5964 N N . LYS A 1 14 ? -3.523 0.586 3.833 1.00 0.00 14 LYS A N 13
ATOM 5965 C CA . LYS A 1 14 ? -3.668 1.873 3.174 1.00 0.00 14 LYS A CA 13
ATOM 5966 C C . LYS A 1 14 ? -2.410 2.710 3.347 1.00 0.00 14 LYS A C 13
ATOM 5967 O O . LYS A 1 14 ? -2.492 3.933 3.460 1.00 0.00 14 LYS A O 13
ATOM 5986 N N . CYS A 1 15 ? -1.250 2.050 3.361 1.00 0.00 15 CYS A N 13
ATOM 5987 C CA . CYS A 1 15 ? 0.020 2.750 3.514 1.00 0.00 15 CYS A CA 13
ATOM 5988 C C . CYS A 1 15 ? 0.045 3.571 4.800 1.00 0.00 15 CYS A C 13
ATOM 5989 O O . CYS A 1 15 ? -0.874 4.340 5.087 1.00 0.00 15 CYS A O 13
ATOM 5996 N N . CYS A 1 16 ? 1.110 3.394 5.576 1.00 0.00 16 CYS A N 13
ATOM 5997 C CA . CYS A 1 16 ? 1.250 4.113 6.829 1.00 0.00 16 CYS A CA 13
ATOM 5998 C C . CYS A 1 16 ? 1.054 5.604 6.614 1.00 0.00 16 CYS A C 13
ATOM 5999 O O . CYS A 1 16 ? 0.112 6.192 7.145 1.00 0.00 16 CYS A O 13
ATOM 6006 N N . HIS A 1 17 ? 1.936 6.210 5.832 1.00 0.00 17 HIS A N 13
ATOM 6007 C CA . HIS A 1 17 ? 1.830 7.638 5.563 1.00 0.00 17 HIS A CA 13
ATOM 6008 C C . HIS A 1 17 ? 2.866 8.060 4.540 1.00 0.00 17 HIS A C 13
ATOM 6009 O O . HIS A 1 17 ? 2.663 8.999 3.770 1.00 0.00 17 HIS A O 13
ATOM 6023 N N . GLY A 1 18 ? 3.980 7.358 4.550 1.00 0.00 18 GLY A N 13
ATOM 6024 C CA . GLY A 1 18 ? 5.073 7.657 3.624 1.00 0.00 18 GLY A CA 13
ATOM 6025 C C . GLY A 1 18 ? 5.022 6.759 2.393 1.00 0.00 18 GLY A C 13
ATOM 6026 O O . GLY A 1 18 ? 5.909 6.809 1.540 1.00 0.00 18 GLY A O 13
ATOM 6030 N N . LEU A 1 19 ? 3.981 5.937 2.313 1.00 0.00 19 LEU A N 13
ATOM 6031 C CA . LEU A 1 19 ? 3.815 5.018 1.195 1.00 0.00 19 LEU A CA 13
ATOM 6032 C C . LEU A 1 19 ? 2.542 5.336 0.419 1.00 0.00 19 LEU A C 13
ATOM 6033 O O . LEU A 1 19 ? 1.610 5.939 0.949 1.00 0.00 19 LEU A O 13
ATOM 6049 N N . ASP A 1 20 ? 2.511 4.929 -0.845 1.00 0.00 20 ASP A N 13
ATOM 6050 C CA . ASP A 1 20 ? 1.349 5.175 -1.685 1.00 0.00 20 ASP A CA 13
ATOM 6051 C C . ASP A 1 20 ? 1.201 4.070 -2.724 1.00 0.00 20 ASP A C 13
ATOM 6052 O O . ASP A 1 20 ? 2.190 3.558 -3.250 1.00 0.00 20 ASP A O 13
ATOM 6061 N N . CYS A 1 21 ? -0.044 3.706 -3.016 1.00 0.00 21 CYS A N 13
ATOM 6062 C CA . CYS A 1 21 ? -0.319 2.665 -3.987 1.00 0.00 21 CYS A CA 13
ATOM 6063 C C . CYS A 1 21 ? -1.650 2.911 -4.686 1.00 0.00 21 CYS A C 13
ATOM 6064 O O . CYS A 1 21 ? -2.564 3.508 -4.115 1.00 0.00 21 CYS A O 13
ATOM 6071 N N . PRO A 1 22 ? -1.771 2.453 -5.898 1.00 0.00 22 PRO A N 13
ATOM 6072 C CA . PRO A 1 22 ? -3.021 2.607 -6.703 1.00 0.00 22 PRO A CA 13
ATOM 6073 C C . PRO A 1 22 ? -4.163 1.738 -6.184 1.00 0.00 22 PRO A C 13
ATOM 6074 O O . PRO A 1 22 ? -3.971 0.911 -5.296 1.00 0.00 22 PRO A O 13
ATOM 6085 N N . LEU A 1 23 ? -5.353 1.951 -6.726 1.00 0.00 23 LEU A N 13
ATOM 6086 C CA . LEU A 1 23 ? -6.517 1.193 -6.292 1.00 0.00 23 LEU A CA 13
ATOM 6087 C C . LEU A 1 23 ? -6.720 -0.024 -7.185 1.00 0.00 23 LEU A C 13
ATOM 6088 O O . LEU A 1 23 ? -7.828 -0.547 -7.300 1.00 0.00 23 LEU A O 13
ATOM 6104 N N . ALA A 1 24 ? -5.637 -0.474 -7.809 1.00 0.00 24 ALA A N 13
ATOM 6105 C CA . ALA A 1 24 ? -5.699 -1.635 -8.684 1.00 0.00 24 ALA A CA 13
ATOM 6106 C C . ALA A 1 24 ? -6.308 -2.827 -7.950 1.00 0.00 24 ALA A C 13
ATOM 6107 O O . ALA A 1 24 ? -6.829 -2.687 -6.845 1.00 0.00 24 ALA A O 13
ATOM 6114 N N . PHE A 1 25 ? -6.243 -3.992 -8.583 1.00 0.00 25 PHE A N 13
ATOM 6115 C CA . PHE A 1 25 ? -6.796 -5.206 -7.999 1.00 0.00 25 PHE A CA 13
ATOM 6116 C C . PHE A 1 25 ? -5.984 -5.634 -6.779 1.00 0.00 25 PHE A C 13
ATOM 6117 O O . PHE A 1 25 ? -6.540 -6.059 -5.768 1.00 0.00 25 PHE A O 13
ATOM 6134 N N . ILE A 1 26 ? -4.663 -5.521 -6.886 1.00 0.00 26 ILE A N 13
ATOM 6135 C CA . ILE A 1 26 ? -3.776 -5.891 -5.784 1.00 0.00 26 ILE A CA 13
ATOM 6136 C C . ILE A 1 26 ? -2.593 -4.931 -5.699 1.00 0.00 26 ILE A C 13
ATOM 6137 O O . ILE A 1 26 ? -1.456 -5.294 -6.007 1.00 0.00 26 ILE A O 13
ATOM 6153 N N . PRO A 1 27 ? -2.842 -3.718 -5.302 1.00 0.00 27 PRO A N 13
ATOM 6154 C CA . PRO A 1 27 ? -1.793 -2.665 -5.181 1.00 0.00 27 PRO A CA 13
ATOM 6155 C C . PRO A 1 27 ? -0.780 -2.973 -4.086 1.00 0.00 27 PRO A C 13
ATOM 6156 O O . PRO A 1 27 ? -1.060 -3.740 -3.163 1.00 0.00 27 PRO A O 13
ATOM 6167 N N . TYR A 1 28 ? 0.398 -2.364 -4.197 1.00 0.00 28 TYR A N 13
ATOM 6168 C CA . TYR A 1 28 ? 1.460 -2.571 -3.214 1.00 0.00 28 TYR A CA 13
ATOM 6169 C C . TYR A 1 28 ? 1.977 -1.240 -2.696 1.00 0.00 28 TYR A C 13
ATOM 6170 O O . TYR A 1 28 ? 2.423 -0.394 -3.471 1.00 0.00 28 TYR A O 13
ATOM 6188 N N . CYS A 1 29 ? 1.921 -1.061 -1.379 1.00 0.00 29 CYS A N 13
ATOM 6189 C CA . CYS A 1 29 ? 2.376 0.183 -0.773 1.00 0.00 29 CYS A CA 13
ATOM 6190 C C . CYS A 1 29 ? 3.802 0.512 -1.204 1.00 0.00 29 CYS A C 13
ATOM 6191 O O . CYS A 1 29 ? 4.762 0.040 -0.602 1.00 0.00 29 CYS A O 13
ATOM 6198 N N . GLU A 1 30 ? 3.935 1.327 -2.252 1.00 0.00 30 GLU A N 13
ATOM 6199 C CA . GLU A 1 30 ? 5.241 1.713 -2.747 1.00 0.00 30 GLU A CA 13
ATOM 6200 C C . GLU A 1 30 ? 5.584 3.137 -2.306 1.00 0.00 30 GLU A C 13
ATOM 6201 O O . GLU A 1 30 ? 4.729 4.022 -2.325 1.00 0.00 30 GLU A O 13
ATOM 6213 N N . LYS A 1 31 ? 6.837 3.353 -1.910 1.00 0.00 31 LYS A N 13
ATOM 6214 C CA . LYS A 1 31 ? 7.274 4.661 -1.475 1.00 0.00 31 LYS A CA 13
ATOM 6215 C C . LYS A 1 31 ? 7.185 5.647 -2.632 1.00 0.00 31 LYS A C 13
ATOM 6216 O O . LYS A 1 31 ? 7.661 5.369 -3.732 1.00 0.00 31 LYS A O 13
ATOM 6235 N N . TYR A 1 32 ? 6.566 6.795 -2.373 1.00 0.00 32 TYR A N 13
ATOM 6236 C CA . TYR A 1 32 ? 6.411 7.818 -3.398 1.00 0.00 32 TYR A CA 13
ATOM 6237 C C . TYR A 1 32 ? 7.115 9.104 -2.972 1.00 0.00 32 TYR A C 13
ATOM 6238 O O . TYR A 1 32 ? 6.786 9.691 -1.941 1.00 0.00 32 TYR A O 13
ATOM 6256 N N . ARG A 1 33 ? 8.083 9.535 -3.773 1.00 0.00 33 ARG A N 13
ATOM 6257 C CA . ARG A 1 33 ? 8.827 10.753 -3.471 1.00 0.00 33 ARG A CA 13
ATOM 6258 C C . ARG A 1 33 ? 7.943 11.981 -3.669 1.00 0.00 33 ARG A C 13
ATOM 6259 O O . ARG A 1 33 ? 7.364 12.102 -4.736 1.00 0.00 33 ARG A O 13
ATOM 6280 N N . ASN A 1 1 ? 1.365 -2.323 12.188 1.00 0.00 1 ASN A N 14
ATOM 6281 C CA . ASN A 1 1 ? 0.074 -1.596 12.037 1.00 0.00 1 ASN A CA 14
ATOM 6282 C C . ASN A 1 1 ? -0.197 -1.350 10.554 1.00 0.00 1 ASN A C 14
ATOM 6283 O O . ASN A 1 1 ? -1.017 -2.034 9.942 1.00 0.00 1 ASN A O 14
ATOM 6293 N N . CYS A 1 2 ? 0.497 -0.371 9.983 1.00 0.00 2 CYS A N 14
ATOM 6294 C CA . CYS A 1 2 ? 0.333 -0.040 8.578 1.00 0.00 2 CYS A CA 14
ATOM 6295 C C . CYS A 1 2 ? 1.074 -1.038 7.700 1.00 0.00 2 CYS A C 14
ATOM 6296 O O . CYS A 1 2 ? 1.646 -2.010 8.195 1.00 0.00 2 CYS A O 14
ATOM 6303 N N . ALA A 1 3 ? 1.061 -0.794 6.395 1.00 0.00 3 ALA A N 14
ATOM 6304 C CA . ALA A 1 3 ? 1.739 -1.686 5.464 1.00 0.00 3 ALA A CA 14
ATOM 6305 C C . ALA A 1 3 ? 3.138 -1.185 5.165 1.00 0.00 3 ALA A C 14
ATOM 6306 O O . ALA A 1 3 ? 3.325 -0.040 4.750 1.00 0.00 3 ALA A O 14
ATOM 6313 N N . LYS A 1 4 ? 4.113 -2.054 5.348 1.00 0.00 4 LYS A N 14
ATOM 6314 C CA . LYS A 1 4 ? 5.486 -1.696 5.065 1.00 0.00 4 LYS A CA 14
ATOM 6315 C C . LYS A 1 4 ? 5.749 -1.842 3.578 1.00 0.00 4 LYS A C 14
ATOM 6316 O O . LYS A 1 4 ? 5.216 -2.738 2.927 1.00 0.00 4 LYS A O 14
ATOM 6335 N N . GLU A 1 5 ? 6.559 -0.948 3.049 1.00 0.00 5 GLU A N 14
ATOM 6336 C CA . GLU A 1 5 ? 6.881 -0.967 1.640 1.00 0.00 5 GLU A CA 14
ATOM 6337 C C . GLU A 1 5 ? 7.090 -2.402 1.171 1.00 0.00 5 GLU A C 14
ATOM 6338 O O . GLU A 1 5 ? 7.865 -3.154 1.766 1.00 0.00 5 GLU A O 14
ATOM 6350 N N . GLY A 1 6 ? 6.385 -2.779 0.112 1.00 0.00 6 GLY A N 14
ATOM 6351 C CA . GLY A 1 6 ? 6.487 -4.132 -0.421 1.00 0.00 6 GLY A CA 14
ATOM 6352 C C . GLY A 1 6 ? 5.298 -4.984 0.019 1.00 0.00 6 GLY A C 14
ATOM 6353 O O . GLY A 1 6 ? 5.169 -6.138 -0.383 1.00 0.00 6 GLY A O 14
ATOM 6357 N N . GLU A 1 7 ? 4.430 -4.403 0.842 1.00 0.00 7 GLU A N 14
ATOM 6358 C CA . GLU A 1 7 ? 3.248 -5.114 1.320 1.00 0.00 7 GLU A CA 14
ATOM 6359 C C . GLU A 1 7 ? 2.028 -4.763 0.471 1.00 0.00 7 GLU A C 14
ATOM 6360 O O . GLU A 1 7 ? 1.944 -3.671 -0.090 1.00 0.00 7 GLU A O 14
ATOM 6372 N N . VAL A 1 8 ? 1.091 -5.705 0.368 1.00 0.00 8 VAL A N 14
ATOM 6373 C CA . VAL A 1 8 ? -0.116 -5.493 -0.431 1.00 0.00 8 VAL A CA 14
ATOM 6374 C C . VAL A 1 8 ? -1.070 -4.534 0.278 1.00 0.00 8 VAL A C 14
ATOM 6375 O O . VAL A 1 8 ? -1.309 -4.666 1.480 1.00 0.00 8 VAL A O 14
ATOM 6388 N N . CYS A 1 9 ? -1.606 -3.563 -0.460 1.00 0.00 9 CYS A N 14
ATOM 6389 C CA . CYS A 1 9 ? -2.515 -2.597 0.129 1.00 0.00 9 CYS A CA 14
ATOM 6390 C C . CYS A 1 9 ? -3.521 -2.100 -0.910 1.00 0.00 9 CYS A C 14
ATOM 6391 O O . CYS A 1 9 ? -3.422 -2.438 -2.090 1.00 0.00 9 CYS A O 14
ATOM 6398 N N . GLY A 1 10 ? -4.496 -1.313 -0.462 1.00 0.00 10 GLY A N 14
ATOM 6399 C CA . GLY A 1 10 ? -5.521 -0.791 -1.361 1.00 0.00 10 GLY A CA 14
ATOM 6400 C C . GLY A 1 10 ? -6.843 -1.509 -1.147 1.00 0.00 10 GLY A C 14
ATOM 6401 O O . GLY A 1 10 ? -7.895 -1.013 -1.554 1.00 0.00 10 GLY A O 14
ATOM 6405 N N . TRP A 1 11 ? -6.789 -2.669 -0.503 1.00 0.00 11 TRP A N 14
ATOM 6406 C CA . TRP A 1 11 ? -7.997 -3.426 -0.238 1.00 0.00 11 TRP A CA 14
ATOM 6407 C C . TRP A 1 11 ? -7.991 -3.984 1.180 1.00 0.00 11 TRP A C 14
ATOM 6408 O O . TRP A 1 11 ? -9.002 -4.494 1.663 1.00 0.00 11 TRP A O 14
ATOM 6429 N N . GLY A 1 12 ? -6.845 -3.886 1.841 1.00 0.00 12 GLY A N 14
ATOM 6430 C CA . GLY A 1 12 ? -6.712 -4.383 3.207 1.00 0.00 12 GLY A CA 14
ATOM 6431 C C . GLY A 1 12 ? -5.866 -3.436 4.050 1.00 0.00 12 GLY A C 14
ATOM 6432 O O . GLY A 1 12 ? -6.038 -3.352 5.266 1.00 0.00 12 GLY A O 14
ATOM 6436 N N . SER A 1 13 ? -4.953 -2.727 3.393 1.00 0.00 13 SER A N 14
ATOM 6437 C CA . SER A 1 13 ? -4.078 -1.785 4.081 1.00 0.00 13 SER A CA 14
ATOM 6438 C C . SER A 1 13 ? -4.063 -0.435 3.367 1.00 0.00 13 SER A C 14
ATOM 6439 O O . SER A 1 13 ? -4.268 -0.361 2.156 1.00 0.00 13 SER A O 14
ATOM 6447 N N . LYS A 1 14 ? -3.829 0.630 4.135 1.00 0.00 14 LYS A N 14
ATOM 6448 C CA . LYS A 1 14 ? -3.798 1.978 3.589 1.00 0.00 14 LYS A CA 14
ATOM 6449 C C . LYS A 1 14 ? -2.419 2.593 3.772 1.00 0.00 14 LYS A C 14
ATOM 6450 O O . LYS A 1 14 ? -2.279 3.816 3.800 1.00 0.00 14 LYS A O 14
ATOM 6469 N N . CYS A 1 15 ? -1.404 1.741 3.900 1.00 0.00 15 CYS A N 14
ATOM 6470 C CA . CYS A 1 15 ? -0.044 2.216 4.080 1.00 0.00 15 CYS A CA 14
ATOM 6471 C C . CYS A 1 15 ? 0.060 3.164 5.270 1.00 0.00 15 CYS A C 14
ATOM 6472 O O . CYS A 1 15 ? -0.941 3.701 5.743 1.00 0.00 15 CYS A O 14
ATOM 6479 N N . CYS A 1 16 ? 1.286 3.363 5.749 1.00 0.00 16 CYS A N 14
ATOM 6480 C CA . CYS A 1 16 ? 1.524 4.249 6.885 1.00 0.00 16 CYS A CA 14
ATOM 6481 C C . CYS A 1 16 ? 1.168 5.690 6.542 1.00 0.00 16 CYS A C 14
ATOM 6482 O O . CYS A 1 16 ? 0.271 6.271 7.149 1.00 0.00 16 CYS A O 14
ATOM 6489 N N . HIS A 1 17 ? 1.875 6.263 5.574 1.00 0.00 17 HIS A N 14
ATOM 6490 C CA . HIS A 1 17 ? 1.623 7.646 5.169 1.00 0.00 17 HIS A CA 14
ATOM 6491 C C . HIS A 1 17 ? 2.752 8.161 4.298 1.00 0.00 17 HIS A C 14
ATOM 6492 O O . HIS A 1 17 ? 2.588 9.119 3.544 1.00 0.00 17 HIS A O 14
ATOM 6506 N N . GLY A 1 18 ? 3.898 7.517 4.415 1.00 0.00 18 GLY A N 14
ATOM 6507 C CA . GLY A 1 18 ? 5.066 7.912 3.638 1.00 0.00 18 GLY A CA 14
ATOM 6508 C C . GLY A 1 18 ? 5.158 7.089 2.367 1.00 0.00 18 GLY A C 14
ATOM 6509 O O . GLY A 1 18 ? 6.117 7.207 1.605 1.00 0.00 18 GLY A O 14
ATOM 6513 N N . LEU A 1 19 ? 4.152 6.246 2.153 1.00 0.00 19 LEU A N 14
ATOM 6514 C CA . LEU A 1 19 ? 4.115 5.390 0.984 1.00 0.00 19 LEU A CA 14
ATOM 6515 C C . LEU A 1 19 ? 2.849 5.656 0.178 1.00 0.00 19 LEU A C 14
ATOM 6516 O O . LEU A 1 19 ? 2.158 6.652 0.402 1.00 0.00 19 LEU A O 14
ATOM 6532 N N . ASP A 1 20 ? 2.551 4.762 -0.757 1.00 0.00 20 ASP A N 14
ATOM 6533 C CA . ASP A 1 20 ? 1.360 4.909 -1.589 1.00 0.00 20 ASP A CA 14
ATOM 6534 C C . ASP A 1 20 ? 0.913 3.551 -2.122 1.00 0.00 20 ASP A C 14
ATOM 6535 O O . ASP A 1 20 ? 1.736 2.678 -2.387 1.00 0.00 20 ASP A O 14
ATOM 6544 N N . CYS A 1 21 ? -0.394 3.383 -2.288 1.00 0.00 21 CYS A N 14
ATOM 6545 C CA . CYS A 1 21 ? -0.929 2.131 -2.801 1.00 0.00 21 CYS A CA 14
ATOM 6546 C C . CYS A 1 21 ? -2.114 2.413 -3.729 1.00 0.00 21 CYS A C 14
ATOM 6547 O O . CYS A 1 21 ? -3.235 2.634 -3.268 1.00 0.00 21 CYS A O 14
ATOM 6554 N N . PRO A 1 22 ? -1.889 2.419 -5.016 1.00 0.00 22 PRO A N 14
ATOM 6555 C CA . PRO A 1 22 ? -2.962 2.690 -6.025 1.00 0.00 22 PRO A CA 14
ATOM 6556 C C . PRO A 1 22 ? -4.072 1.650 -5.970 1.00 0.00 22 PRO A C 14
ATOM 6557 O O . PRO A 1 22 ? -3.840 0.501 -5.608 1.00 0.00 22 PRO A O 14
ATOM 6568 N N . LEU A 1 23 ? -5.279 2.056 -6.337 1.00 0.00 23 LEU A N 14
ATOM 6569 C CA . LEU A 1 23 ? -6.406 1.143 -6.329 1.00 0.00 23 LEU A CA 14
ATOM 6570 C C . LEU A 1 23 ? -6.381 0.312 -7.605 1.00 0.00 23 LEU A C 14
ATOM 6571 O O . LEU A 1 23 ? -6.784 0.771 -8.673 1.00 0.00 23 LEU A O 14
ATOM 6587 N N . ALA A 1 24 ? -5.868 -0.904 -7.480 1.00 0.00 24 ALA A N 14
ATOM 6588 C CA . ALA A 1 24 ? -5.740 -1.802 -8.624 1.00 0.00 24 ALA A CA 14
ATOM 6589 C C . ALA A 1 24 ? -5.863 -3.256 -8.212 1.00 0.00 24 ALA A C 14
ATOM 6590 O O . ALA A 1 24 ? -6.543 -3.594 -7.245 1.00 0.00 24 ALA A O 14
ATOM 6597 N N . PHE A 1 25 ? -5.157 -4.111 -8.954 1.00 0.00 25 PHE A N 14
ATOM 6598 C CA . PHE A 1 25 ? -5.145 -5.528 -8.662 1.00 0.00 25 PHE A CA 14
ATOM 6599 C C . PHE A 1 25 ? -4.007 -5.811 -7.700 1.00 0.00 25 PHE A C 14
ATOM 6600 O O . PHE A 1 25 ? -2.827 -5.655 -8.022 1.00 0.00 25 PHE A O 14
ATOM 6617 N N . ILE A 1 26 ? -4.393 -6.173 -6.507 1.00 0.00 26 ILE A N 14
ATOM 6618 C CA . ILE A 1 26 ? -3.447 -6.438 -5.432 1.00 0.00 26 ILE A CA 14
ATOM 6619 C C . ILE A 1 26 ? -2.319 -5.401 -5.451 1.00 0.00 26 ILE A C 14
ATOM 6620 O O . ILE A 1 26 ? -1.151 -5.739 -5.599 1.00 0.00 26 ILE A O 14
ATOM 6636 N N . PRO A 1 27 ? -2.647 -4.143 -5.280 1.00 0.00 27 PRO A N 14
ATOM 6637 C CA . PRO A 1 27 ? -1.638 -3.044 -5.262 1.00 0.00 27 PRO A CA 14
ATOM 6638 C C . PRO A 1 27 ? -0.642 -3.227 -4.132 1.00 0.00 27 PRO A C 14
ATOM 6639 O O . PRO A 1 27 ? -0.920 -3.939 -3.167 1.00 0.00 27 PRO A O 14
ATOM 6650 N N . TYR A 1 28 ? 0.520 -2.601 -4.264 1.00 0.00 28 TYR A N 14
ATOM 6651 C CA . TYR A 1 28 ? 1.560 -2.724 -3.251 1.00 0.00 28 TYR A CA 14
ATOM 6652 C C . TYR A 1 28 ? 1.929 -1.354 -2.697 1.00 0.00 28 TYR A C 14
ATOM 6653 O O . TYR A 1 28 ? 1.850 -0.347 -3.400 1.00 0.00 28 TYR A O 14
ATOM 6671 N N . CYS A 1 29 ? 2.322 -1.323 -1.427 1.00 0.00 29 CYS A N 14
ATOM 6672 C CA . CYS A 1 29 ? 2.687 -0.071 -0.785 1.00 0.00 29 CYS A CA 14
ATOM 6673 C C . CYS A 1 29 ? 4.040 0.397 -1.309 1.00 0.00 29 CYS A C 14
ATOM 6674 O O . CYS A 1 29 ? 5.075 -0.180 -0.982 1.00 0.00 29 CYS A O 14
ATOM 6681 N N . GLU A 1 30 ? 4.022 1.437 -2.141 1.00 0.00 30 GLU A N 14
ATOM 6682 C CA . GLU A 1 30 ? 5.254 1.967 -2.718 1.00 0.00 30 GLU A CA 14
ATOM 6683 C C . GLU A 1 30 ? 5.342 3.475 -2.521 1.00 0.00 30 GLU A C 14
ATOM 6684 O O . GLU A 1 30 ? 4.329 4.173 -2.547 1.00 0.00 30 GLU A O 14
ATOM 6696 N N . LYS A 1 31 ? 6.560 3.969 -2.325 1.00 0.00 31 LYS A N 14
ATOM 6697 C CA . LYS A 1 31 ? 6.769 5.398 -2.127 1.00 0.00 31 LYS A CA 14
ATOM 6698 C C . LYS A 1 31 ? 7.130 6.078 -3.440 1.00 0.00 31 LYS A C 14
ATOM 6699 O O . LYS A 1 31 ? 7.786 5.491 -4.301 1.00 0.00 31 LYS A O 14
ATOM 6718 N N . TYR A 1 32 ? 6.702 7.324 -3.573 1.00 0.00 32 TYR A N 14
ATOM 6719 C CA . TYR A 1 32 ? 6.983 8.108 -4.774 1.00 0.00 32 TYR A CA 14
ATOM 6720 C C . TYR A 1 32 ? 7.523 9.486 -4.402 1.00 0.00 32 TYR A C 14
ATOM 6721 O O . TYR A 1 32 ? 7.174 10.039 -3.358 1.00 0.00 32 TYR A O 14
ATOM 6739 N N . ARG A 1 33 ? 8.372 10.033 -5.269 1.00 0.00 33 ARG A N 14
ATOM 6740 C CA . ARG A 1 33 ? 8.964 11.344 -5.042 1.00 0.00 33 ARG A CA 14
ATOM 6741 C C . ARG A 1 33 ? 9.269 11.559 -3.563 1.00 0.00 33 ARG A C 14
ATOM 6742 O O . ARG A 1 33 ? 9.491 12.697 -3.184 1.00 0.00 33 ARG A O 14
ATOM 6763 N N . ASN A 1 1 ? -1.802 -2.670 12.094 1.00 0.00 1 ASN A N 15
ATOM 6764 C CA . ASN A 1 1 ? -0.740 -1.707 11.689 1.00 0.00 1 ASN A CA 15
ATOM 6765 C C . ASN A 1 1 ? -0.849 -1.437 10.191 1.00 0.00 1 ASN A C 15
ATOM 6766 O O . ASN A 1 1 ? -1.560 -2.143 9.475 1.00 0.00 1 ASN A O 15
ATOM 6776 N N . CYS A 1 2 ? -0.138 -0.419 9.721 1.00 0.00 2 CYS A N 15
ATOM 6777 C CA . CYS A 1 2 ? -0.151 -0.065 8.314 1.00 0.00 2 CYS A CA 15
ATOM 6778 C C . CYS A 1 2 ? 0.701 -1.038 7.508 1.00 0.00 2 CYS A C 15
ATOM 6779 O O . CYS A 1 2 ? 1.372 -1.904 8.067 1.00 0.00 2 CYS A O 15
ATOM 6786 N N . ALA A 1 3 ? 0.667 -0.884 6.190 1.00 0.00 3 ALA A N 15
ATOM 6787 C CA . ALA A 1 3 ? 1.440 -1.746 5.304 1.00 0.00 3 ALA A CA 15
ATOM 6788 C C . ALA A 1 3 ? 2.892 -1.292 5.248 1.00 0.00 3 ALA A C 15
ATOM 6789 O O . ALA A 1 3 ? 3.180 -0.098 5.335 1.00 0.00 3 ALA A O 15
ATOM 6796 N N . LYS A 1 4 ? 3.799 -2.243 5.077 1.00 0.00 4 LYS A N 15
ATOM 6797 C CA . LYS A 1 4 ? 5.197 -1.946 4.984 1.00 0.00 4 LYS A CA 15
ATOM 6798 C C . LYS A 1 4 ? 5.645 -2.101 3.534 1.00 0.00 4 LYS A C 15
ATOM 6799 O O . LYS A 1 4 ? 5.207 -3.014 2.836 1.00 0.00 4 LYS A O 15
ATOM 6818 N N . GLU A 1 5 ? 6.510 -1.193 3.095 1.00 0.00 5 GLU A N 15
ATOM 6819 C CA . GLU A 1 5 ? 7.019 -1.215 1.738 1.00 0.00 5 GLU A CA 15
ATOM 6820 C C . GLU A 1 5 ? 7.189 -2.651 1.260 1.00 0.00 5 GLU A C 15
ATOM 6821 O O . GLU A 1 5 ? 7.936 -3.430 1.854 1.00 0.00 5 GLU A O 15
ATOM 6833 N N . GLY A 1 6 ? 6.484 -2.995 0.188 1.00 0.00 6 GLY A N 15
ATOM 6834 C CA . GLY A 1 6 ? 6.558 -4.348 -0.353 1.00 0.00 6 GLY A CA 15
ATOM 6835 C C . GLY A 1 6 ? 5.358 -5.185 0.089 1.00 0.00 6 GLY A C 15
ATOM 6836 O O . GLY A 1 6 ? 5.323 -6.395 -0.129 1.00 0.00 6 GLY A O 15
ATOM 6840 N N . GLU A 1 7 ? 4.374 -4.525 0.696 1.00 0.00 7 GLU A N 15
ATOM 6841 C CA . GLU A 1 7 ? 3.163 -5.206 1.153 1.00 0.00 7 GLU A CA 15
ATOM 6842 C C . GLU A 1 7 ? 1.968 -4.814 0.287 1.00 0.00 7 GLU A C 15
ATOM 6843 O O . GLU A 1 7 ? 1.946 -3.733 -0.303 1.00 0.00 7 GLU A O 15
ATOM 6855 N N . VAL A 1 8 ? 0.982 -5.703 0.211 1.00 0.00 8 VAL A N 15
ATOM 6856 C CA . VAL A 1 8 ? -0.212 -5.447 -0.592 1.00 0.00 8 VAL A CA 15
ATOM 6857 C C . VAL A 1 8 ? -1.214 -4.597 0.178 1.00 0.00 8 VAL A C 15
ATOM 6858 O O . VAL A 1 8 ? -1.458 -4.838 1.360 1.00 0.00 8 VAL A O 15
ATOM 6871 N N . CYS A 1 9 ? -1.789 -3.599 -0.496 1.00 0.00 9 CYS A N 15
ATOM 6872 C CA . CYS A 1 9 ? -2.762 -2.722 0.149 1.00 0.00 9 CYS A CA 15
ATOM 6873 C C . CYS A 1 9 ? -4.028 -2.619 -0.692 1.00 0.00 9 CYS A C 15
ATOM 6874 O O . CYS A 1 9 ? -4.166 -3.311 -1.692 1.00 0.00 9 CYS A O 15
ATOM 6881 N N . GLY A 1 10 ? -4.957 -1.767 -0.271 1.00 0.00 10 GLY A N 15
ATOM 6882 C CA . GLY A 1 10 ? -6.202 -1.593 -1.008 1.00 0.00 10 GLY A CA 15
ATOM 6883 C C . GLY A 1 10 ? -7.179 -2.682 -0.660 1.00 0.00 10 GLY A C 15
ATOM 6884 O O . GLY A 1 10 ? -8.322 -2.673 -1.116 1.00 0.00 10 GLY A O 15
ATOM 6888 N N . TRP A 1 11 ? -6.730 -3.617 0.153 1.00 0.00 11 TRP A N 15
ATOM 6889 C CA . TRP A 1 11 ? -7.583 -4.697 0.554 1.00 0.00 11 TRP A CA 15
ATOM 6890 C C . TRP A 1 11 ? -7.333 -5.083 2.005 1.00 0.00 11 TRP A C 15
ATOM 6891 O O . TRP A 1 11 ? -7.788 -6.130 2.465 1.00 0.00 11 TRP A O 15
ATOM 6912 N N . GLY A 1 12 ? -6.608 -4.230 2.718 1.00 0.00 12 GLY A N 15
ATOM 6913 C CA . GLY A 1 12 ? -6.300 -4.489 4.119 1.00 0.00 12 GLY A CA 15
ATOM 6914 C C . GLY A 1 12 ? -5.406 -3.390 4.683 1.00 0.00 12 GLY A C 15
ATOM 6915 O O . GLY A 1 12 ? -5.273 -3.245 5.898 1.00 0.00 12 GLY A O 15
ATOM 6919 N N . SER A 1 13 ? -4.793 -2.625 3.787 1.00 0.00 13 SER A N 15
ATOM 6920 C CA . SER A 1 13 ? -3.910 -1.539 4.193 1.00 0.00 13 SER A CA 15
ATOM 6921 C C . SER A 1 13 ? -4.037 -0.345 3.255 1.00 0.00 13 SER A C 15
ATOM 6922 O O . SER A 1 13 ? -4.538 -0.472 2.141 1.00 0.00 13 SER A O 15
ATOM 6930 N N . LYS A 1 14 ? -3.586 0.816 3.720 1.00 0.00 14 LYS A N 15
ATOM 6931 C CA . LYS A 1 14 ? -3.652 2.027 2.922 1.00 0.00 14 LYS A CA 15
ATOM 6932 C C . LYS A 1 14 ? -2.386 2.859 3.094 1.00 0.00 14 LYS A C 15
ATOM 6933 O O . LYS A 1 14 ? -2.454 4.086 3.169 1.00 0.00 14 LYS A O 15
ATOM 6952 N N . CYS A 1 15 ? -1.235 2.188 3.163 1.00 0.00 15 CYS A N 15
ATOM 6953 C CA . CYS A 1 15 ? 0.041 2.877 3.332 1.00 0.00 15 CYS A CA 15
ATOM 6954 C C . CYS A 1 15 ? 0.036 3.716 4.609 1.00 0.00 15 CYS A C 15
ATOM 6955 O O . CYS A 1 15 ? -0.895 4.479 4.863 1.00 0.00 15 CYS A O 15
ATOM 6962 N N . CYS A 1 16 ? 1.080 3.557 5.418 1.00 0.00 16 CYS A N 15
ATOM 6963 C CA . CYS A 1 16 ? 1.178 4.295 6.672 1.00 0.00 16 CYS A CA 15
ATOM 6964 C C . CYS A 1 16 ? 0.936 5.779 6.451 1.00 0.00 16 CYS A C 15
ATOM 6965 O O . CYS A 1 16 ? 0.107 6.385 7.125 1.00 0.00 16 CYS A O 15
ATOM 6972 N N . HIS A 1 17 ? 1.655 6.355 5.501 1.00 0.00 17 HIS A N 15
ATOM 6973 C CA . HIS A 1 17 ? 1.500 7.772 5.198 1.00 0.00 17 HIS A CA 15
ATOM 6974 C C . HIS A 1 17 ? 2.597 8.231 4.256 1.00 0.00 17 HIS A C 15
ATOM 6975 O O . HIS A 1 17 ? 2.407 9.146 3.453 1.00 0.00 17 HIS A O 15
ATOM 6989 N N . GLY A 1 18 ? 3.739 7.584 4.368 1.00 0.00 18 GLY A N 15
ATOM 6990 C CA . GLY A 1 18 ? 4.887 7.921 3.527 1.00 0.00 18 GLY A CA 15
ATOM 6991 C C . GLY A 1 18 ? 4.966 7.002 2.313 1.00 0.00 18 GLY A C 15
ATOM 6992 O O . GLY A 1 18 ? 5.910 7.074 1.527 1.00 0.00 18 GLY A O 15
ATOM 6996 N N . LEU A 1 19 ? 3.969 6.136 2.177 1.00 0.00 19 LEU A N 15
ATOM 6997 C CA . LEU A 1 19 ? 3.919 5.191 1.073 1.00 0.00 19 LEU A CA 15
ATOM 6998 C C . LEU A 1 19 ? 2.691 5.449 0.206 1.00 0.00 19 LEU A C 15
ATOM 6999 O O . LEU A 1 19 ? 1.679 5.963 0.680 1.00 0.00 19 LEU A O 15
ATOM 7015 N N . ASP A 1 20 ? 2.800 5.100 -1.066 1.00 0.00 20 ASP A N 15
ATOM 7016 C CA . ASP A 1 20 ? 1.708 5.295 -2.013 1.00 0.00 20 ASP A CA 15
ATOM 7017 C C . ASP A 1 20 ? 1.129 3.954 -2.428 1.00 0.00 20 ASP A C 15
ATOM 7018 O O . ASP A 1 20 ? 1.874 3.022 -2.741 1.00 0.00 20 ASP A O 15
ATOM 7027 N N . CYS A 1 21 ? -0.194 3.861 -2.432 1.00 0.00 21 CYS A N 15
ATOM 7028 C CA . CYS A 1 21 ? -0.862 2.626 -2.816 1.00 0.00 21 CYS A CA 15
ATOM 7029 C C . CYS A 1 21 ? -1.929 2.883 -3.884 1.00 0.00 21 CYS A C 15
ATOM 7030 O O . CYS A 1 21 ? -3.046 3.285 -3.565 1.00 0.00 21 CYS A O 15
ATOM 7037 N N . PRO A 1 22 ? -1.616 2.634 -5.128 1.00 0.00 22 PRO A N 15
ATOM 7038 C CA . PRO A 1 22 ? -2.580 2.811 -6.259 1.00 0.00 22 PRO A CA 15
ATOM 7039 C C . PRO A 1 22 ? -3.810 1.928 -6.101 1.00 0.00 22 PRO A C 15
ATOM 7040 O O . PRO A 1 22 ? -3.755 0.876 -5.470 1.00 0.00 22 PRO A O 15
ATOM 7051 N N . LEU A 1 23 ? -4.929 2.379 -6.657 1.00 0.00 23 LEU A N 15
ATOM 7052 C CA . LEU A 1 23 ? -6.169 1.629 -6.549 1.00 0.00 23 LEU A CA 15
ATOM 7053 C C . LEU A 1 23 ? -6.349 0.730 -7.762 1.00 0.00 23 LEU A C 15
ATOM 7054 O O . LEU A 1 23 ? -6.732 1.186 -8.841 1.00 0.00 23 LEU A O 15
ATOM 7070 N N . ALA A 1 24 ? -6.069 -0.552 -7.572 1.00 0.00 24 ALA A N 15
ATOM 7071 C CA . ALA A 1 24 ? -6.196 -1.522 -8.650 1.00 0.00 24 ALA A CA 15
ATOM 7072 C C . ALA A 1 24 ? -6.786 -2.828 -8.130 1.00 0.00 24 ALA A C 15
ATOM 7073 O O . ALA A 1 24 ? -7.858 -2.832 -7.529 1.00 0.00 24 ALA A O 15
ATOM 7080 N N . PHE A 1 25 ? -6.076 -3.932 -8.366 1.00 0.00 25 PHE A N 15
ATOM 7081 C CA . PHE A 1 25 ? -6.534 -5.247 -7.916 1.00 0.00 25 PHE A CA 15
ATOM 7082 C C . PHE A 1 25 ? -5.512 -5.862 -6.961 1.00 0.00 25 PHE A C 15
ATOM 7083 O O . PHE A 1 25 ? -5.870 -6.454 -5.943 1.00 0.00 25 PHE A O 15
ATOM 7100 N N . ILE A 1 26 ? -4.233 -5.691 -7.295 1.00 0.00 26 ILE A N 15
ATOM 7101 C CA . ILE A 1 26 ? -3.143 -6.204 -6.465 1.00 0.00 26 ILE A CA 15
ATOM 7102 C C . ILE A 1 26 ? -2.094 -5.112 -6.238 1.00 0.00 26 ILE A C 15
ATOM 7103 O O . ILE A 1 26 ? -0.905 -5.303 -6.491 1.00 0.00 26 ILE A O 15
ATOM 7119 N N . PRO A 1 27 ? -2.518 -3.974 -5.767 1.00 0.00 27 PRO A N 15
ATOM 7120 C CA . PRO A 1 27 ? -1.608 -2.825 -5.509 1.00 0.00 27 PRO A CA 15
ATOM 7121 C C . PRO A 1 27 ? -0.680 -3.063 -4.322 1.00 0.00 27 PRO A C 15
ATOM 7122 O O . PRO A 1 27 ? -0.979 -3.859 -3.431 1.00 0.00 27 PRO A O 15
ATOM 7133 N N . TYR A 1 28 ? 0.449 -2.364 -4.327 1.00 0.00 28 TYR A N 15
ATOM 7134 C CA . TYR A 1 28 ? 1.436 -2.492 -3.263 1.00 0.00 28 TYR A CA 15
ATOM 7135 C C . TYR A 1 28 ? 1.837 -1.129 -2.722 1.00 0.00 28 TYR A C 15
ATOM 7136 O O . TYR A 1 28 ? 1.900 -0.148 -3.461 1.00 0.00 28 TYR A O 15
ATOM 7154 N N . CYS A 1 29 ? 2.120 -1.081 -1.427 1.00 0.00 29 CYS A N 15
ATOM 7155 C CA . CYS A 1 29 ? 2.528 0.162 -0.799 1.00 0.00 29 CYS A CA 15
ATOM 7156 C C . CYS A 1 29 ? 3.997 0.438 -1.092 1.00 0.00 29 CYS A C 15
ATOM 7157 O O . CYS A 1 29 ? 4.879 -0.309 -0.662 1.00 0.00 29 CYS A O 15
ATOM 7164 N N . GLU A 1 30 ? 4.252 1.509 -1.835 1.00 0.00 30 GLU A N 15
ATOM 7165 C CA . GLU A 1 30 ? 5.622 1.875 -2.181 1.00 0.00 30 GLU A CA 15
ATOM 7166 C C . GLU A 1 30 ? 5.805 3.386 -2.094 1.00 0.00 30 GLU A C 15
ATOM 7167 O O . GLU A 1 30 ? 4.874 4.148 -2.348 1.00 0.00 30 GLU A O 15
ATOM 7179 N N . LYS A 1 31 ? 7.013 3.811 -1.740 1.00 0.00 31 LYS A N 15
ATOM 7180 C CA . LYS A 1 31 ? 7.312 5.235 -1.628 1.00 0.00 31 LYS A CA 15
ATOM 7181 C C . LYS A 1 31 ? 7.154 5.922 -2.980 1.00 0.00 31 LYS A C 15
ATOM 7182 O O . LYS A 1 31 ? 7.237 5.276 -4.024 1.00 0.00 31 LYS A O 15
ATOM 7201 N N . TYR A 1 32 ? 6.927 7.232 -2.951 1.00 0.00 32 TYR A N 15
ATOM 7202 C CA . TYR A 1 32 ? 6.760 7.996 -4.184 1.00 0.00 32 TYR A CA 15
ATOM 7203 C C . TYR A 1 32 ? 7.686 9.208 -4.184 1.00 0.00 32 TYR A C 15
ATOM 7204 O O . TYR A 1 32 ? 7.630 10.044 -3.280 1.00 0.00 32 TYR A O 15
ATOM 7222 N N . ARG A 1 33 ? 8.537 9.298 -5.199 1.00 0.00 33 ARG A N 15
ATOM 7223 C CA . ARG A 1 33 ? 9.474 10.412 -5.304 1.00 0.00 33 ARG A CA 15
ATOM 7224 C C . ARG A 1 33 ? 8.752 11.678 -5.756 1.00 0.00 33 ARG A C 15
ATOM 7225 O O . ARG A 1 33 ? 9.001 12.719 -5.170 1.00 0.00 33 ARG A O 15
ATOM 7246 N N . ASN A 1 1 ? -1.400 -3.538 11.646 1.00 0.00 1 ASN A N 16
ATOM 7247 C CA . ASN A 1 1 ? -0.452 -2.415 11.401 1.00 0.00 1 ASN A CA 16
ATOM 7248 C C . ASN A 1 1 ? -0.520 -2.004 9.933 1.00 0.00 1 ASN A C 16
ATOM 7249 O O . ASN A 1 1 ? -1.023 -2.750 9.094 1.00 0.00 1 ASN A O 16
ATOM 7259 N N . CYS A 1 2 ? -0.004 -0.817 9.630 1.00 0.00 2 CYS A N 16
ATOM 7260 C CA . CYS A 1 2 ? -0.003 -0.320 8.268 1.00 0.00 2 CYS A CA 16
ATOM 7261 C C . CYS A 1 2 ? 1.048 -1.036 7.439 1.00 0.00 2 CYS A C 16
ATOM 7262 O O . CYS A 1 2 ? 1.867 -1.791 7.965 1.00 0.00 2 CYS A O 16
ATOM 7269 N N . ALA A 1 3 ? 1.016 -0.794 6.140 1.00 0.00 3 ALA A N 16
ATOM 7270 C CA . ALA A 1 3 ? 1.966 -1.420 5.232 1.00 0.00 3 ALA A CA 16
ATOM 7271 C C . ALA A 1 3 ? 3.366 -0.852 5.437 1.00 0.00 3 ALA A C 16
ATOM 7272 O O . ALA A 1 3 ? 3.549 0.361 5.522 1.00 0.00 3 ALA A O 16
ATOM 7279 N N . LYS A 1 4 ? 4.352 -1.740 5.510 1.00 0.00 4 LYS A N 16
ATOM 7280 C CA . LYS A 1 4 ? 5.735 -1.326 5.703 1.00 0.00 4 LYS A CA 16
ATOM 7281 C C . LYS A 1 4 ? 6.540 -1.519 4.421 1.00 0.00 4 LYS A C 16
ATOM 7282 O O . LYS A 1 4 ? 7.701 -1.928 4.459 1.00 0.00 4 LYS A O 16
ATOM 7301 N N . GLU A 1 5 ? 5.912 -1.227 3.286 1.00 0.00 5 GLU A N 16
ATOM 7302 C CA . GLU A 1 5 ? 6.569 -1.375 2.001 1.00 0.00 5 GLU A CA 16
ATOM 7303 C C . GLU A 1 5 ? 6.572 -2.835 1.568 1.00 0.00 5 GLU A C 16
ATOM 7304 O O . GLU A 1 5 ? 6.956 -3.719 2.335 1.00 0.00 5 GLU A O 16
ATOM 7316 N N . GLY A 1 6 ? 6.145 -3.084 0.337 1.00 0.00 6 GLY A N 16
ATOM 7317 C CA . GLY A 1 6 ? 6.110 -4.447 -0.181 1.00 0.00 6 GLY A CA 16
ATOM 7318 C C . GLY A 1 6 ? 4.882 -5.196 0.325 1.00 0.00 6 GLY A C 16
ATOM 7319 O O . GLY A 1 6 ? 4.841 -6.426 0.297 1.00 0.00 6 GLY A O 16
ATOM 7323 N N . GLU A 1 7 ? 3.888 -4.444 0.789 1.00 0.00 7 GLU A N 16
ATOM 7324 C CA . GLU A 1 7 ? 2.657 -5.037 1.302 1.00 0.00 7 GLU A CA 16
ATOM 7325 C C . GLU A 1 7 ? 1.470 -4.648 0.424 1.00 0.00 7 GLU A C 16
ATOM 7326 O O . GLU A 1 7 ? 1.506 -3.626 -0.262 1.00 0.00 7 GLU A O 16
ATOM 7338 N N . VAL A 1 8 ? 0.430 -5.475 0.440 1.00 0.00 8 VAL A N 16
ATOM 7339 C CA . VAL A 1 8 ? -0.760 -5.220 -0.373 1.00 0.00 8 VAL A CA 16
ATOM 7340 C C . VAL A 1 8 ? -1.673 -4.189 0.277 1.00 0.00 8 VAL A C 16
ATOM 7341 O O . VAL A 1 8 ? -1.937 -4.248 1.482 1.00 0.00 8 VAL A O 16
ATOM 7354 N N . CYS A 1 9 ? -2.161 -3.248 -0.531 1.00 0.00 9 CYS A N 16
ATOM 7355 C CA . CYS A 1 9 ? -3.053 -2.213 -0.020 1.00 0.00 9 CYS A CA 16
ATOM 7356 C C . CYS A 1 9 ? -4.377 -2.206 -0.776 1.00 0.00 9 CYS A C 16
ATOM 7357 O O . CYS A 1 9 ? -4.488 -2.778 -1.855 1.00 0.00 9 CYS A O 16
ATOM 7364 N N . GLY A 1 10 ? -5.383 -1.562 -0.191 1.00 0.00 10 GLY A N 16
ATOM 7365 C CA . GLY A 1 10 ? -6.696 -1.480 -0.810 1.00 0.00 10 GLY A CA 16
ATOM 7366 C C . GLY A 1 10 ? -7.515 -2.696 -0.440 1.00 0.00 10 GLY A C 16
ATOM 7367 O O . GLY A 1 10 ? -8.721 -2.751 -0.681 1.00 0.00 10 GLY A O 16
ATOM 7371 N N . TRP A 1 11 ? -6.841 -3.673 0.149 1.00 0.00 11 TRP A N 16
ATOM 7372 C CA . TRP A 1 11 ? -7.502 -4.887 0.551 1.00 0.00 11 TRP A CA 16
ATOM 7373 C C . TRP A 1 11 ? -6.907 -5.417 1.848 1.00 0.00 11 TRP A C 16
ATOM 7374 O O . TRP A 1 11 ? -7.447 -6.331 2.470 1.00 0.00 11 TRP A O 16
ATOM 7395 N N . GLY A 1 12 ? -5.782 -4.835 2.240 1.00 0.00 12 GLY A N 16
ATOM 7396 C CA . GLY A 1 12 ? -5.098 -5.242 3.461 1.00 0.00 12 GLY A CA 16
ATOM 7397 C C . GLY A 1 12 ? -4.455 -4.043 4.146 1.00 0.00 12 GLY A C 16
ATOM 7398 O O . GLY A 1 12 ? -4.467 -3.938 5.372 1.00 0.00 12 GLY A O 16
ATOM 7402 N N . SER A 1 13 ? -3.882 -3.145 3.346 1.00 0.00 13 SER A N 16
ATOM 7403 C CA . SER A 1 13 ? -3.228 -1.961 3.891 1.00 0.00 13 SER A CA 16
ATOM 7404 C C . SER A 1 13 ? -3.629 -0.704 3.121 1.00 0.00 13 SER A C 16
ATOM 7405 O O . SER A 1 13 ? -4.372 -0.768 2.141 1.00 0.00 13 SER A O 16
ATOM 7413 N N . LYS A 1 14 ? -3.144 0.444 3.582 1.00 0.00 14 LYS A N 16
ATOM 7414 C CA . LYS A 1 14 ? -3.455 1.708 2.936 1.00 0.00 14 LYS A CA 16
ATOM 7415 C C . LYS A 1 14 ? -2.289 2.682 3.066 1.00 0.00 14 LYS A C 16
ATOM 7416 O O . LYS A 1 14 ? -2.492 3.890 3.190 1.00 0.00 14 LYS A O 16
ATOM 7435 N N . CYS A 1 15 ? -1.069 2.148 3.037 1.00 0.00 15 CYS A N 16
ATOM 7436 C CA . CYS A 1 15 ? 0.124 2.976 3.152 1.00 0.00 15 CYS A CA 16
ATOM 7437 C C . CYS A 1 15 ? 0.077 3.808 4.435 1.00 0.00 15 CYS A C 16
ATOM 7438 O O . CYS A 1 15 ? -0.787 4.671 4.595 1.00 0.00 15 CYS A O 16
ATOM 7445 N N . CYS A 1 16 ? 1.004 3.541 5.353 1.00 0.00 16 CYS A N 16
ATOM 7446 C CA . CYS A 1 16 ? 1.040 4.267 6.618 1.00 0.00 16 CYS A CA 16
ATOM 7447 C C . CYS A 1 16 ? 0.807 5.758 6.402 1.00 0.00 16 CYS A C 16
ATOM 7448 O O . CYS A 1 16 ? -0.043 6.362 7.058 1.00 0.00 16 CYS A O 16
ATOM 7455 N N . HIS A 1 17 ? 1.562 6.346 5.485 1.00 0.00 17 HIS A N 16
ATOM 7456 C CA . HIS A 1 17 ? 1.427 7.770 5.197 1.00 0.00 17 HIS A CA 16
ATOM 7457 C C . HIS A 1 17 ? 2.555 8.225 4.292 1.00 0.00 17 HIS A C 16
ATOM 7458 O O . HIS A 1 17 ? 2.414 9.167 3.513 1.00 0.00 17 HIS A O 16
ATOM 7472 N N . GLY A 1 18 ? 3.675 7.540 4.412 1.00 0.00 18 GLY A N 16
ATOM 7473 C CA . GLY A 1 18 ? 4.853 7.862 3.607 1.00 0.00 18 GLY A CA 16
ATOM 7474 C C . GLY A 1 18 ? 4.928 6.972 2.373 1.00 0.00 18 GLY A C 16
ATOM 7475 O O . GLY A 1 18 ? 5.867 7.068 1.582 1.00 0.00 18 GLY A O 16
ATOM 7479 N N . LEU A 1 19 ? 3.931 6.107 2.221 1.00 0.00 19 LEU A N 16
ATOM 7480 C CA . LEU A 1 19 ? 3.875 5.192 1.092 1.00 0.00 19 LEU A CA 16
ATOM 7481 C C . LEU A 1 19 ? 2.695 5.543 0.189 1.00 0.00 19 LEU A C 16
ATOM 7482 O O . LEU A 1 19 ? 1.725 6.160 0.626 1.00 0.00 19 LEU A O 16
ATOM 7498 N N . ASP A 1 20 ? 2.794 5.146 -1.070 1.00 0.00 20 ASP A N 16
ATOM 7499 C CA . ASP A 1 20 ? 1.739 5.407 -2.039 1.00 0.00 20 ASP A CA 16
ATOM 7500 C C . ASP A 1 20 ? 1.267 4.093 -2.645 1.00 0.00 20 ASP A C 16
ATOM 7501 O O . ASP A 1 20 ? 2.077 3.288 -3.108 1.00 0.00 20 ASP A O 16
ATOM 7510 N N . CYS A 1 21 ? -0.043 3.879 -2.623 1.00 0.00 21 CYS A N 16
ATOM 7511 C CA . CYS A 1 21 ? -0.618 2.655 -3.162 1.00 0.00 21 CYS A CA 16
ATOM 7512 C C . CYS A 1 21 ? -1.721 2.974 -4.166 1.00 0.00 21 CYS A C 16
ATOM 7513 O O . CYS A 1 21 ? -2.701 3.635 -3.821 1.00 0.00 21 CYS A O 16
ATOM 7520 N N . PRO A 1 22 ? -1.599 2.529 -5.391 1.00 0.00 22 PRO A N 16
ATOM 7521 C CA . PRO A 1 22 ? -2.632 2.793 -6.430 1.00 0.00 22 PRO A CA 16
ATOM 7522 C C . PRO A 1 22 ? -3.895 1.968 -6.207 1.00 0.00 22 PRO A C 16
ATOM 7523 O O . PRO A 1 22 ? -3.836 0.860 -5.676 1.00 0.00 22 PRO A O 16
ATOM 7534 N N . LEU A 1 23 ? -5.037 2.516 -6.613 1.00 0.00 23 LEU A N 16
ATOM 7535 C CA . LEU A 1 23 ? -6.303 1.814 -6.447 1.00 0.00 23 LEU A CA 16
ATOM 7536 C C . LEU A 1 23 ? -6.528 0.888 -7.638 1.00 0.00 23 LEU A C 16
ATOM 7537 O O . LEU A 1 23 ? -7.227 1.232 -8.590 1.00 0.00 23 LEU A O 16
ATOM 7553 N N . ALA A 1 24 ? -5.902 -0.279 -7.576 1.00 0.00 24 ALA A N 16
ATOM 7554 C CA . ALA A 1 24 ? -5.993 -1.260 -8.652 1.00 0.00 24 ALA A CA 16
ATOM 7555 C C . ALA A 1 24 ? -6.399 -2.624 -8.128 1.00 0.00 24 ALA A C 16
ATOM 7556 O O . ALA A 1 24 ? -7.186 -2.749 -7.190 1.00 0.00 24 ALA A O 16
ATOM 7563 N N . PHE A 1 25 ? -5.806 -3.640 -8.737 1.00 0.00 25 PHE A N 16
ATOM 7564 C CA . PHE A 1 25 ? -6.041 -5.011 -8.338 1.00 0.00 25 PHE A CA 16
ATOM 7565 C C . PHE A 1 25 ? -4.810 -5.509 -7.621 1.00 0.00 25 PHE A C 16
ATOM 7566 O O . PHE A 1 25 ? -3.727 -5.627 -8.197 1.00 0.00 25 PHE A O 16
ATOM 7583 N N . ILE A 1 26 ? -4.990 -5.748 -6.354 1.00 0.00 26 ILE A N 16
ATOM 7584 C CA . ILE A 1 26 ? -3.911 -6.187 -5.492 1.00 0.00 26 ILE A CA 16
ATOM 7585 C C . ILE A 1 26 ? -2.736 -5.217 -5.575 1.00 0.00 26 ILE A C 16
ATOM 7586 O O . ILE A 1 26 ? -1.587 -5.623 -5.746 1.00 0.00 26 ILE A O 16
ATOM 7602 N N . PRO A 1 27 ? -3.002 -3.944 -5.417 1.00 0.00 27 PRO A N 16
ATOM 7603 C CA . PRO A 1 27 ? -1.944 -2.900 -5.431 1.00 0.00 27 PRO A CA 16
ATOM 7604 C C . PRO A 1 27 ? -1.061 -3.005 -4.196 1.00 0.00 27 PRO A C 16
ATOM 7605 O O . PRO A 1 27 ? -1.491 -3.501 -3.155 1.00 0.00 27 PRO A O 16
ATOM 7616 N N . TYR A 1 28 ? 0.181 -2.562 -4.328 1.00 0.00 28 TYR A N 16
ATOM 7617 C CA . TYR A 1 28 ? 1.139 -2.636 -3.232 1.00 0.00 28 TYR A CA 16
ATOM 7618 C C . TYR A 1 28 ? 1.603 -1.242 -2.812 1.00 0.00 28 TYR A C 16
ATOM 7619 O O . TYR A 1 28 ? 1.653 -0.321 -3.627 1.00 0.00 28 TYR A O 16
ATOM 7637 N N . CYS A 1 29 ? 1.942 -1.096 -1.531 1.00 0.00 29 CYS A N 16
ATOM 7638 C CA . CYS A 1 29 ? 2.401 0.184 -1.006 1.00 0.00 29 CYS A CA 16
ATOM 7639 C C . CYS A 1 29 ? 3.889 0.372 -1.258 1.00 0.00 29 CYS A C 16
ATOM 7640 O O . CYS A 1 29 ? 4.717 -0.416 -0.792 1.00 0.00 29 CYS A O 16
ATOM 7647 N N . GLU A 1 30 ? 4.221 1.430 -1.987 1.00 0.00 30 GLU A N 16
ATOM 7648 C CA . GLU A 1 30 ? 5.617 1.731 -2.289 1.00 0.00 30 GLU A CA 16
ATOM 7649 C C . GLU A 1 30 ? 5.901 3.214 -2.073 1.00 0.00 30 GLU A C 16
ATOM 7650 O O . GLU A 1 30 ? 5.026 4.056 -2.263 1.00 0.00 30 GLU A O 16
ATOM 7662 N N . LYS A 1 31 ? 7.130 3.523 -1.674 1.00 0.00 31 LYS A N 16
ATOM 7663 C CA . LYS A 1 31 ? 7.520 4.909 -1.435 1.00 0.00 31 LYS A CA 16
ATOM 7664 C C . LYS A 1 31 ? 7.411 5.724 -2.718 1.00 0.00 31 LYS A C 16
ATOM 7665 O O . LYS A 1 31 ? 7.733 5.243 -3.804 1.00 0.00 31 LYS A O 16
ATOM 7684 N N . TYR A 1 32 ? 6.937 6.956 -2.581 1.00 0.00 32 TYR A N 16
ATOM 7685 C CA . TYR A 1 32 ? 6.765 7.835 -3.731 1.00 0.00 32 TYR A CA 16
ATOM 7686 C C . TYR A 1 32 ? 8.096 8.108 -4.419 1.00 0.00 32 TYR A C 16
ATOM 7687 O O . TYR A 1 32 ? 8.200 8.028 -5.642 1.00 0.00 32 TYR A O 16
ATOM 7705 N N . ARG A 1 33 ? 9.101 8.437 -3.615 1.00 0.00 33 ARG A N 16
ATOM 7706 C CA . ARG A 1 33 ? 10.434 8.736 -4.120 1.00 0.00 33 ARG A CA 16
ATOM 7707 C C . ARG A 1 33 ? 10.369 9.406 -5.490 1.00 0.00 33 ARG A C 16
ATOM 7708 O O . ARG A 1 33 ? 10.989 10.445 -5.649 1.00 0.00 33 ARG A O 16
ATOM 7729 N N . ASN A 1 1 ? -2.504 -0.964 13.185 1.00 0.00 1 ASN A N 17
ATOM 7730 C CA . ASN A 1 1 ? -1.170 -1.305 12.614 1.00 0.00 1 ASN A CA 17
ATOM 7731 C C . ASN A 1 1 ? -1.108 -0.854 11.157 1.00 0.00 1 ASN A C 17
ATOM 7732 O O . ASN A 1 1 ? -2.131 -0.541 10.550 1.00 0.00 1 ASN A O 17
ATOM 7742 N N . CYS A 1 2 ? 0.103 -0.824 10.605 1.00 0.00 2 CYS A N 17
ATOM 7743 C CA . CYS A 1 2 ? 0.299 -0.409 9.220 1.00 0.00 2 CYS A CA 17
ATOM 7744 C C . CYS A 1 2 ? 1.212 -1.388 8.485 1.00 0.00 2 CYS A C 17
ATOM 7745 O O . CYS A 1 2 ? 1.822 -2.265 9.096 1.00 0.00 2 CYS A O 17
ATOM 7752 N N . ALA A 1 3 ? 1.298 -1.223 7.169 1.00 0.00 3 ALA A N 17
ATOM 7753 C CA . ALA A 1 3 ? 2.138 -2.085 6.348 1.00 0.00 3 ALA A CA 17
ATOM 7754 C C . ALA A 1 3 ? 3.500 -1.454 6.131 1.00 0.00 3 ALA A C 17
ATOM 7755 O O . ALA A 1 3 ? 3.811 -0.401 6.688 1.00 0.00 3 ALA A O 17
ATOM 7762 N N . LYS A 1 4 ? 4.289 -2.095 5.288 1.00 0.00 4 LYS A N 17
ATOM 7763 C CA . LYS A 1 4 ? 5.604 -1.591 4.957 1.00 0.00 4 LYS A CA 17
ATOM 7764 C C . LYS A 1 4 ? 5.918 -1.913 3.503 1.00 0.00 4 LYS A C 17
ATOM 7765 O O . LYS A 1 4 ? 5.372 -2.859 2.924 1.00 0.00 4 LYS A O 17
ATOM 7784 N N . GLU A 1 5 ? 6.786 -1.112 2.916 1.00 0.00 5 GLU A N 17
ATOM 7785 C CA . GLU A 1 5 ? 7.162 -1.299 1.533 1.00 0.00 5 GLU A CA 17
ATOM 7786 C C . GLU A 1 5 ? 7.375 -2.779 1.247 1.00 0.00 5 GLU A C 17
ATOM 7787 O O . GLU A 1 5 ? 8.318 -3.390 1.746 1.00 0.00 5 GLU A O 17
ATOM 7799 N N . GLY A 1 6 ? 6.486 -3.344 0.441 1.00 0.00 6 GLY A N 17
ATOM 7800 C CA . GLY A 1 6 ? 6.565 -4.757 0.096 1.00 0.00 6 GLY A CA 17
ATOM 7801 C C . GLY A 1 6 ? 5.301 -5.491 0.535 1.00 0.00 6 GLY A C 17
ATOM 7802 O O . GLY A 1 6 ? 5.233 -6.716 0.466 1.00 0.00 6 GLY A O 17
ATOM 7806 N N . GLU A 1 7 ? 4.304 -4.728 0.991 1.00 0.00 7 GLU A N 17
ATOM 7807 C CA . GLU A 1 7 ? 3.040 -5.314 1.435 1.00 0.00 7 GLU A CA 17
ATOM 7808 C C . GLU A 1 7 ? 1.883 -4.844 0.557 1.00 0.00 7 GLU A C 17
ATOM 7809 O O . GLU A 1 7 ? 1.915 -3.744 0.002 1.00 0.00 7 GLU A O 17
ATOM 7821 N N . VAL A 1 8 ? 0.863 -5.690 0.436 1.00 0.00 8 VAL A N 17
ATOM 7822 C CA . VAL A 1 8 ? -0.306 -5.362 -0.380 1.00 0.00 8 VAL A CA 17
ATOM 7823 C C . VAL A 1 8 ? -1.073 -4.190 0.219 1.00 0.00 8 VAL A C 17
ATOM 7824 O O . VAL A 1 8 ? -1.025 -3.959 1.426 1.00 0.00 8 VAL A O 17
ATOM 7837 N N . CYS A 1 9 ? -1.763 -3.443 -0.638 1.00 0.00 9 CYS A N 17
ATOM 7838 C CA . CYS A 1 9 ? -2.524 -2.282 -0.187 1.00 0.00 9 CYS A CA 17
ATOM 7839 C C . CYS A 1 9 ? -3.677 -1.971 -1.132 1.00 0.00 9 CYS A C 17
ATOM 7840 O O . CYS A 1 9 ? -3.709 -2.437 -2.267 1.00 0.00 9 CYS A O 17
ATOM 7847 N N . GLY A 1 10 ? -4.625 -1.181 -0.642 1.00 0.00 10 GLY A N 17
ATOM 7848 C CA . GLY A 1 10 ? -5.786 -0.803 -1.439 1.00 0.00 10 GLY A CA 17
ATOM 7849 C C . GLY A 1 10 ? -6.978 -1.666 -1.083 1.00 0.00 10 GLY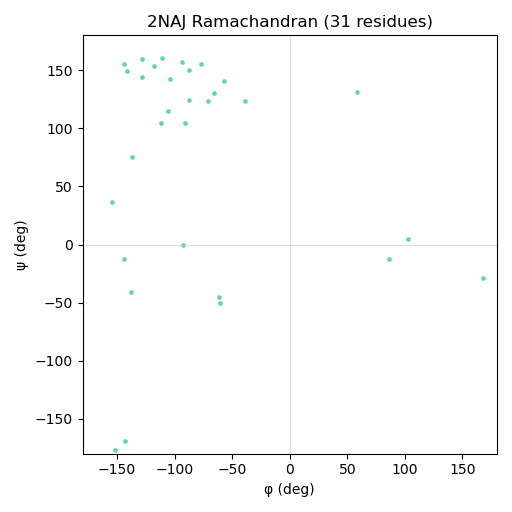 A C 17
ATOM 7850 O O . GLY A 1 10 ? -8.123 -1.310 -1.359 1.00 0.00 10 GLY A O 17
ATOM 7854 N N . TRP A 1 11 ? -6.703 -2.799 -0.455 1.00 0.00 11 TRP A N 17
ATOM 7855 C CA . TRP A 1 11 ? -7.756 -3.700 -0.052 1.00 0.00 11 TRP A CA 17
ATOM 7856 C C . TRP A 1 11 ? -7.435 -4.298 1.308 1.00 0.00 11 TRP A C 17
ATOM 7857 O O . TRP A 1 11 ? -8.275 -4.945 1.933 1.00 0.00 11 TRP A O 17
ATOM 7878 N N . GLY A 1 12 ? -6.204 -4.076 1.746 1.00 0.00 12 GLY A N 17
ATOM 7879 C CA . GLY A 1 12 ? -5.750 -4.591 3.029 1.00 0.00 12 GLY A CA 17
ATOM 7880 C C . GLY A 1 12 ? -5.021 -3.511 3.818 1.00 0.00 12 GLY A C 17
ATOM 7881 O O . GLY A 1 12 ? -5.181 -3.415 5.036 1.00 0.00 12 GLY A O 17
ATOM 7885 N N . SER A 1 13 ? -4.222 -2.697 3.123 1.00 0.00 13 SER A N 17
ATOM 7886 C CA . SER A 1 13 ? -3.485 -1.631 3.784 1.00 0.00 13 SER A CA 17
ATOM 7887 C C . SER A 1 13 ? -3.783 -0.286 3.150 1.00 0.00 13 SER A C 17
ATOM 7888 O O . SER A 1 13 ? -4.283 -0.212 2.032 1.00 0.00 13 SER A O 17
ATOM 7896 N N . LYS A 1 14 ? -3.477 0.771 3.892 1.00 0.00 14 LYS A N 17
ATOM 7897 C CA . LYS A 1 14 ? -3.703 2.121 3.418 1.00 0.00 14 LYS A CA 17
ATOM 7898 C C . LYS A 1 14 ? -2.416 2.933 3.504 1.00 0.00 14 LYS A C 17
ATOM 7899 O O . LYS A 1 14 ? -2.459 4.162 3.563 1.00 0.00 14 LYS A O 17
ATOM 7918 N N . CYS A 1 15 ? -1.271 2.240 3.505 1.00 0.00 15 CYS A N 17
ATOM 7919 C CA . CYS A 1 15 ? 0.021 2.916 3.576 1.00 0.00 15 CYS A CA 17
ATOM 7920 C C . CYS A 1 15 ? 0.104 3.818 4.804 1.00 0.00 15 CYS A C 17
ATOM 7921 O O . CYS A 1 15 ? -0.677 4.756 4.953 1.00 0.00 15 CYS A O 17
ATOM 7928 N N . CYS A 1 16 ? 1.060 3.524 5.684 1.00 0.00 16 CYS A N 17
ATOM 7929 C CA . CYS A 1 16 ? 1.233 4.310 6.900 1.00 0.00 16 CYS A CA 17
ATOM 7930 C C . CYS A 1 16 ? 1.041 5.797 6.629 1.00 0.00 16 CYS A C 17
ATOM 7931 O O . CYS A 1 16 ? 0.152 6.422 7.205 1.00 0.00 16 CYS A O 17
ATOM 7938 N N . HIS A 1 17 ? 1.872 6.349 5.749 1.00 0.00 17 HIS A N 17
ATOM 7939 C CA . HIS A 1 17 ? 1.784 7.769 5.407 1.00 0.00 17 HIS A CA 17
ATOM 7940 C C . HIS A 1 17 ? 2.859 8.133 4.404 1.00 0.00 17 HIS A C 17
ATOM 7941 O O . HIS A 1 17 ? 2.700 9.045 3.592 1.00 0.00 17 HIS A O 17
ATOM 7955 N N . GLY A 1 18 ? 3.955 7.411 4.490 1.00 0.00 18 GLY A N 17
ATOM 7956 C CA . GLY A 1 18 ? 5.092 7.646 3.604 1.00 0.00 18 GLY A CA 17
ATOM 7957 C C . GLY A 1 18 ? 5.017 6.760 2.367 1.00 0.00 18 GLY A C 17
ATOM 7958 O O . GLY A 1 18 ? 5.912 6.780 1.521 1.00 0.00 18 GLY A O 17
ATOM 7962 N N . LEU A 1 19 ? 3.949 5.979 2.280 1.00 0.00 19 LEU A N 17
ATOM 7963 C CA . LEU A 1 19 ? 3.749 5.073 1.161 1.00 0.00 19 LEU A CA 17
ATOM 7964 C C . LEU A 1 19 ? 2.440 5.395 0.445 1.00 0.00 19 LEU A C 17
ATOM 7965 O O . LEU A 1 19 ? 1.584 6.098 0.979 1.00 0.00 19 LEU A O 17
ATOM 7981 N N . ASP A 1 20 ? 2.293 4.886 -0.773 1.00 0.00 20 ASP A N 17
ATOM 7982 C CA . ASP A 1 20 ? 1.084 5.127 -1.553 1.00 0.00 20 ASP A CA 17
ATOM 7983 C C . ASP A 1 20 ? 0.785 3.920 -2.432 1.00 0.00 20 ASP A C 17
ATOM 7984 O O . ASP A 1 20 ? 1.697 3.354 -3.041 1.00 0.00 20 ASP A O 17
ATOM 7993 N N . CYS A 1 21 ? -0.488 3.524 -2.501 1.00 0.00 21 CYS A N 17
ATOM 7994 C CA . CYS A 1 21 ? -0.861 2.383 -3.319 1.00 0.00 21 CYS A CA 17
ATOM 7995 C C . CYS A 1 21 ? -2.121 2.678 -4.136 1.00 0.00 21 CYS A C 17
ATOM 7996 O O . CYS A 1 21 ? -3.105 3.191 -3.601 1.00 0.00 21 CYS A O 17
ATOM 8003 N N . PRO A 1 22 ? -2.120 2.345 -5.404 1.00 0.00 22 PRO A N 17
ATOM 8004 C CA . PRO A 1 22 ? -3.301 2.558 -6.296 1.00 0.00 22 PRO A CA 17
ATOM 8005 C C . PRO A 1 22 ? -4.440 1.589 -5.981 1.00 0.00 22 PRO A C 17
ATOM 8006 O O . PRO A 1 22 ? -4.297 0.702 -5.144 1.00 0.00 22 PRO A O 17
ATOM 8017 N N . LEU A 1 23 ? -5.580 1.789 -6.629 1.00 0.00 23 LEU A N 17
ATOM 8018 C CA . LEU A 1 23 ? -6.746 0.944 -6.388 1.00 0.00 23 LEU A CA 17
ATOM 8019 C C . LEU A 1 23 ? -6.850 -0.159 -7.446 1.00 0.00 23 LEU A C 17
ATOM 8020 O O . LEU A 1 23 ? -7.942 -0.598 -7.809 1.00 0.00 23 LEU A O 17
ATOM 8036 N N . ALA A 1 24 ? -5.696 -0.613 -7.915 1.00 0.00 24 ALA A N 17
ATOM 8037 C CA . ALA A 1 24 ? -5.636 -1.679 -8.910 1.00 0.00 24 ALA A CA 17
ATOM 8038 C C . ALA A 1 24 ? -6.125 -3.000 -8.324 1.00 0.00 24 ALA A C 17
ATOM 8039 O O . ALA A 1 24 ? -6.703 -3.037 -7.238 1.00 0.00 24 ALA A O 17
ATOM 8046 N N . PHE A 1 25 ? -5.877 -4.082 -9.054 1.00 0.00 25 PHE A N 17
ATOM 8047 C CA . PHE A 1 25 ? -6.282 -5.409 -8.616 1.00 0.00 25 PHE A CA 17
ATOM 8048 C C . PHE A 1 25 ? -5.510 -5.801 -7.360 1.00 0.00 25 PHE A C 17
ATOM 8049 O O . PHE A 1 25 ? -6.096 -6.196 -6.351 1.00 0.00 25 PHE A O 17
ATOM 8066 N N . ILE A 1 26 ? -4.186 -5.671 -7.433 1.00 0.00 26 ILE A N 17
ATOM 8067 C CA . ILE A 1 26 ? -3.320 -5.998 -6.298 1.00 0.00 26 ILE A CA 17
ATOM 8068 C C . ILE A 1 26 ? -2.275 -4.903 -6.069 1.00 0.00 26 ILE A C 17
ATOM 8069 O O . ILE A 1 26 ? -1.092 -5.093 -6.346 1.00 0.00 26 ILE A O 17
ATOM 8085 N N . PRO A 1 27 ? -2.689 -3.771 -5.569 1.00 0.00 27 PRO A N 17
ATOM 8086 C CA . PRO A 1 27 ? -1.776 -2.626 -5.294 1.00 0.00 27 PRO A CA 17
ATOM 8087 C C . PRO A 1 27 ? -0.859 -2.905 -4.115 1.00 0.00 27 PRO A C 17
ATOM 8088 O O . PRO A 1 27 ? -1.222 -3.637 -3.195 1.00 0.00 27 PRO A O 17
ATOM 8099 N N . TYR A 1 28 ? 0.323 -2.311 -4.148 1.00 0.00 28 TYR A N 17
ATOM 8100 C CA . TYR A 1 28 ? 1.293 -2.490 -3.077 1.00 0.00 28 TYR A CA 17
ATOM 8101 C C . TYR A 1 28 ? 1.745 -1.132 -2.540 1.00 0.00 28 TYR A C 17
ATOM 8102 O O . TYR A 1 28 ? 1.910 -0.177 -3.299 1.00 0.00 28 TYR A O 17
ATOM 8120 N N . CYS A 1 29 ? 1.934 -1.048 -1.226 1.00 0.00 29 CYS A N 17
ATOM 8121 C CA . CYS A 1 29 ? 2.353 0.200 -0.602 1.00 0.00 29 CYS A CA 17
ATOM 8122 C C . CYS A 1 29 ? 3.773 0.552 -1.003 1.00 0.00 29 CYS A C 17
ATOM 8123 O O . CYS A 1 29 ? 4.735 0.120 -0.372 1.00 0.00 29 CYS A O 17
ATOM 8130 N N . GLU A 1 30 ? 3.887 1.349 -2.063 1.00 0.00 30 GLU A N 17
ATOM 8131 C CA . GLU A 1 30 ? 5.196 1.766 -2.556 1.00 0.00 30 GLU A CA 17
ATOM 8132 C C . GLU A 1 30 ? 5.394 3.265 -2.364 1.00 0.00 30 GLU A C 17
ATOM 8133 O O . GLU A 1 30 ? 4.453 4.048 -2.485 1.00 0.00 30 GLU A O 17
ATOM 8145 N N . LYS A 1 31 ? 6.626 3.655 -2.060 1.00 0.00 31 LYS A N 17
ATOM 8146 C CA . LYS A 1 31 ? 6.942 5.062 -1.852 1.00 0.00 31 LYS A CA 17
ATOM 8147 C C . LYS A 1 31 ? 6.806 5.839 -3.160 1.00 0.00 31 LYS A C 17
ATOM 8148 O O . LYS A 1 31 ? 6.839 5.256 -4.244 1.00 0.00 31 LYS A O 17
ATOM 8167 N N . TYR A 1 32 ? 6.659 7.154 -3.049 1.00 0.00 32 TYR A N 17
ATOM 8168 C CA . TYR A 1 32 ? 6.524 8.001 -4.228 1.00 0.00 32 TYR A CA 17
ATOM 8169 C C . TYR A 1 32 ? 7.863 8.628 -4.598 1.00 0.00 32 TYR A C 17
ATOM 8170 O O . TYR A 1 32 ? 8.650 8.997 -3.727 1.00 0.00 32 TYR A O 17
ATOM 8188 N N . ARG A 1 33 ? 8.112 8.744 -5.898 1.00 0.00 33 ARG A N 17
ATOM 8189 C CA . ARG A 1 33 ? 9.359 9.326 -6.381 1.00 0.00 33 ARG A CA 17
ATOM 8190 C C . ARG A 1 33 ? 9.597 10.691 -5.743 1.00 0.00 33 ARG A C 17
ATOM 8191 O O . ARG A 1 33 ? 8.625 11.382 -5.488 1.00 0.00 33 ARG A O 17
ATOM 8212 N N . ASN A 1 1 ? -3.544 -1.264 10.677 1.00 0.00 1 ASN A N 18
ATOM 8213 C CA . ASN A 1 1 ? -4.172 -1.871 9.470 1.00 0.00 1 ASN A CA 18
ATOM 8214 C C . ASN A 1 1 ? -3.422 -1.407 8.224 1.00 0.00 1 ASN A C 18
ATOM 8215 O O . ASN A 1 1 ? -3.580 -1.978 7.144 1.00 0.00 1 ASN A O 18
ATOM 8225 N N . CYS A 1 2 ? -2.602 -0.372 8.383 1.00 0.00 2 CYS A N 18
ATOM 8226 C CA . CYS A 1 2 ? -1.826 0.160 7.275 1.00 0.00 2 CYS A CA 18
ATOM 8227 C C . CYS A 1 2 ? -0.822 -0.872 6.777 1.00 0.00 2 CYS A C 18
ATOM 8228 O O . CYS A 1 2 ? -0.822 -2.021 7.222 1.00 0.00 2 CYS A O 18
ATOM 8235 N N . ALA A 1 3 ? 0.023 -0.452 5.844 1.00 0.00 3 ALA A N 18
ATOM 8236 C CA . ALA A 1 3 ? 1.024 -1.335 5.271 1.00 0.00 3 ALA A CA 18
ATOM 8237 C C . ALA A 1 3 ? 2.385 -0.665 5.255 1.00 0.00 3 ALA A C 18
ATOM 8238 O O . ALA A 1 3 ? 2.516 0.519 5.564 1.00 0.00 3 ALA A O 18
ATOM 8245 N N . LYS A 1 4 ? 3.392 -1.433 4.864 1.00 0.00 4 LYS A N 18
ATOM 8246 C CA . LYS A 1 4 ? 4.743 -0.915 4.777 1.00 0.00 4 LYS A CA 18
ATOM 8247 C C . LYS A 1 4 ? 5.374 -1.317 3.450 1.00 0.00 4 LYS A C 18
ATOM 8248 O O . LYS A 1 4 ? 5.038 -2.357 2.885 1.00 0.00 4 LYS A O 18
ATOM 8267 N N . GLU A 1 5 ? 6.277 -0.481 2.961 1.00 0.00 5 GLU A N 18
ATOM 8268 C CA . GLU A 1 5 ? 6.947 -0.738 1.702 1.00 0.00 5 GLU A CA 18
ATOM 8269 C C . GLU A 1 5 ? 7.278 -2.218 1.575 1.00 0.00 5 GLU A C 18
ATOM 8270 O O . GLU A 1 5 ? 8.170 -2.730 2.254 1.00 0.00 5 GLU A O 18
ATOM 8282 N N . GLY A 1 6 ? 6.549 -2.894 0.694 1.00 0.00 6 GLY A N 18
ATOM 8283 C CA . GLY A 1 6 ? 6.759 -4.320 0.470 1.00 0.00 6 GLY A CA 18
ATOM 8284 C C . GLY A 1 6 ? 5.512 -5.127 0.829 1.00 0.00 6 GLY A C 18
ATOM 8285 O O . GLY A 1 6 ? 5.529 -6.357 0.777 1.00 0.00 6 GLY A O 18
ATOM 8289 N N . GLU A 1 7 ? 4.433 -4.428 1.185 1.00 0.00 7 GLU A N 18
ATOM 8290 C CA . GLU A 1 7 ? 3.181 -5.095 1.543 1.00 0.00 7 GLU A CA 18
ATOM 8291 C C . GLU A 1 7 ? 2.033 -4.608 0.664 1.00 0.00 7 GLU A C 18
ATOM 8292 O O . GLU A 1 7 ? 2.021 -3.463 0.214 1.00 0.00 7 GLU A O 18
ATOM 8304 N N . VAL A 1 8 ? 1.070 -5.497 0.424 1.00 0.00 8 VAL A N 18
ATOM 8305 C CA . VAL A 1 8 ? -0.083 -5.159 -0.404 1.00 0.00 8 VAL A CA 18
ATOM 8306 C C . VAL A 1 8 ? -0.964 -4.122 0.285 1.00 0.00 8 VAL A C 18
ATOM 8307 O O . VAL A 1 8 ? -1.058 -4.085 1.512 1.00 0.00 8 VAL A O 18
ATOM 8320 N N . CYS A 1 9 ? -1.608 -3.280 -0.518 1.00 0.00 9 CYS A N 18
ATOM 8321 C CA . CYS A 1 9 ? -2.484 -2.240 0.022 1.00 0.00 9 CYS A CA 18
ATOM 8322 C C . CYS A 1 9 ? -3.548 -1.849 -1.000 1.00 0.00 9 CYS A C 18
ATOM 8323 O O . CYS A 1 9 ? -3.430 -2.168 -2.182 1.00 0.00 9 CYS A O 18
ATOM 8330 N N . GLY A 1 10 ? -4.585 -1.156 -0.536 1.00 0.00 10 GLY A N 18
ATOM 8331 C CA . GLY A 1 10 ? -5.662 -0.724 -1.420 1.00 0.00 10 GLY A CA 18
ATOM 8332 C C . GLY A 1 10 ? -6.908 -1.558 -1.201 1.00 0.00 10 GLY A C 18
ATOM 8333 O O . GLY A 1 10 ? -8.009 -1.151 -1.572 1.00 0.00 10 GLY A O 18
ATOM 8337 N N . TRP A 1 11 ? -6.731 -2.719 -0.589 1.00 0.00 11 TRP A N 18
ATOM 8338 C CA . TRP A 1 11 ? -7.851 -3.588 -0.317 1.00 0.00 11 TRP A CA 18
ATOM 8339 C C . TRP A 1 11 ? -7.749 -4.163 1.086 1.00 0.00 11 TRP A C 18
ATOM 8340 O O . TRP A 1 11 ? -8.628 -4.893 1.538 1.00 0.00 11 TRP A O 18
ATOM 8361 N N . GLY A 1 12 ? -6.663 -3.823 1.767 1.00 0.00 12 GLY A N 18
ATOM 8362 C CA . GLY A 1 12 ? -6.444 -4.307 3.121 1.00 0.00 12 GLY A CA 18
ATOM 8363 C C . GLY A 1 12 ? -5.672 -3.288 3.949 1.00 0.00 12 GLY A C 18
ATOM 8364 O O . GLY A 1 12 ? -5.865 -3.197 5.163 1.00 0.00 12 GLY A O 18
ATOM 8368 N N . SER A 1 13 ? -4.790 -2.527 3.294 1.00 0.00 13 SER A N 18
ATOM 8369 C CA . SER A 1 13 ? -4.000 -1.530 3.997 1.00 0.00 13 SER A CA 18
ATOM 8370 C C . SER A 1 13 ? -4.085 -0.184 3.292 1.00 0.00 13 SER A C 18
ATOM 8371 O O . SER A 1 13 ? -4.634 -0.083 2.196 1.00 0.00 13 SER A O 18
ATOM 8379 N N . LYS A 1 14 ? -3.557 0.848 3.942 1.00 0.00 14 LYS A N 18
ATOM 8380 C CA . LYS A 1 14 ? -3.581 2.186 3.381 1.00 0.00 14 LYS A CA 18
ATOM 8381 C C . LYS A 1 14 ? -2.257 2.887 3.629 1.00 0.00 14 LYS A C 18
ATOM 8382 O O . LYS A 1 14 ? -2.227 4.094 3.865 1.00 0.00 14 LYS A O 18
ATOM 8401 N N . CYS A 1 15 ? -1.168 2.129 3.569 1.00 0.00 15 CYS A N 18
ATOM 8402 C CA . CYS A 1 15 ? 0.158 2.692 3.775 1.00 0.00 15 CYS A CA 18
ATOM 8403 C C . CYS A 1 15 ? 0.275 3.375 5.139 1.00 0.00 15 CYS A C 18
ATOM 8404 O O . CYS A 1 15 ? -0.586 4.154 5.540 1.00 0.00 15 CYS A O 18
ATOM 8411 N N . CYS A 1 16 ? 1.364 3.064 5.842 1.00 0.00 16 CYS A N 18
ATOM 8412 C CA . CYS A 1 16 ? 1.619 3.635 7.161 1.00 0.00 16 CYS A CA 18
ATOM 8413 C C . CYS A 1 16 ? 2.755 4.659 7.117 1.00 0.00 16 CYS A C 18
ATOM 8414 O O . CYS A 1 16 ? 2.767 5.614 7.898 1.00 0.00 16 CYS A O 18
ATOM 8421 N N . HIS A 1 17 ? 3.720 4.444 6.225 1.00 0.00 17 HIS A N 18
ATOM 8422 C CA . HIS A 1 17 ? 4.865 5.344 6.130 1.00 0.00 17 HIS A CA 18
ATOM 8423 C C . HIS A 1 17 ? 4.606 6.468 5.148 1.00 0.00 17 HIS A C 18
ATOM 8424 O O . HIS A 1 17 ? 5.520 7.177 4.728 1.00 0.00 17 HIS A O 18
ATOM 8438 N N . GLY A 1 18 ? 3.350 6.618 4.795 1.00 0.00 18 GLY A N 18
ATOM 8439 C CA . GLY A 1 18 ? 2.938 7.658 3.862 1.00 0.00 18 GLY A CA 18
ATOM 8440 C C . GLY A 1 18 ? 2.943 7.104 2.454 1.00 0.00 18 GLY A C 18
ATOM 8441 O O . GLY A 1 18 ? 2.544 7.773 1.501 1.00 0.00 18 GLY A O 18
ATOM 8445 N N . LEU A 1 19 ? 3.395 5.865 2.340 1.00 0.00 19 LEU A N 18
ATOM 8446 C CA . LEU A 1 19 ? 3.451 5.200 1.050 1.00 0.00 19 LEU A CA 18
ATOM 8447 C C . LEU A 1 19 ? 2.092 5.320 0.354 1.00 0.00 19 LEU A C 18
ATOM 8448 O O . LEU A 1 19 ? 1.085 5.629 0.992 1.00 0.00 19 LEU A O 18
ATOM 8464 N N . ASP A 1 20 ? 2.079 5.086 -0.954 1.00 0.00 20 ASP A N 18
ATOM 8465 C CA . ASP A 1 20 ? 0.847 5.178 -1.740 1.00 0.00 20 ASP A CA 18
ATOM 8466 C C . ASP A 1 20 ? 0.581 3.868 -2.475 1.00 0.00 20 ASP A C 18
ATOM 8467 O O . ASP A 1 20 ? 1.507 3.237 -2.993 1.00 0.00 20 ASP A O 18
ATOM 8476 N N . CYS A 1 21 ? -0.688 3.468 -2.523 1.00 0.00 21 CYS A N 18
ATOM 8477 C CA . CYS A 1 21 ? -1.064 2.235 -3.202 1.00 0.00 21 CYS A CA 18
ATOM 8478 C C . CYS A 1 21 ? -2.321 2.444 -4.059 1.00 0.00 21 CYS A C 18
ATOM 8479 O O . CYS A 1 21 ? -3.378 2.792 -3.532 1.00 0.00 21 CYS A O 18
ATOM 8486 N N . PRO A 1 22 ? -2.238 2.242 -5.360 1.00 0.00 22 PRO A N 18
ATOM 8487 C CA . PRO A 1 22 ? -3.406 2.420 -6.280 1.00 0.00 22 PRO A CA 18
ATOM 8488 C C . PRO A 1 22 ? -4.420 1.292 -6.152 1.00 0.00 22 PRO A C 18
ATOM 8489 O O . PRO A 1 22 ? -4.134 0.258 -5.558 1.00 0.00 22 PRO A O 18
ATOM 8500 N N . LEU A 1 23 ? -5.607 1.503 -6.705 1.00 0.00 23 LEU A N 18
ATOM 8501 C CA . LEU A 1 23 ? -6.656 0.495 -6.641 1.00 0.00 23 LEU A CA 18
ATOM 8502 C C . LEU A 1 23 ? -6.552 -0.430 -7.848 1.00 0.00 23 LEU A C 18
ATOM 8503 O O . LEU A 1 23 ? -6.983 -0.091 -8.951 1.00 0.00 23 LEU A O 18
ATOM 8519 N N . ALA A 1 24 ? -5.950 -1.592 -7.627 1.00 0.00 24 ALA A N 18
ATOM 8520 C CA . ALA A 1 24 ? -5.748 -2.568 -8.691 1.00 0.00 24 ALA A CA 18
ATOM 8521 C C . ALA A 1 24 ? -5.915 -3.986 -8.154 1.00 0.00 24 ALA A C 18
ATOM 8522 O O . ALA A 1 24 ? -6.381 -4.185 -7.032 1.00 0.00 24 ALA A O 18
ATOM 8529 N N . PHE A 1 25 ? -5.537 -4.970 -8.967 1.00 0.00 25 PHE A N 18
ATOM 8530 C CA . PHE A 1 25 ? -5.656 -6.369 -8.563 1.00 0.00 25 PHE A CA 18
ATOM 8531 C C . PHE A 1 25 ? -4.834 -6.648 -7.304 1.00 0.00 25 PHE A C 18
ATOM 8532 O O . PHE A 1 25 ? -5.347 -7.205 -6.333 1.00 0.00 25 PHE A O 18
ATOM 8549 N N . ILE A 1 26 ? -3.566 -6.242 -7.314 1.00 0.00 26 ILE A N 18
ATOM 8550 C CA . ILE A 1 26 ? -2.697 -6.441 -6.153 1.00 0.00 26 ILE A CA 18
ATOM 8551 C C . ILE A 1 26 ? -1.730 -5.266 -6.000 1.00 0.00 26 ILE A C 18
ATOM 8552 O O . ILE A 1 26 ? -0.527 -5.403 -6.215 1.00 0.00 26 ILE A O 18
ATOM 8568 N N . PRO A 1 27 ? -2.229 -4.124 -5.625 1.00 0.00 27 PRO A N 18
ATOM 8569 C CA . PRO A 1 27 ? -1.394 -2.904 -5.427 1.00 0.00 27 PRO A CA 18
ATOM 8570 C C . PRO A 1 27 ? -0.465 -3.032 -4.227 1.00 0.00 27 PRO A C 18
ATOM 8571 O O . PRO A 1 27 ? -0.720 -3.816 -3.313 1.00 0.00 27 PRO A O 18
ATOM 8582 N N . TYR A 1 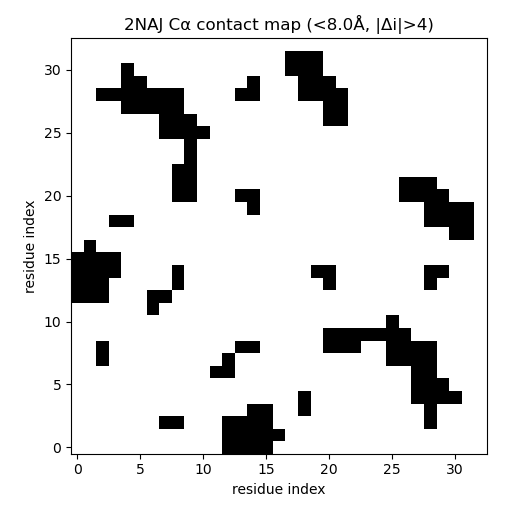28 ? 0.607 -2.252 -4.240 1.00 0.00 28 TYR A N 18
ATOM 8583 C CA . TYR A 1 28 ? 1.575 -2.272 -3.153 1.00 0.00 28 TYR A CA 18
ATOM 8584 C C . TYR A 1 28 ? 1.807 -0.868 -2.609 1.00 0.00 28 TYR A C 18
ATOM 8585 O O . TYR A 1 28 ? 1.731 0.117 -3.344 1.00 0.00 28 TYR A O 18
ATOM 8603 N N . CYS A 1 29 ? 2.094 -0.790 -1.315 1.00 0.00 29 CYS A N 18
ATOM 8604 C CA . CYS A 1 29 ? 2.339 0.486 -0.665 1.00 0.00 29 CYS A CA 18
ATOM 8605 C C . CYS A 1 29 ? 3.740 0.980 -0.999 1.00 0.00 29 CYS A C 18
ATOM 8606 O O . CYS A 1 29 ? 4.676 0.797 -0.225 1.00 0.00 29 CYS A O 18
ATOM 8613 N N . GLU A 1 30 ? 3.875 1.599 -2.166 1.00 0.00 30 GLU A N 18
ATOM 8614 C CA . GLU A 1 30 ? 5.170 2.108 -2.604 1.00 0.00 30 GLU A CA 18
ATOM 8615 C C . GLU A 1 30 ? 5.249 3.617 -2.412 1.00 0.00 30 GLU A C 18
ATOM 8616 O O . GLU A 1 30 ? 4.232 4.311 -2.400 1.00 0.00 30 GLU A O 18
ATOM 8628 N N . LYS A 1 31 ? 6.468 4.116 -2.253 1.00 0.00 31 LYS A N 18
ATOM 8629 C CA . LYS A 1 31 ? 6.681 5.543 -2.054 1.00 0.00 31 LYS A CA 18
ATOM 8630 C C . LYS A 1 31 ? 6.728 6.274 -3.395 1.00 0.00 31 LYS A C 18
ATOM 8631 O O . LYS A 1 31 ? 7.099 5.695 -4.417 1.00 0.00 31 LYS A O 18
ATOM 8650 N N . TYR A 1 32 ? 6.354 7.549 -3.381 1.00 0.00 32 TYR A N 18
ATOM 8651 C CA . TYR A 1 32 ? 6.365 8.357 -4.601 1.00 0.00 32 TYR A CA 18
ATOM 8652 C C . TYR A 1 32 ? 7.006 9.719 -4.346 1.00 0.00 32 TYR A C 18
ATOM 8653 O O . TYR A 1 32 ? 6.901 10.271 -3.252 1.00 0.00 32 TYR A O 18
ATOM 8671 N N . ARG A 1 33 ? 7.669 10.257 -5.367 1.00 0.00 33 ARG A N 18
ATOM 8672 C CA . ARG A 1 33 ? 8.322 11.556 -5.243 1.00 0.00 33 ARG A CA 18
ATOM 8673 C C . ARG A 1 33 ? 7.421 12.661 -5.788 1.00 0.00 33 ARG A C 18
ATOM 8674 O O . ARG A 1 33 ? 6.217 12.466 -5.795 1.00 0.00 33 ARG A O 18
ATOM 8695 N N . ASN A 1 1 ? 1.662 -0.254 12.797 1.00 0.00 1 ASN A N 19
ATOM 8696 C CA . ASN A 1 1 ? 0.313 -0.863 12.638 1.00 0.00 1 ASN A CA 19
ATOM 8697 C C . ASN A 1 1 ? -0.146 -0.705 11.191 1.00 0.00 1 ASN A C 19
ATOM 8698 O O . ASN A 1 1 ? -1.226 -1.163 10.817 1.00 0.00 1 ASN A O 19
ATOM 8708 N N . CYS A 1 2 ? 0.688 -0.055 10.382 1.00 0.00 2 CYS A N 19
ATOM 8709 C CA . CYS A 1 2 ? 0.376 0.160 8.978 1.00 0.00 2 CYS A CA 19
ATOM 8710 C C . CYS A 1 2 ? 1.182 -0.790 8.099 1.00 0.00 2 CYS A C 19
ATOM 8711 O O . CYS A 1 2 ? 2.010 -1.557 8.591 1.00 0.00 2 CYS A O 19
ATOM 8718 N N . ALA A 1 3 ? 0.924 -0.742 6.798 1.00 0.00 3 ALA A N 19
ATOM 8719 C CA . ALA A 1 3 ? 1.625 -1.607 5.859 1.00 0.00 3 ALA A CA 19
ATOM 8720 C C . ALA A 1 3 ? 3.050 -1.136 5.646 1.00 0.00 3 ALA A C 19
ATOM 8721 O O . ALA A 1 3 ? 3.318 0.065 5.612 1.00 0.00 3 ALA A O 19
ATOM 8728 N N . LYS A 1 4 ? 3.953 -2.087 5.470 1.00 0.00 4 LYS A N 19
ATOM 8729 C CA . LYS A 1 4 ? 5.344 -1.762 5.226 1.00 0.00 4 LYS A CA 19
ATOM 8730 C C . LYS A 1 4 ? 5.670 -1.967 3.754 1.00 0.00 4 LYS A C 19
ATOM 8731 O O . LYS A 1 4 ? 5.147 -2.880 3.118 1.00 0.00 4 LYS A O 19
ATOM 8750 N N . GLU A 1 5 ? 6.527 -1.105 3.221 1.00 0.00 5 GLU A N 19
ATOM 8751 C CA . GLU A 1 5 ? 6.913 -1.179 1.822 1.00 0.00 5 GLU A CA 19
ATOM 8752 C C . GLU A 1 5 ? 6.979 -2.632 1.362 1.00 0.00 5 GLU A C 19
ATOM 8753 O O . GLU A 1 5 ? 7.739 -3.434 1.904 1.00 0.00 5 GLU A O 19
ATOM 8765 N N . GLY A 1 6 ? 6.163 -2.960 0.366 1.00 0.00 6 GLY A N 19
ATOM 8766 C CA . GLY A 1 6 ? 6.114 -4.321 -0.160 1.00 0.00 6 GLY A CA 19
ATOM 8767 C C . GLY A 1 6 ? 4.817 -5.019 0.242 1.00 0.00 6 GLY A C 19
ATOM 8768 O O . GLY A 1 6 ? 4.554 -6.148 -0.175 1.00 0.00 6 GLY A O 19
ATOM 8772 N N . GLU A 1 7 ? 4.004 -4.341 1.048 1.00 0.00 7 GLU A N 19
ATOM 8773 C CA . GLU A 1 7 ? 2.737 -4.899 1.488 1.00 0.00 7 GLU A CA 19
ATOM 8774 C C . GLU A 1 7 ? 1.613 -4.495 0.539 1.00 0.00 7 GLU A C 19
ATOM 8775 O O . GLU A 1 7 ? 1.673 -3.443 -0.096 1.00 0.00 7 GLU A O 19
ATOM 8787 N N . VAL A 1 8 ? 0.591 -5.340 0.445 1.00 0.00 8 VAL A N 19
ATOM 8788 C CA . VAL A 1 8 ? -0.535 -5.059 -0.438 1.00 0.00 8 VAL A CA 19
ATOM 8789 C C . VAL A 1 8 ? -1.509 -4.097 0.224 1.00 0.00 8 VAL A C 19
ATOM 8790 O O . VAL A 1 8 ? -1.708 -4.144 1.439 1.00 0.00 8 VAL A O 19
ATOM 8803 N N . CYS A 1 9 ? -2.119 -3.227 -0.582 1.00 0.00 9 CYS A N 19
ATOM 8804 C CA . CYS A 1 9 ? -3.084 -2.261 -0.045 1.00 0.00 9 CYS A CA 19
ATOM 8805 C C . CYS A 1 9 ? -4.389 -2.313 -0.824 1.00 0.00 9 CYS A C 19
ATOM 8806 O O . CYS A 1 9 ? -4.489 -2.984 -1.844 1.00 0.00 9 CYS A O 19
ATOM 8813 N N . GLY A 1 10 ? -5.393 -1.607 -0.326 1.00 0.00 10 GLY A N 19
ATOM 8814 C CA . GLY A 1 10 ? -6.687 -1.571 -0.984 1.00 0.00 10 GLY A CA 19
ATOM 8815 C C . GLY A 1 10 ? -7.494 -2.788 -0.607 1.00 0.00 10 GLY A C 19
ATOM 8816 O O . GLY A 1 10 ? -8.690 -2.869 -0.885 1.00 0.00 10 GLY A O 19
ATOM 8820 N N . TRP A 1 11 ? -6.830 -3.739 0.030 1.00 0.00 11 TRP A N 19
ATOM 8821 C CA . TRP A 1 11 ? -7.496 -4.944 0.435 1.00 0.00 11 TRP A CA 19
ATOM 8822 C C . TRP A 1 11 ? -6.931 -5.454 1.751 1.00 0.00 11 TRP A C 19
ATOM 8823 O O . TRP A 1 11 ? -7.433 -6.420 2.324 1.00 0.00 11 TRP A O 19
ATOM 8844 N N . GLY A 1 12 ? -5.881 -4.796 2.217 1.00 0.00 12 GLY A N 19
ATOM 8845 C CA . GLY A 1 12 ? -5.242 -5.183 3.468 1.00 0.00 12 GLY A CA 19
ATOM 8846 C C . GLY A 1 12 ? -4.730 -3.961 4.218 1.00 0.00 12 GLY A C 19
ATOM 8847 O O . GLY A 1 12 ? -4.709 -3.941 5.449 1.00 0.00 12 GLY A O 19
ATOM 8851 N N . SER A 1 13 ? -4.313 -2.941 3.471 1.00 0.00 13 SER A N 19
ATOM 8852 C CA . SER A 1 13 ? -3.804 -1.727 4.093 1.00 0.00 13 SER A CA 19
ATOM 8853 C C . SER A 1 13 ? -4.021 -0.529 3.182 1.00 0.00 13 SER A C 19
ATOM 8854 O O . SER A 1 13 ? -4.709 -0.625 2.165 1.00 0.00 13 SER A O 19
ATOM 8862 N N . LYS A 1 14 ? -3.436 0.602 3.552 1.00 0.00 14 LYS A N 19
ATOM 8863 C CA . LYS A 1 14 ? -3.574 1.812 2.757 1.00 0.00 14 LYS A CA 19
ATOM 8864 C C . LYS A 1 14 ? -2.356 2.712 2.935 1.00 0.00 14 LYS A C 19
ATOM 8865 O O . LYS A 1 14 ? -2.489 3.933 3.021 1.00 0.00 14 LYS A O 19
ATOM 8884 N N . CYS A 1 15 ? -1.172 2.102 2.987 1.00 0.00 15 CYS A N 19
ATOM 8885 C CA . CYS A 1 15 ? 0.062 2.857 3.146 1.00 0.00 15 CYS A CA 19
ATOM 8886 C C . CYS A 1 15 ? 0.028 3.712 4.405 1.00 0.00 15 CYS A C 19
ATOM 8887 O O . CYS A 1 15 ? -0.842 4.566 4.568 1.00 0.00 15 CYS A O 19
ATOM 8894 N N . CYS A 1 16 ? 0.985 3.471 5.298 1.00 0.00 16 CYS A N 19
ATOM 8895 C CA . CYS A 1 16 ? 1.059 4.221 6.543 1.00 0.00 16 CYS A CA 19
ATOM 8896 C C . CYS A 1 16 ? 0.858 5.706 6.291 1.00 0.00 16 CYS A C 19
ATOM 8897 O O . CYS A 1 16 ? -0.115 6.294 6.761 1.00 0.00 16 CYS A O 19
ATOM 8904 N N . HIS A 1 17 ? 1.774 6.309 5.548 1.00 0.00 17 HIS A N 19
ATOM 8905 C CA . HIS A 1 17 ? 1.669 7.733 5.248 1.00 0.00 17 HIS A CA 19
ATOM 8906 C C . HIS A 1 17 ? 2.774 8.150 4.303 1.00 0.00 17 HIS A C 19
ATOM 8907 O O . HIS A 1 17 ? 2.628 9.086 3.517 1.00 0.00 17 HIS A O 19
ATOM 8921 N N . GLY A 1 18 ? 3.883 7.442 4.398 1.00 0.00 18 GLY A N 19
ATOM 8922 C CA . GLY A 1 18 ? 5.045 7.731 3.558 1.00 0.00 18 GLY A CA 19
ATOM 8923 C C . GLY A 1 18 ? 5.066 6.838 2.326 1.00 0.00 18 GLY A C 19
ATOM 8924 O O . GLY A 1 18 ? 6.007 6.882 1.532 1.00 0.00 18 GLY A O 19
ATOM 8928 N N . LEU A 1 19 ? 4.029 6.023 2.181 1.00 0.00 19 LEU A N 19
ATOM 8929 C CA . LEU A 1 19 ? 3.929 5.111 1.057 1.00 0.00 19 LEU A CA 19
ATOM 8930 C C . LEU A 1 19 ? 2.715 5.462 0.208 1.00 0.00 19 LEU A C 19
ATOM 8931 O O . LEU A 1 19 ? 1.777 6.102 0.685 1.00 0.00 19 LEU A O 19
ATOM 8947 N N . ASP A 1 20 ? 2.745 5.055 -1.053 1.00 0.00 20 ASP A N 19
ATOM 8948 C CA . ASP A 1 20 ? 1.644 5.333 -1.967 1.00 0.00 20 ASP A CA 19
ATOM 8949 C C . ASP A 1 20 ? 1.248 4.066 -2.698 1.00 0.00 20 ASP A C 19
ATOM 8950 O O . ASP A 1 20 ? 2.070 3.473 -3.406 1.00 0.00 20 ASP A O 19
ATOM 8959 N N . CYS A 1 21 ? -0.005 3.648 -2.532 1.00 0.00 21 CYS A N 19
ATOM 8960 C CA . CYS A 1 21 ? -0.478 2.448 -3.196 1.00 0.00 21 CYS A CA 19
ATOM 8961 C C . CYS A 1 21 ? -1.635 2.768 -4.152 1.00 0.00 21 CYS A C 19
ATOM 8962 O O . CYS A 1 21 ? -2.700 3.213 -3.718 1.00 0.00 21 CYS A O 19
ATOM 8969 N N . PRO A 1 22 ? -1.474 2.527 -5.435 1.00 0.00 22 PRO A N 19
ATOM 8970 C CA . PRO A 1 22 ? -2.570 2.769 -6.429 1.00 0.00 22 PRO A CA 19
ATOM 8971 C C . PRO A 1 22 ? -3.811 1.935 -6.121 1.00 0.00 22 PRO A C 19
ATOM 8972 O O . PRO A 1 22 ? -3.721 0.863 -5.528 1.00 0.00 22 PRO A O 19
ATOM 8983 N N . LEU A 1 23 ? -4.969 2.446 -6.519 1.00 0.00 23 LEU A N 19
ATOM 8984 C CA . LEU A 1 23 ? -6.224 1.750 -6.273 1.00 0.00 23 LEU A CA 19
ATOM 8985 C C . LEU A 1 23 ? -6.542 0.805 -7.426 1.00 0.00 23 LEU A C 19
ATOM 8986 O O . LEU A 1 23 ? -7.129 1.207 -8.431 1.00 0.00 23 LEU A O 19
ATOM 9002 N N . ALA A 1 24 ? -6.150 -0.453 -7.263 1.00 0.00 24 ALA A N 19
ATOM 9003 C CA . ALA A 1 24 ? -6.388 -1.464 -8.285 1.00 0.00 24 ALA A CA 19
ATOM 9004 C C . ALA A 1 24 ? -6.981 -2.720 -7.658 1.00 0.00 24 ALA A C 19
ATOM 9005 O O . ALA A 1 24 ? -7.933 -2.646 -6.882 1.00 0.00 24 ALA A O 19
ATOM 9012 N N . PHE A 1 25 ? -6.410 -3.872 -7.999 1.00 0.00 25 PHE A N 19
ATOM 9013 C CA . PHE A 1 25 ? -6.888 -5.144 -7.466 1.00 0.00 25 PHE A CA 19
ATOM 9014 C C . PHE A 1 25 ? -5.862 -5.729 -6.501 1.00 0.00 25 PHE A C 19
ATOM 9015 O O . PHE A 1 25 ? -6.212 -6.240 -5.437 1.00 0.00 25 PHE A O 19
ATOM 9032 N N . ILE A 1 26 ? -4.589 -5.635 -6.881 1.00 0.00 26 ILE A N 19
ATOM 9033 C CA . ILE A 1 26 ? -3.506 -6.138 -6.040 1.00 0.00 26 ILE A CA 19
ATOM 9034 C C . ILE A 1 26 ? -2.383 -5.106 -5.941 1.00 0.00 26 ILE A C 19
ATOM 9035 O O . ILE A 1 26 ? -1.212 -5.416 -6.158 1.00 0.00 26 ILE A O 19
ATOM 9051 N N . PRO A 1 27 ? -2.717 -3.884 -5.612 1.00 0.00 27 PRO A N 19
ATOM 9052 C CA . PRO A 1 27 ? -1.716 -2.785 -5.481 1.00 0.00 27 PRO A CA 19
ATOM 9053 C C . PRO A 1 27 ? -0.795 -2.965 -4.272 1.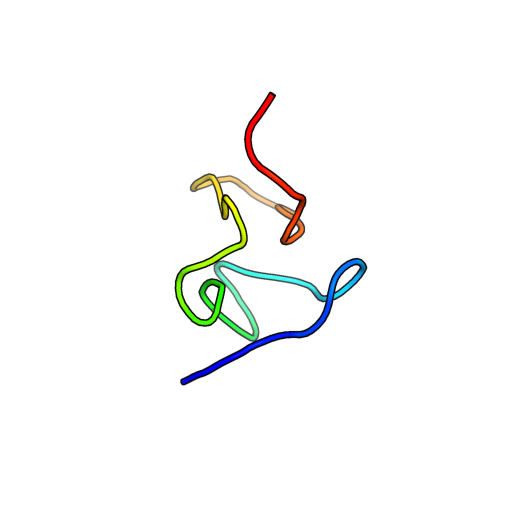00 0.00 27 PRO A C 19
ATOM 9054 O O . PRO A 1 27 ? -1.144 -3.635 -3.299 1.00 0.00 27 PRO A O 19
ATOM 9065 N N . TYR A 1 28 ? 0.393 -2.371 -4.363 1.00 0.00 28 TYR A N 19
ATOM 9066 C CA . TYR A 1 28 ? 1.392 -2.465 -3.302 1.00 0.00 28 TYR A CA 19
ATOM 9067 C C . TYR A 1 28 ? 1.804 -1.088 -2.806 1.00 0.00 28 TYR A C 19
ATOM 9068 O O . TYR A 1 28 ? 1.740 -0.103 -3.543 1.00 0.00 28 TYR A O 19
ATOM 9086 N N . CYS A 1 29 ? 2.226 -1.031 -1.548 1.00 0.00 29 CYS A N 19
ATOM 9087 C CA . CYS A 1 29 ? 2.650 0.222 -0.947 1.00 0.00 29 CYS A CA 19
ATOM 9088 C C . CYS A 1 29 ? 4.110 0.500 -1.259 1.00 0.00 29 CYS A C 19
ATOM 9089 O O . CYS A 1 29 ? 5.002 -0.166 -0.737 1.00 0.00 29 CYS A O 19
ATOM 9096 N N . GLU A 1 30 ? 4.340 1.493 -2.113 1.00 0.00 30 GLU A N 19
ATOM 9097 C CA . GLU A 1 30 ? 5.703 1.862 -2.487 1.00 0.00 30 GLU A CA 19
ATOM 9098 C C . GLU A 1 30 ? 5.947 3.337 -2.199 1.00 0.00 30 GLU A C 19
ATOM 9099 O O . GLU A 1 30 ? 5.040 4.160 -2.323 1.00 0.00 30 GLU A O 19
ATOM 9111 N N . LYS A 1 31 ? 7.172 3.661 -1.808 1.00 0.00 31 LYS A N 19
ATOM 9112 C CA . LYS A 1 31 ? 7.532 5.040 -1.498 1.00 0.00 31 LYS A CA 19
ATOM 9113 C C . LYS A 1 31 ? 7.410 5.914 -2.743 1.00 0.00 31 LYS A C 19
ATOM 9114 O O . LYS A 1 31 ? 7.355 5.411 -3.865 1.00 0.00 31 LYS A O 19
ATOM 9133 N N . TYR A 1 32 ? 7.368 7.227 -2.538 1.00 0.00 32 TYR A N 19
ATOM 9134 C CA . TYR A 1 32 ? 7.251 8.158 -3.654 1.00 0.00 32 TYR A CA 19
ATOM 9135 C C . TYR A 1 32 ? 8.546 8.189 -4.459 1.00 0.00 32 TYR A C 19
ATOM 9136 O O . TYR A 1 32 ? 9.638 8.149 -3.893 1.00 0.00 32 TYR A O 19
ATOM 9154 N N . ARG A 1 33 ? 8.412 8.262 -5.781 1.00 0.00 33 ARG A N 19
ATOM 9155 C CA . ARG A 1 33 ? 9.573 8.296 -6.663 1.00 0.00 33 ARG A CA 19
ATOM 9156 C C . ARG A 1 33 ? 9.504 9.508 -7.587 1.00 0.00 33 ARG A C 19
ATOM 9157 O O . ARG A 1 33 ? 10.352 10.377 -7.461 1.00 0.00 33 ARG A O 19
ATOM 9178 N N . ASN A 1 1 ? -1.680 -1.022 12.820 1.00 0.00 1 ASN A N 20
ATOM 9179 C CA . ASN A 1 1 ? -0.401 -1.359 12.134 1.00 0.00 1 ASN A CA 20
ATOM 9180 C C . ASN A 1 1 ? -0.563 -1.140 10.632 1.00 0.00 1 ASN A C 20
ATOM 9181 O O . ASN A 1 1 ? -1.349 -1.826 9.978 1.00 0.00 1 ASN A O 20
ATOM 9191 N N . CYS A 1 2 ? 0.184 -0.182 10.091 1.00 0.00 2 CYS A N 20
ATOM 9192 C CA . CYS A 1 2 ? 0.119 0.119 8.671 1.00 0.00 2 CYS A CA 20
ATOM 9193 C C . CYS A 1 2 ? 0.885 -0.917 7.865 1.00 0.00 2 CYS A C 20
ATOM 9194 O O . CYS A 1 2 ? 1.264 -1.964 8.390 1.00 0.00 2 CYS A O 20
ATOM 9201 N N . ALA A 1 3 ? 1.102 -0.624 6.584 1.00 0.00 3 ALA A N 20
ATOM 9202 C CA . ALA A 1 3 ? 1.818 -1.547 5.712 1.00 0.00 3 ALA A CA 20
ATOM 9203 C C . ALA A 1 3 ? 3.229 -1.046 5.429 1.00 0.00 3 ALA A C 20
ATOM 9204 O O . ALA A 1 3 ? 3.448 0.153 5.254 1.00 0.00 3 ALA A O 20
ATOM 9211 N N . LYS A 1 4 ? 4.178 -1.972 5.370 1.00 0.00 4 LYS A N 20
ATOM 9212 C CA . LYS A 1 4 ? 5.562 -1.618 5.090 1.00 0.00 4 LYS A CA 20
ATOM 9213 C C . LYS A 1 4 ? 5.863 -1.846 3.622 1.00 0.00 4 LYS A C 20
ATOM 9214 O O . LYS A 1 4 ? 5.344 -2.779 3.010 1.00 0.00 4 LYS A O 20
ATOM 9233 N N . GLU A 1 5 ? 6.690 -0.976 3.057 1.00 0.00 5 GLU A N 20
ATOM 9234 C CA . GLU A 1 5 ? 7.047 -1.070 1.654 1.00 0.00 5 GLU A CA 20
ATOM 9235 C C . GLU A 1 5 ? 7.203 -2.531 1.237 1.00 0.00 5 GLU A C 20
ATOM 9236 O O . GLU A 1 5 ? 7.987 -3.273 1.822 1.00 0.00 5 GLU A O 20
ATOM 9248 N N . GLY A 1 6 ? 6.441 -2.925 0.223 1.00 0.00 6 GLY A N 20
ATOM 9249 C CA . GLY A 1 6 ? 6.485 -4.299 -0.269 1.00 0.00 6 GLY A CA 20
ATOM 9250 C C . GLY A 1 6 ? 5.255 -5.083 0.186 1.00 0.00 6 GLY A C 20
ATOM 9251 O O . GLY A 1 6 ? 5.071 -6.238 -0.195 1.00 0.00 6 GLY A O 20
ATOM 9255 N N . GLU A 1 7 ? 4.412 -4.443 0.990 1.00 0.00 7 GLU A N 20
ATOM 9256 C CA . GLU A 1 7 ? 3.198 -5.089 1.479 1.00 0.00 7 GLU A CA 20
ATOM 9257 C C . GLU A 1 7 ? 2.001 -4.716 0.611 1.00 0.00 7 GLU A C 20
ATOM 9258 O O . GLU A 1 7 ? 1.976 -3.650 -0.001 1.00 0.00 7 GLU A O 20
ATOM 9270 N N . VAL A 1 8 ? 1.015 -5.604 0.557 1.00 0.00 8 VAL A N 20
ATOM 9271 C CA . VAL A 1 8 ? -0.177 -5.356 -0.249 1.00 0.00 8 VAL A CA 20
ATOM 9272 C C . VAL A 1 8 ? -1.083 -4.322 0.420 1.00 0.00 8 VAL A C 20
ATOM 9273 O O . VAL A 1 8 ? -1.254 -4.327 1.640 1.00 0.00 8 VAL A O 20
ATOM 9286 N N . CYS A 1 9 ? -1.663 -3.436 -0.390 1.00 0.00 9 CYS A N 20
ATOM 9287 C CA . CYS A 1 9 ? -2.552 -2.403 0.130 1.00 0.00 9 CYS A CA 20
ATOM 9288 C C . CYS A 1 9 ? -3.596 -2.014 -0.911 1.00 0.00 9 CYS A C 20
ATOM 9289 O O . CYS A 1 9 ? -3.464 -2.348 -2.086 1.00 0.00 9 CYS A O 20
ATOM 9296 N N . GLY A 1 10 ? -4.645 -1.323 -0.466 1.00 0.00 10 GLY A N 20
ATOM 9297 C CA . GLY A 1 10 ? -5.719 -0.914 -1.366 1.00 0.00 10 GLY A CA 20
ATOM 9298 C C . GLY A 1 10 ? -6.937 -1.790 -1.182 1.00 0.00 10 GLY A C 20
ATOM 9299 O O . GLY A 1 10 ? -8.022 -1.468 -1.670 1.00 0.00 10 GLY A O 20
ATOM 9303 N N . TRP A 1 11 ? -6.767 -2.896 -0.468 1.00 0.00 11 TRP A N 20
ATOM 9304 C CA . TRP A 1 11 ? -7.876 -3.785 -0.223 1.00 0.00 11 TRP A CA 20
ATOM 9305 C C . TRP A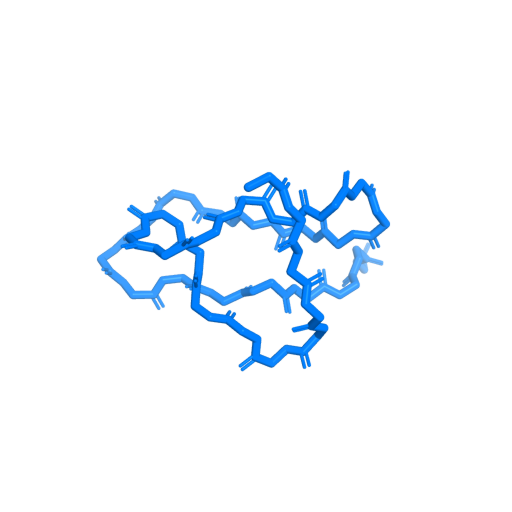 1 11 ? -7.835 -4.334 1.199 1.00 0.00 11 TRP A C 20
ATOM 9306 O O . TRP A 1 11 ? -8.771 -4.998 1.648 1.00 0.00 11 TRP A O 20
ATOM 9327 N N . GLY A 1 12 ? -6.745 -4.055 1.902 1.00 0.00 12 GLY A N 20
ATOM 9328 C CA . GLY A 1 12 ? -6.584 -4.527 3.275 1.00 0.00 12 GLY A CA 20
ATOM 9329 C C . GLY A 1 12 ? -5.732 -3.559 4.092 1.00 0.00 12 GLY A C 20
ATOM 9330 O O . GLY A 1 12 ? -5.885 -3.459 5.310 1.00 0.00 12 GLY A O 20
ATOM 9334 N N . SER A 1 13 ? -4.837 -2.855 3.408 1.00 0.00 13 SER A N 20
ATOM 9335 C CA . SER A 1 13 ? -3.957 -1.893 4.067 1.00 0.00 13 SER A CA 20
ATOM 9336 C C . SER A 1 13 ? -3.985 -0.550 3.346 1.00 0.00 13 SER A C 20
ATOM 9337 O O . SER A 1 13 ? -4.266 -0.485 2.148 1.00 0.00 13 SER A O 20
ATOM 9345 N N . LYS A 1 14 ? -3.694 0.519 4.086 1.00 0.00 14 LYS A N 20
ATOM 9346 C CA . LYS A 1 14 ? -3.690 1.859 3.521 1.00 0.00 14 LYS A CA 20
ATOM 9347 C C . LYS A 1 14 ? -2.327 2.513 3.714 1.00 0.00 14 LYS A C 20
ATOM 9348 O O . LYS A 1 14 ? -2.222 3.738 3.721 1.00 0.00 14 LYS A O 20
ATOM 9367 N N . CYS A 1 15 ? -1.286 1.688 3.872 1.00 0.00 15 CYS A N 20
ATOM 9368 C CA . CYS A 1 15 ? 0.055 2.204 4.064 1.00 0.00 15 CYS A CA 20
ATOM 9369 C C . CYS A 1 15 ? 0.105 3.176 5.242 1.00 0.00 15 CYS A C 20
ATOM 9370 O O . CYS A 1 15 ? -0.922 3.698 5.679 1.00 0.00 15 CYS A O 20
ATOM 9377 N N . CYS A 1 16 ? 1.312 3.408 5.751 1.00 0.00 16 CYS A N 20
ATOM 9378 C CA . CYS A 1 16 ? 1.500 4.315 6.884 1.00 0.00 16 CYS A CA 20
ATOM 9379 C C . CYS A 1 16 ? 1.232 5.754 6.486 1.00 0.00 16 CYS A C 20
ATOM 9380 O O . CYS A 1 16 ? 0.206 6.323 6.848 1.00 0.00 16 CYS A O 20
ATOM 9387 N N . HIS A 1 17 ? 2.157 6.345 5.745 1.00 0.00 17 HIS A N 20
ATOM 9388 C CA . HIS A 1 17 ? 1.987 7.729 5.324 1.00 0.00 17 HIS A CA 20
ATOM 9389 C C . HIS A 1 17 ? 3.046 8.102 4.306 1.00 0.00 17 HIS A C 20
ATOM 9390 O O . HIS A 1 17 ? 2.825 8.939 3.431 1.00 0.00 17 HIS A O 20
ATOM 9404 N N . GLY A 1 18 ? 4.192 7.468 4.432 1.00 0.00 18 GLY A N 20
ATOM 9405 C CA . GLY A 1 18 ? 5.301 7.736 3.520 1.00 0.00 18 GLY A CA 20
ATOM 9406 C C . GLY A 1 18 ? 5.193 6.871 2.280 1.00 0.00 18 GLY A C 20
ATOM 9407 O O . GLY A 1 18 ? 6.033 6.946 1.381 1.00 0.00 18 GLY A O 20
ATOM 9411 N N . LEU A 1 19 ? 4.159 6.039 2.246 1.00 0.00 19 LEU A N 20
ATOM 9412 C CA . LEU A 1 19 ? 3.945 5.143 1.128 1.00 0.00 19 LEU A CA 20
ATOM 9413 C C . LEU A 1 19 ? 2.528 5.288 0.585 1.00 0.00 19 LEU A C 20
ATOM 9414 O O . LEU A 1 19 ? 1.650 5.837 1.251 1.00 0.00 19 LEU A O 20
ATOM 9430 N N . ASP A 1 20 ? 2.308 4.789 -0.626 1.00 0.00 20 ASP A N 20
ATOM 9431 C CA . ASP A 1 20 ? 0.990 4.869 -1.240 1.00 0.00 20 ASP A CA 20
ATOM 9432 C C . ASP A 1 20 ? 0.846 3.811 -2.317 1.00 0.00 20 ASP A C 20
ATOM 9433 O O . ASP A 1 20 ? 1.828 3.428 -2.952 1.00 0.00 20 ASP A O 20
ATOM 9442 N N . CYS A 1 21 ? -0.383 3.344 -2.522 1.00 0.00 21 CYS A N 20
ATOM 9443 C CA . CYS A 1 21 ? -0.639 2.324 -3.525 1.00 0.00 21 CYS A CA 20
ATOM 9444 C C . CYS A 1 21 ? -1.829 2.703 -4.405 1.00 0.00 21 CYS A C 20
ATOM 9445 O O . CYS A 1 21 ? -2.818 3.251 -3.918 1.00 0.00 21 CYS A O 20
ATOM 9452 N N . PRO A 1 22 ? -1.770 2.380 -5.669 1.00 0.00 22 PRO A N 20
ATOM 9453 C CA . PRO A 1 22 ? -2.884 2.658 -6.627 1.00 0.00 22 PRO A CA 20
ATOM 9454 C C . PRO A 1 22 ? -4.092 1.766 -6.372 1.00 0.00 22 PRO A C 20
ATOM 9455 O O . PRO A 1 22 ? -3.970 0.700 -5.774 1.00 0.00 22 PRO A O 20
ATOM 9466 N N . LEU A 1 23 ? -5.264 2.216 -6.812 1.00 0.00 23 LEU A N 20
ATOM 9467 C CA . LEU A 1 23 ? -6.483 1.447 -6.597 1.00 0.00 23 LEU A CA 20
ATOM 9468 C C . LEU A 1 23 ? -6.633 0.359 -7.655 1.00 0.00 23 LEU A C 20
ATOM 9469 O O . LEU A 1 23 ? -7.616 0.319 -8.401 1.00 0.00 23 LEU A O 20
ATOM 9485 N N . ALA A 1 24 ? -5.650 -0.527 -7.700 1.00 0.00 24 ALA A N 20
ATOM 9486 C CA . ALA A 1 24 ? -5.655 -1.636 -8.649 1.00 0.00 24 ALA A CA 20
ATOM 9487 C C . ALA A 1 24 ? -6.165 -2.912 -7.984 1.00 0.00 24 ALA A C 20
ATOM 9488 O O . ALA A 1 24 ? -6.606 -2.894 -6.837 1.00 0.00 24 ALA A O 20
ATOM 9495 N N . PHE A 1 25 ? -6.106 -4.016 -8.719 1.00 0.00 25 PHE A N 20
ATOM 9496 C CA . PHE A 1 25 ? -6.576 -5.298 -8.205 1.00 0.00 25 PHE A CA 20
ATOM 9497 C C . PHE A 1 25 ? -5.827 -5.670 -6.926 1.00 0.00 25 PHE A C 20
ATOM 9498 O O . PHE A 1 25 ? -6.438 -5.936 -5.891 1.00 0.00 25 PHE A O 20
ATOM 9515 N N . ILE A 1 26 ? -4.499 -5.682 -7.009 1.00 0.00 26 ILE A N 20
ATOM 9516 C CA . ILE A 1 26 ? -3.663 -6.016 -5.851 1.00 0.00 26 ILE A CA 20
ATOM 9517 C C . ILE A 1 26 ? -2.474 -5.066 -5.748 1.00 0.00 26 ILE A C 20
ATOM 9518 O O . ILE A 1 26 ? -1.338 -5.431 -6.038 1.00 0.00 26 ILE A O 20
ATOM 9534 N N . PRO A 1 27 ? -2.725 -3.852 -5.347 1.00 0.00 27 PRO A N 20
ATOM 9535 C CA . PRO A 1 27 ? -1.677 -2.802 -5.209 1.00 0.00 27 PRO A CA 20
ATOM 9536 C C . PRO A 1 27 ? -0.691 -3.110 -4.084 1.00 0.00 27 PRO A C 20
ATOM 9537 O O . PRO A 1 27 ? -0.983 -3.900 -3.189 1.00 0.00 27 PRO A O 20
ATOM 9548 N N . TYR A 1 28 ? 0.479 -2.474 -4.147 1.00 0.00 28 TYR A N 20
ATOM 9549 C CA . TYR A 1 28 ? 1.520 -2.678 -3.136 1.00 0.00 28 TYR A CA 20
ATOM 9550 C C . TYR A 1 28 ? 1.954 -1.349 -2.529 1.00 0.00 28 TYR A C 20
ATOM 9551 O O . TYR A 1 28 ? 1.964 -0.316 -3.201 1.00 0.00 28 TYR A O 20
ATOM 9569 N N . CYS A 1 29 ? 2.311 -1.380 -1.247 1.00 0.00 29 CYS A N 20
ATOM 9570 C CA . CYS A 1 29 ? 2.735 -0.177 -0.552 1.00 0.00 29 CYS A CA 20
ATOM 9571 C C . CYS A 1 29 ? 4.046 0.313 -1.148 1.00 0.00 29 CYS A C 20
ATOM 9572 O O . CYS A 1 29 ? 5.113 -0.185 -0.810 1.00 0.00 29 CYS A O 20
ATOM 9579 N N . GLU A 1 30 ? 3.952 1.284 -2.053 1.00 0.00 30 GLU A N 20
ATOM 9580 C CA . GLU A 1 30 ? 5.145 1.831 -2.695 1.00 0.00 30 GLU A CA 20
ATOM 9581 C C . GLU A 1 30 ? 5.174 3.351 -2.554 1.00 0.00 30 GLU A C 20
ATOM 9582 O O . GLU A 1 30 ? 4.125 3.995 -2.554 1.00 0.00 30 GLU A O 20
ATOM 9594 N N . LYS A 1 31 ? 6.375 3.920 -2.432 1.00 0.00 31 LYS A N 20
ATOM 9595 C CA . LYS A 1 31 ? 6.518 5.359 -2.300 1.00 0.00 31 LYS A CA 20
ATOM 9596 C C . LYS A 1 31 ? 6.107 6.055 -3.589 1.00 0.00 31 LYS A C 20
ATOM 9597 O O . LYS A 1 31 ? 6.483 5.633 -4.683 1.00 0.00 31 LYS A O 20
ATOM 9616 N N . TYR A 1 32 ? 5.336 7.127 -3.456 1.00 0.00 32 TYR A N 20
ATOM 9617 C CA . TYR A 1 32 ? 4.883 7.872 -4.620 1.00 0.00 32 TYR A CA 20
ATOM 9618 C C . TYR A 1 32 ? 5.770 9.094 -4.841 1.00 0.00 32 TYR A C 20
ATOM 9619 O O . TYR A 1 32 ? 5.809 9.999 -4.006 1.00 0.00 32 TYR A O 20
ATOM 9637 N N . ARG A 1 33 ? 6.481 9.112 -5.966 1.00 0.00 33 ARG A N 20
ATOM 9638 C CA . ARG A 1 33 ? 7.367 10.226 -6.290 1.00 0.00 33 ARG A CA 20
ATOM 9639 C C . ARG A 1 33 ? 6.805 11.036 -7.452 1.00 0.00 33 ARG A C 20
ATOM 9640 O O . ARG A 1 33 ? 5.722 10.707 -7.908 1.00 0.00 33 ARG A O 20
#

GO terms:
  GO:0005576 extracellular region (C, EXP)
  GO:0005515 protein binding (F, IPI)

Solvent-accessible surface area: 2818 Å² total; per-residue (Å²): 147,65,10,169,112,50,83,51,0,35,177,61,16,137,10,56,184,54,22,59,22,63,164,56,176,112,6,98,1,80,125,182,234

Nearest PDB structures (foldseek):
  2naj-assembly1_A  TM=9.552E-01  e=6.252E-06  Cyriopagopus schmidti
  7l2t-assembly1_F  TM=8.378E-01  e=3.012E-04  Cyriopagopus schmidti
  6cuc-assembly1_A  TM=7.971E-01  e=1.544E-04  Cyriopagopus schmidti
  8fey-assembly1_A  TM=6.021E-01  e=3.040E+00  Pterinochilus murinus
  2naj-assembly1_A  TM=8.087E-01  e=1.208E-05  Cyriopagopus schmidti

Sequence (33 aa):
NCAKEGEVCGWGSKCCHGLDCPLAFIPYCEKYRNCAKEGEVCGWGSKCCHGLDCPLAFIPYCEKYRNCAKEGEVCGWGSKCCHGLDCPLAFIPYCEKYRNCAKEGEVCGWGSKCCHGLDCPLAFIPYCEKYRNCAKEGEVCGWGSKCCHGLDCPLAFIPYCEKYRNCAKEGEVCGWGSKCCHGLDCPLAFIPYCEKYRNCAKEGEVCGWGSKCCHGLDCPLAFIPYCEKYRNCAKEGEVCGWGSKCCHGLDCPLAFIPYCEKYRNCAKEGEVCGWGSKCCHGLDCPLAFIPYCEKYRNCAKEGEVCGWGSKCCHGLDCPLAFIPYCEKYRNCAKEGEVCGWGSKCCHGLDCPLAFIPYCEKYRNCAKEGEVCGWGSKCCHGLDCPLAFIPYCEKYRNCAKEGEVCGWGSKCCHGLDCPLAFIPYCEKYRNCAKEGEVCGWGSKCCHGLDCPLAFIPYCEKYRNCAKEGEVCGWGSKCCHGLDCPLAFIPYCEKYRNCAKEGEVCGWGSKCCHGLDCPLAFIPYCEKYRNCAKEGEVCGWGSKCCHGLDCPLAFIPYCEKYRNCAKEGEVCGWGSKCCHGLDCPLAFIPYCEKYRNCAKEGEVCGWGSKCCHGLDCPLAFIPYCEKYRNCAKEGEVCGWGSKCCHGLDCPLAFIPYCEKYR

Organism: Cyriopagopus schmidti (NCBI:txid29017)